Protein AF-0000000079812261 (afdb_homodimer)

Radius of gyration: 30.81 Å; Cα contacts (8 Å, |Δi|>4): 1533; chains: 2; bounding box: 101×101×116 Å

Structure (mmCIF, N/CA/C/O backbone):
data_AF-0000000079812261-model_v1
#
loop_
_entity.id
_entity.type
_entity.pdbx_description
1 polymer 'Pyrimidine-specific ribonucleoside hydrolase RihA'
#
loop_
_atom_site.group_PDB
_atom_site.id
_atom_site.type_symbol
_atom_site.label_atom_id
_atom_site.label_alt_id
_atom_site.label_comp_id
_atom_site.label_asym_id
_atom_site.label_entity_id
_atom_site.label_seq_id
_atom_site.pdbx_PDB_ins_code
_atom_site.Cartn_x
_atom_site.Cartn_y
_atom_site.Cartn_z
_atom_site.occupancy
_atom_site.B_iso_or_equiv
_atom_site.auth_seq_id
_atom_site.auth_comp_id
_atom_site.auth_asym_id
_atom_site.auth_atom_id
_atom_site.pdbx_PDB_model_num
ATOM 1 N N . MET A 1 1 ? -52.125 -56.969 46.25 1 26.28 1 MET A N 1
ATOM 2 C CA . MET A 1 1 ? -51.75 -57.625 45 1 26.28 1 MET A CA 1
ATOM 3 C C . MET A 1 1 ? -52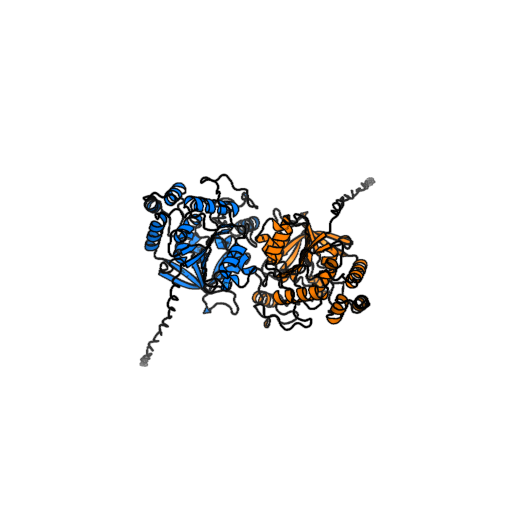.188 -56.812 43.812 1 26.28 1 MET A C 1
ATOM 5 O O . MET A 1 1 ? -53.281 -56.969 43.281 1 26.28 1 MET A O 1
ATOM 9 N N . LEU A 1 2 ? -51.938 -55.438 43.906 1 26.17 2 LEU A N 1
ATOM 10 C CA . LEU A 1 2 ? -52.281 -54.156 43.281 1 26.17 2 LEU A CA 1
ATOM 11 C C . LEU A 1 2 ? -51.781 -54.094 41.844 1 26.17 2 LEU A C 1
ATOM 13 O O . LEU A 1 2 ? -50.594 -54.219 41.594 1 26.17 2 LEU A O 1
ATOM 17 N N . SER A 1 3 ? -52.625 -54.625 40.938 1 26.55 3 SER A N 1
ATOM 18 C CA . SER A 1 3 ? -52.75 -54.812 39.5 1 26.55 3 SER A CA 1
ATOM 19 C C . SER A 1 3 ? -52.531 -53.5 38.75 1 26.55 3 SER A C 1
ATOM 21 O O . SER A 1 3 ? -53.375 -52.625 38.781 1 26.55 3 SER A O 1
ATOM 23 N N . SER A 1 4 ? -51.219 -52.938 38.75 1 27.5 4 SER A N 1
ATOM 24 C CA . SER A 1 4 ? -50.594 -51.688 38.312 1 27.5 4 SER A CA 1
ATOM 25 C C . SER A 1 4 ? -50.688 -51.531 36.812 1 27.5 4 SER A C 1
ATOM 27 O O . SER A 1 4 ? -49.906 -52.125 36.062 1 27.5 4 SER A O 1
ATOM 29 N N . ILE A 1 5 ? -51.938 -51.688 36.219 1 27.56 5 ILE A N 1
ATOM 30 C CA . ILE A 1 5 ? -52.188 -51.812 34.812 1 27.56 5 ILE A CA 1
ATOM 31 C C . ILE A 1 5 ? -51.781 -50.531 34.094 1 27.56 5 ILE A C 1
ATOM 33 O O . ILE A 1 5 ? -52.375 -49.469 34.312 1 27.56 5 ILE A O 1
ATOM 37 N N . LEU A 1 6 ? -50.406 -50.312 33.844 1 28.67 6 LEU A N 1
ATOM 38 C CA . LEU A 1 6 ? -49.656 -49.188 33.281 1 28.67 6 LEU A CA 1
ATOM 39 C C . LEU A 1 6 ? -50.094 -48.906 31.844 1 28.67 6 LEU A C 1
ATOM 41 O O . LEU A 1 6 ? -50 -49.812 30.984 1 28.67 6 LEU A O 1
ATOM 45 N N . SER A 1 7 ? -51.25 -48.156 31.609 1 25.31 7 SER A N 1
ATOM 46 C CA . SER A 1 7 ? -51.906 -47.812 30.375 1 25.31 7 SER A CA 1
ATOM 47 C C . SER A 1 7 ? -50.969 -47.031 29.438 1 25.31 7 SER A C 1
ATOM 49 O O . SER A 1 7 ? -50.406 -46.031 29.844 1 25.31 7 SER A O 1
ATOM 51 N N . LEU A 1 8 ? -50.25 -47.656 28.5 1 29.14 8 LEU A N 1
ATOM 52 C CA . LEU A 1 8 ? -49.25 -47.281 27.5 1 29.14 8 LEU A CA 1
ATOM 53 C C . LEU A 1 8 ? -49.875 -46.375 26.438 1 29.14 8 LEU A C 1
ATOM 55 O O . LEU A 1 8 ? -50.75 -46.781 25.688 1 29.14 8 LEU A O 1
ATOM 59 N N . PRO A 1 9 ? -50.219 -45.031 26.734 1 27.11 9 PRO A N 1
ATOM 60 C CA . PRO A 1 9 ? -50.875 -44.281 25.672 1 27.11 9 PRO A CA 1
ATOM 61 C C . PRO A 1 9 ? -50 -44.125 24.438 1 27.11 9 PRO A C 1
ATOM 63 O O . PRO A 1 9 ? -48.781 -44.125 24.531 1 27.11 9 PRO A O 1
ATOM 66 N N . ALA A 1 10 ? -50.406 -44.562 23.25 1 24.95 10 ALA A N 1
ATOM 67 C CA . ALA A 1 10 ? -49.938 -44.594 21.859 1 24.95 10 ALA A CA 1
ATOM 68 C C . ALA A 1 10 ? -49.75 -43.188 21.312 1 24.95 10 ALA A C 1
ATOM 70 O O . ALA A 1 10 ? -50.719 -42.469 21.062 1 24.95 10 ALA A O 1
ATOM 71 N N . ARG A 1 11 ? -48.844 -42.344 21.906 1 25.22 11 ARG A N 1
ATOM 72 C CA . ARG A 1 11 ? -48.625 -41.031 21.328 1 25.22 11 ARG A CA 1
ATOM 73 C C . ARG A 1 11 ? -48.219 -41.156 19.859 1 25.22 11 ARG A C 1
ATOM 75 O O . ARG A 1 11 ? -47.188 -41.719 19.547 1 25.22 11 ARG A O 1
ATOM 82 N N . LEU A 1 12 ? -49.125 -41.406 18.859 1 24 12 LEU A N 1
ATOM 83 C CA . LEU A 1 12 ? -48.875 -41.375 17.422 1 24 12 LEU A CA 1
ATOM 84 C C . LEU A 1 12 ? -48.344 -40.031 16.969 1 24 12 LEU A C 1
ATOM 86 O O . LEU A 1 12 ? -49.062 -39.031 17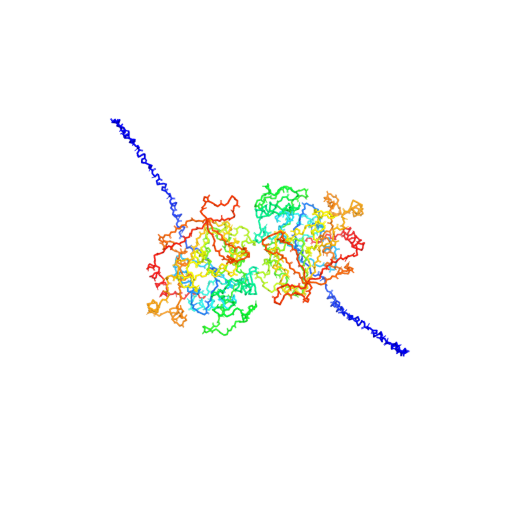.016 1 24 12 LEU A O 1
ATOM 90 N N . ALA A 1 13 ? -47.125 -39.656 17.359 1 26.95 13 ALA A N 1
ATOM 91 C CA . ALA A 1 13 ? -46.5 -38.406 16.891 1 26.95 13 ALA A CA 1
ATOM 92 C C . ALA A 1 13 ? -46.5 -38.344 15.359 1 26.95 13 ALA A C 1
ATOM 94 O O . ALA A 1 13 ? -46.062 -39.312 14.695 1 26.95 13 ALA A O 1
ATOM 95 N N . THR A 1 14 ? -47.469 -37.594 14.734 1 27.47 14 THR A N 1
ATOM 96 C CA . THR A 1 14 ? -47.562 -37.25 13.328 1 27.47 14 THR A CA 1
ATOM 97 C C . THR A 1 14 ? -46.25 -36.719 12.797 1 27.47 14 THR A C 1
ATOM 99 O O . THR A 1 14 ? -45.625 -35.844 13.398 1 27.47 14 THR A O 1
ATOM 102 N N . CYS A 1 15 ? -45.406 -37.531 12.156 1 27.73 15 CYS A N 1
ATOM 103 C CA . CYS A 1 15 ? -44.219 -37.219 11.398 1 27.73 15 CYS A CA 1
ATOM 104 C C . CYS A 1 15 ? -44.469 -36.156 10.344 1 27.73 15 CYS A C 1
ATOM 106 O O . CYS A 1 15 ? -45.156 -36.438 9.352 1 27.73 15 CYS A O 1
ATOM 108 N N . ALA A 1 16 ? -44.812 -34.875 10.75 1 28.56 16 ALA A N 1
ATOM 109 C CA . ALA A 1 16 ? -44.844 -33.844 9.727 1 28.56 16 ALA A CA 1
ATOM 110 C C . ALA A 1 16 ? -43.594 -33.875 8.852 1 28.56 16 ALA A C 1
ATOM 112 O O . ALA A 1 16 ? -42.469 -33.75 9.352 1 28.56 16 ALA A O 1
ATOM 113 N N . ALA A 1 17 ? -43.688 -34.531 7.727 1 29.12 17 ALA A N 1
ATOM 114 C CA . ALA A 1 17 ? -42.719 -34.469 6.633 1 29.12 17 ALA A CA 1
ATOM 115 C C . ALA A 1 17 ? -42.344 -33.031 6.293 1 29.12 17 ALA A C 1
ATOM 117 O O . ALA A 1 17 ? -43.188 -32.25 5.832 1 29.12 17 ALA A O 1
ATOM 118 N N . ALA A 1 18 ? -41.406 -32.438 7.105 1 31.62 18 ALA A N 1
ATOM 119 C CA . ALA A 1 18 ? -40.812 -31.188 6.66 1 31.62 18 ALA A CA 1
ATOM 120 C C . ALA A 1 18 ? -40.344 -31.281 5.211 1 31.62 18 ALA A C 1
ATOM 122 O O . ALA A 1 18 ? -39.438 -32.031 4.895 1 31.62 18 ALA A O 1
ATOM 123 N N . LEU A 1 19 ? -41.25 -31.016 4.246 1 29.41 19 LEU A N 1
ATOM 124 C CA . LEU A 1 19 ? -40.844 -30.75 2.869 1 29.41 19 LEU A CA 1
ATOM 125 C C . LEU A 1 19 ? -39.719 -29.75 2.82 1 29.41 19 LEU A C 1
ATOM 127 O O . LEU A 1 19 ? -39.906 -28.578 3.197 1 29.41 19 LEU A O 1
ATOM 131 N N . THR A 1 20 ? -38.531 -30.266 3.012 1 32.25 20 THR A N 1
ATOM 132 C CA . THR A 1 20 ? -37.344 -29.469 2.695 1 32.25 20 THR A CA 1
ATOM 133 C C . THR A 1 20 ? -37.469 -28.844 1.309 1 32.25 20 THR A C 1
ATOM 135 O O . THR A 1 20 ? -37.531 -29.562 0.305 1 32.25 20 THR A O 1
ATOM 138 N N . LEU A 1 21 ? -38.125 -27.688 1.283 1 33.91 21 LEU A N 1
ATOM 139 C CA . LEU A 1 21 ? -38 -26.844 0.1 1 33.91 21 LEU A CA 1
ATOM 140 C C . LEU A 1 21 ? -36.531 -26.75 -0.336 1 33.91 21 LEU A C 1
ATOM 142 O O . LEU A 1 21 ? -35.719 -26.219 0.396 1 33.91 21 LEU A O 1
ATOM 146 N N . MET A 1 22 ? -36.188 -27.656 -1.106 1 30 22 MET A N 1
ATOM 147 C CA . MET A 1 22 ? -34.969 -27.438 -1.861 1 30 22 MET A CA 1
ATOM 148 C C . MET A 1 22 ? -35 -26.078 -2.572 1 30 22 MET A C 1
ATOM 150 O O . MET A 1 22 ? -35.781 -25.875 -3.492 1 30 22 MET A O 1
ATOM 154 N N . ALA A 1 23 ? -34.688 -25.031 -1.754 1 34.72 23 ALA A N 1
ATOM 155 C CA . ALA A 1 23 ? -34.344 -23.828 -2.496 1 34.72 23 ALA A CA 1
ATOM 156 C C . ALA A 1 23 ? -33.406 -24.141 -3.643 1 34.72 23 ALA A C 1
ATOM 158 O O . ALA A 1 23 ? -32.25 -24.484 -3.412 1 34.72 23 ALA A O 1
ATOM 159 N N . SER A 1 24 ? -34.031 -24.5 -4.754 1 31.09 24 SER A N 1
ATOM 160 C CA . SER A 1 24 ? -33.219 -24.469 -5.961 1 31.09 24 SER A CA 1
ATOM 161 C C . SER A 1 24 ? -32.438 -23.156 -6.07 1 31.09 24 SER A C 1
ATOM 163 O O . SER A 1 24 ? -33.031 -22.094 -6.184 1 31.09 24 SER A O 1
ATOM 165 N N . THR A 1 25 ? -31.422 -23.125 -5.438 1 36.19 25 THR A N 1
ATOM 166 C CA . THR A 1 25 ? -30.516 -22.047 -5.789 1 36.19 25 THR A CA 1
ATOM 167 C C . THR A 1 25 ? -30.406 -21.906 -7.305 1 36.19 25 THR A C 1
ATOM 169 O O . THR A 1 25 ? -29.906 -22.812 -7.98 1 36.19 25 THR A O 1
ATOM 172 N N . ALA A 1 26 ? -31.359 -21.109 -7.781 1 37.12 26 ALA A N 1
ATOM 173 C CA . ALA A 1 26 ? -31.172 -20.688 -9.164 1 37.12 26 ALA A CA 1
ATOM 174 C C . ALA A 1 26 ? -29.719 -20.25 -9.406 1 37.12 26 ALA A C 1
ATOM 176 O O . ALA A 1 26 ? -29.281 -19.219 -8.914 1 37.12 26 ALA A O 1
ATOM 177 N N . PHE A 1 27 ? -28.953 -21.156 -9.672 1 31.83 27 PHE A N 1
ATOM 178 C CA . PHE A 1 27 ? -27.703 -20.734 -10.281 1 31.83 27 PHE A CA 1
ATOM 179 C C . PHE A 1 27 ? -27.953 -19.75 -11.422 1 31.83 27 PHE A C 1
ATOM 181 O O . PHE A 1 27 ? -28.672 -20.078 -12.375 1 31.83 27 PHE A O 1
ATOM 188 N N . ALA A 1 28 ? -28.031 -18.5 -11.125 1 36.69 28 ALA A N 1
ATOM 189 C CA . ALA A 1 28 ? -28.047 -17.578 -12.258 1 36.69 28 ALA A CA 1
ATOM 190 C C . ALA A 1 28 ? -27.188 -18.109 -13.398 1 36.69 28 ALA A C 1
ATOM 192 O O . ALA A 1 28 ? -26.047 -18.531 -13.18 1 36.69 28 ALA A O 1
ATOM 193 N N . ALA A 1 29 ? -27.859 -18.422 -14.492 1 35.75 29 ALA A N 1
ATOM 194 C CA . ALA A 1 29 ? -27.188 -18.781 -15.734 1 35.75 29 ALA A CA 1
ATOM 195 C C . ALA A 1 29 ? -25.938 -17.938 -15.953 1 35.75 29 ALA A C 1
ATOM 197 O O . ALA A 1 29 ? -25.938 -16.734 -15.68 1 35.75 29 ALA A O 1
ATOM 198 N N . PRO A 1 30 ? -24.75 -18.672 -16.125 1 39.09 30 PRO A N 1
ATOM 199 C CA . PRO A 1 30 ? -23.609 -17.828 -16.484 1 39.09 30 PRO A CA 1
ATOM 200 C C . PRO A 1 30 ? -23.969 -16.734 -17.484 1 39.09 30 PRO A C 1
ATOM 202 O O . PRO A 1 30 ? -24.859 -16.938 -18.312 1 39.09 30 PRO A O 1
ATOM 205 N N . ALA A 1 31 ? -23.891 -15.508 -17.094 1 39.78 31 ALA A N 1
ATOM 206 C CA . ALA A 1 31 ? -24.094 -14.422 -18.047 1 39.78 31 ALA A CA 1
ATOM 207 C C . ALA A 1 31 ? -23.594 -14.82 -19.438 1 39.78 31 ALA A C 1
ATOM 209 O O . ALA A 1 31 ? -22.625 -15.555 -19.578 1 39.78 31 ALA A O 1
ATOM 210 N N . PRO A 1 32 ? -24.406 -14.766 -20.422 1 34.84 32 PRO A N 1
ATOM 211 C CA . PRO A 1 32 ? -23.891 -15.062 -21.766 1 34.84 32 PRO A CA 1
ATOM 212 C C . PRO A 1 32 ? -22.453 -14.594 -21.969 1 34.84 32 PRO A C 1
ATOM 214 O O . PRO A 1 32 ? -22.047 -13.578 -21.391 1 34.84 32 PRO A O 1
ATOM 217 N N . ALA A 1 33 ? -21.578 -15.562 -22.25 1 42.94 33 ALA A N 1
ATOM 218 C CA . ALA A 1 33 ? -20.219 -15.281 -22.672 1 42.94 33 ALA A CA 1
ATOM 219 C C . ALA A 1 33 ? -20.172 -14.07 -23.594 1 42.94 33 ALA A C 1
ATOM 221 O O . ALA A 1 33 ? -20.844 -14.055 -24.641 1 42.94 33 ALA A O 1
ATOM 222 N N . SER A 1 34 ? -20 -12.938 -23.078 1 52.25 34 SER A N 1
ATOM 223 C CA . SER A 1 34 ? -19.688 -11.93 -24.078 1 52.25 34 SER A CA 1
ATOM 224 C C . SER A 1 34 ? -18.828 -12.516 -25.203 1 52.25 34 SER A C 1
ATOM 226 O O . SER A 1 34 ? -18 -13.398 -24.969 1 52.25 34 SER A O 1
ATOM 228 N N . ASP A 1 35 ? -19.219 -12.516 -26.391 1 63.62 35 ASP A N 1
ATOM 229 C CA . ASP A 1 35 ? -18.688 -13.055 -27.641 1 63.62 35 ASP A CA 1
ATOM 230 C C . ASP A 1 35 ? -17.188 -12.781 -27.766 1 63.62 35 ASP A C 1
ATOM 232 O O . ASP A 1 35 ? -16.5 -13.406 -28.578 1 63.62 35 ASP A O 1
ATOM 236 N N . GLY A 1 36 ? -16.531 -11.961 -26.922 1 78.44 36 GLY A N 1
ATOM 237 C CA . GLY A 1 36 ? -15.125 -11.68 -27.109 1 78.44 36 GLY A CA 1
ATOM 238 C C . GLY A 1 36 ? -14.234 -12.477 -26.172 1 78.44 36 GLY A C 1
ATOM 239 O O . GLY A 1 36 ? -14.727 -13.242 -25.344 1 78.44 36 GLY A O 1
ATOM 240 N N . PRO A 1 37 ? -12.969 -12.477 -26.422 1 90.81 37 PRO A N 1
ATOM 241 C CA . PRO A 1 37 ? -12.023 -13.219 -25.594 1 90.81 37 PRO A CA 1
ATOM 242 C C . PRO A 1 37 ? -12.102 -12.828 -24.109 1 90.81 37 PRO A C 1
ATOM 244 O O . PRO A 1 37 ? -12.492 -11.703 -23.781 1 90.81 37 PRO A O 1
ATOM 247 N N . GLU A 1 38 ? -11.875 -13.789 -23.266 1 95.75 38 GLU A N 1
ATOM 248 C CA . GLU A 1 38 ? -11.719 -13.516 -21.844 1 95.75 38 GLU A CA 1
ATOM 249 C C . GLU A 1 38 ? -10.453 -12.703 -21.578 1 95.75 38 GLU A C 1
ATOM 251 O O . GLU A 1 38 ? -9.359 -13.102 -21.984 1 95.75 38 GLU A O 1
ATOM 256 N N . LEU A 1 39 ? -10.602 -11.508 -20.969 1 98.62 39 LEU A N 1
ATOM 257 C CA . LEU A 1 39 ? -9.477 -10.648 -20.641 1 98.62 39 LEU A CA 1
ATOM 258 C C . LEU A 1 39 ? -8.914 -10.984 -19.266 1 98.62 39 LEU A C 1
ATOM 260 O O . LEU A 1 39 ? -9.656 -11 -18.281 1 98.62 39 LEU A O 1
ATOM 264 N N . VAL A 1 40 ? -7.574 -11.273 -19.234 1 98.88 40 VAL A N 1
ATOM 265 C CA . VAL A 1 40 ? -7.02 -11.688 -17.953 1 98.88 40 VAL A CA 1
ATOM 266 C C . VAL A 1 40 ? -5.719 -10.945 -17.688 1 98.88 40 VAL A C 1
ATOM 268 O O . VAL A 1 40 ? -5.023 -10.531 -18.609 1 98.88 40 VAL A O 1
ATOM 271 N N . ILE A 1 41 ? -5.441 -10.641 -16.422 1 98.94 41 ILE A N 1
ATOM 272 C CA . ILE A 1 41 ? -4.129 -10.297 -15.891 1 98.94 41 ILE A CA 1
ATOM 273 C C . ILE A 1 41 ? -3.711 -11.328 -14.844 1 98.94 41 ILE A C 1
ATOM 275 O O . ILE A 1 41 ? -4.504 -11.695 -13.977 1 98.94 41 ILE A O 1
ATOM 279 N N . GLU A 1 42 ? -2.555 -11.859 -14.961 1 98.94 42 GLU A N 1
ATOM 280 C CA . GLU A 1 42 ? -2.016 -12.703 -13.898 1 98.94 42 GLU A CA 1
ATOM 281 C C . GLU A 1 42 ? -0.977 -11.961 -13.07 1 98.94 42 GLU A C 1
ATOM 283 O O . GLU A 1 42 ? 0.002 -11.438 -13.609 1 98.94 42 GLU A O 1
ATOM 288 N N . ASP A 1 43 ? -1.221 -11.812 -11.844 1 98.94 43 ASP A N 1
ATOM 289 C CA . ASP A 1 43 ? -0.277 -11.344 -10.836 1 98.94 43 ASP A CA 1
ATOM 290 C C . ASP A 1 43 ? 0.364 -12.508 -10.086 1 98.94 43 ASP A C 1
ATOM 292 O O . ASP A 1 43 ? -0.334 -13.312 -9.469 1 98.94 43 ASP A O 1
ATOM 296 N N . ASN A 1 44 ? 1.727 -12.594 -10.141 1 98.81 44 ASN A N 1
ATOM 297 C CA . ASN A 1 44 ? 2.352 -13.797 -9.602 1 98.81 44 ASN A CA 1
A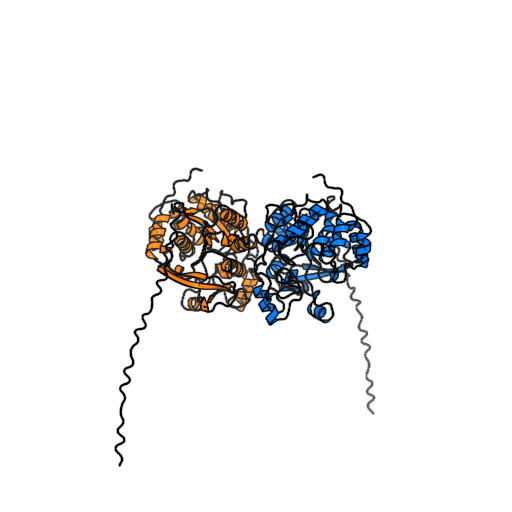TOM 298 C C . ASN A 1 44 ? 3.797 -13.547 -9.188 1 98.81 44 ASN A C 1
ATOM 300 O O . ASN A 1 44 ? 4.336 -12.461 -9.43 1 98.81 44 ASN A O 1
ATOM 304 N N . ASP A 1 45 ? 4.34 -14.422 -8.414 1 98.44 45 ASP A N 1
ATOM 305 C CA . ASP A 1 45 ? 5.762 -14.484 -8.086 1 98.44 45 ASP A CA 1
ATOM 306 C C . ASP A 1 45 ? 6.469 -15.555 -8.922 1 98.44 45 ASP A C 1
ATOM 308 O O . ASP A 1 45 ? 6.895 -16.578 -8.391 1 98.44 45 ASP A O 1
ATOM 312 N N . PHE A 1 46 ? 6.777 -15.414 -10.031 1 98.12 46 PHE A N 1
ATOM 313 C CA . PHE A 1 46 ? 7.234 -16.25 -11.141 1 98.12 46 PHE A CA 1
ATOM 314 C C . PHE A 1 46 ? 8.625 -16.797 -10.859 1 98.12 46 PHE A C 1
ATOM 316 O O . PHE A 1 46 ? 9.539 -16.641 -11.672 1 98.12 46 PHE A O 1
ATOM 323 N N . LEU A 1 47 ? 8.727 -17.562 -9.844 1 96.75 47 LEU A N 1
ATOM 324 C CA . LEU A 1 47 ? 9.992 -18.25 -9.586 1 96.75 47 LEU A CA 1
ATOM 325 C C . LEU A 1 47 ? 10.406 -19.078 -10.789 1 96.75 47 LEU A C 1
ATOM 327 O O . LEU A 1 47 ? 9.578 -19.766 -11.391 1 96.75 47 LEU A O 1
ATOM 331 N N . GLY A 1 48 ? 11.758 -19.062 -11.188 1 94.75 48 GLY A N 1
ATOM 332 C CA . GLY A 1 48 ? 12.234 -19.797 -12.344 1 94.75 48 GLY A CA 1
ATOM 333 C C . GLY A 1 48 ? 13.711 -20.141 -12.266 1 94.75 48 GLY A C 1
ATOM 334 O O . GLY A 1 48 ? 14.367 -19.844 -11.273 1 94.75 48 GLY A O 1
ATOM 335 N N . PRO A 1 49 ? 14.125 -20.75 -13.32 1 95.88 49 PRO A N 1
ATOM 336 C CA . PRO A 1 49 ? 13.344 -21.141 -14.492 1 95.88 49 PRO A CA 1
ATOM 337 C C . PRO A 1 49 ? 12.438 -22.344 -14.219 1 95.88 49 PRO A C 1
ATOM 339 O O . PRO A 1 49 ? 12.703 -23.125 -13.305 1 95.88 49 PRO A O 1
ATOM 342 N N . GLY A 1 50 ? 11.438 -22.5 -15.102 1 92.5 50 GLY A N 1
ATOM 343 C CA . GLY A 1 50 ? 10.516 -23.594 -14.938 1 92.5 50 GLY A CA 1
ATOM 344 C C . GLY A 1 50 ? 9.68 -23.5 -13.672 1 92.5 50 GLY A C 1
ATOM 345 O O . GLY A 1 50 ? 9.43 -22.406 -13.172 1 92.5 50 GLY A O 1
ATOM 346 N N . GLY A 1 51 ? 9.133 -24.516 -13.219 1 89.06 51 GLY A N 1
ATOM 347 C CA . GLY A 1 51 ? 8.375 -24.562 -11.977 1 89.06 51 GLY A CA 1
ATOM 348 C C . GLY A 1 51 ? 6.93 -24.125 -12.141 1 89.06 51 GLY A C 1
ATOM 349 O O . GLY A 1 51 ? 6.535 -23.672 -13.211 1 89.06 51 GLY A O 1
ATOM 350 N N . SER A 1 52 ? 6.211 -24.219 -11.055 1 84.06 52 SER A N 1
ATOM 351 C CA . SER A 1 52 ? 4.77 -23.984 -11.031 1 84.06 52 SER A CA 1
ATOM 352 C C . SER A 1 52 ? 4.434 -22.547 -11.391 1 84.06 52 SER A C 1
ATOM 354 O O . SER A 1 52 ? 3.455 -22.281 -12.094 1 84.06 52 SER A O 1
ATOM 356 N N . ASP A 1 53 ? 5.219 -21.609 -10.945 1 93.06 53 ASP A N 1
ATOM 357 C CA . ASP A 1 53 ? 4.93 -20.188 -11.164 1 93.06 53 ASP A CA 1
ATOM 358 C C . ASP A 1 53 ? 5 -19.844 -12.648 1 93.06 53 ASP A C 1
ATOM 360 O O . ASP A 1 53 ? 4.086 -19.203 -13.188 1 93.06 53 ASP A O 1
ATOM 364 N N . GLN A 1 54 ? 6.039 -20.344 -13.289 1 96.69 54 GLN A N 1
ATOM 365 C CA . GLN A 1 54 ? 6.219 -20.062 -14.711 1 96.69 54 GLN A CA 1
ATOM 366 C C . GLN A 1 54 ? 5.164 -20.781 -15.547 1 96.69 54 GLN A C 1
ATOM 368 O O . GLN A 1 54 ? 4.59 -20.188 -16.469 1 96.69 54 GLN A O 1
ATOM 373 N N . LEU A 1 55 ? 4.887 -22 -15.211 1 97.06 55 LEU A N 1
ATOM 374 C CA . LEU A 1 55 ? 4.023 -22.844 -16.031 1 97.06 55 LEU A CA 1
ATOM 375 C C . LEU A 1 55 ? 2.562 -22.438 -15.875 1 97.06 55 LEU A C 1
ATOM 377 O O . LEU A 1 55 ? 1.71 -22.859 -16.656 1 97.06 55 LEU A O 1
ATOM 381 N N . SER A 1 56 ? 2.289 -21.562 -14.906 1 97.94 56 SER A N 1
ATOM 382 C CA . SER A 1 56 ? 0.946 -21.016 -14.742 1 97.94 56 SER A CA 1
ATOM 383 C C . SER A 1 56 ? 0.528 -20.203 -15.961 1 97.94 56 SER A C 1
ATOM 385 O O . SER A 1 56 ? -0.659 -19.938 -16.156 1 97.94 56 SER A O 1
ATOM 387 N N . THR A 1 57 ? 1.443 -19.828 -16.812 1 98.25 57 THR A N 1
ATOM 388 C CA . THR A 1 57 ? 1.152 -19 -17.969 1 98.25 57 THR A CA 1
ATOM 389 C C . THR A 1 57 ? 0.521 -19.828 -19.078 1 98.25 57 THR A C 1
ATOM 391 O O . THR A 1 57 ? -0.087 -19.281 -20.016 1 98.25 57 THR A O 1
ATOM 394 N N . ILE A 1 58 ? 0.63 -21.141 -19.047 1 97.56 58 ILE A N 1
ATOM 395 C CA . ILE A 1 58 ? 0.28 -22.031 -20.156 1 97.56 58 ILE A CA 1
ATOM 396 C C . ILE A 1 58 ? -1.23 -22.016 -20.375 1 97.56 58 ILE A C 1
ATOM 398 O O . ILE A 1 58 ? -1.697 -21.75 -21.484 1 97.56 58 ILE A O 1
ATOM 402 N N . PRO A 1 59 ? -2.078 -22.172 -19.312 1 97.94 59 PRO A N 1
ATOM 403 C CA . PRO A 1 59 ? -3.521 -22.156 -19.562 1 97.94 59 PRO A CA 1
ATOM 404 C C . PRO A 1 59 ? -4.008 -20.812 -20.094 1 97.94 59 PRO A C 1
ATOM 406 O O . PRO A 1 59 ? -5.141 -20.703 -20.578 1 97.94 59 PRO A O 1
ATOM 409 N N . LEU A 1 60 ? -3.162 -19.781 -19.969 1 98.19 60 LEU A N 1
ATOM 410 C CA . LEU A 1 60 ? -3.539 -18.453 -20.406 1 98.19 60 LEU A CA 1
ATOM 411 C C . LEU A 1 60 ? -3.041 -18.188 -21.828 1 98.19 60 LEU A C 1
ATOM 413 O O . LEU A 1 60 ? -3.84 -17.953 -22.734 1 98.19 60 LEU A O 1
ATOM 417 N N . LEU A 1 61 ? -1.767 -18.312 -22.109 1 97.38 61 LEU A N 1
ATOM 418 C CA . LEU A 1 61 ? -1.126 -17.922 -23.359 1 97.38 61 LEU A CA 1
ATOM 419 C C . LEU A 1 61 ? -1.521 -18.875 -24.484 1 97.38 61 LEU A C 1
ATOM 421 O O . LEU A 1 61 ? -1.527 -18.484 -25.656 1 97.38 61 LEU A O 1
ATOM 425 N N . PHE A 1 62 ? -1.839 -20.094 -24.172 1 96.44 62 PHE A N 1
ATOM 426 C CA . PHE A 1 62 ? -2.082 -21.094 -25.203 1 96.44 62 PHE A CA 1
ATOM 427 C C . PHE A 1 62 ? -3.562 -21.453 -25.281 1 96.44 62 PHE A C 1
ATOM 429 O O . PHE A 1 62 ? -3.926 -22.531 -25.75 1 96.44 62 PHE A O 1
ATOM 436 N N . ASN A 1 63 ? -4.406 -20.641 -24.734 1 95.12 63 ASN A N 1
ATOM 437 C CA . ASN A 1 63 ? -5.855 -20.688 -24.875 1 95.12 63 ASN A CA 1
ATOM 438 C C . ASN A 1 63 ? -6.371 -19.641 -25.844 1 95.12 63 ASN A C 1
ATOM 440 O O . ASN A 1 63 ? -6.316 -18.438 -25.562 1 95.12 63 ASN A O 1
ATOM 444 N N . PRO A 1 64 ? -6.879 -20.047 -26.969 1 92.19 64 PRO A N 1
ATOM 445 C CA . PRO A 1 64 ? -7.285 -19.094 -28 1 92.19 64 PRO A CA 1
ATOM 446 C C . PRO A 1 64 ? -8.477 -18.234 -27.578 1 92.19 64 PRO A C 1
ATOM 448 O O . PRO A 1 64 ? -8.789 -17.234 -28.219 1 92.19 64 PRO A O 1
ATOM 451 N N . HIS A 1 65 ? -9.102 -18.547 -26.516 1 94.38 65 HIS A N 1
ATOM 452 C CA . HIS A 1 65 ? -10.266 -17.797 -26.062 1 94.38 65 HIS A CA 1
ATOM 453 C C . HIS A 1 65 ? -9.898 -16.797 -24.984 1 94.38 65 HIS A C 1
ATOM 455 O O . HIS A 1 65 ? -10.773 -16.141 -24.406 1 94.38 65 HIS A O 1
ATOM 461 N N . VAL A 1 66 ? -8.625 -16.703 -24.75 1 97.06 66 VAL A N 1
ATOM 462 C CA . VAL A 1 66 ? -8.141 -15.82 -23.688 1 97.06 66 VAL A CA 1
ATOM 463 C C . VAL A 1 66 ? -7.219 -14.758 -24.281 1 97.06 66 VAL A C 1
ATOM 465 O O . VAL A 1 66 ? -6.379 -15.062 -25.125 1 97.06 66 VAL A O 1
ATOM 468 N N . ARG A 1 67 ? -7.402 -13.539 -23.938 1 98 67 ARG A N 1
ATOM 469 C CA . ARG A 1 67 ? -6.449 -12.461 -24.188 1 98 67 ARG A CA 1
ATOM 470 C C . ARG A 1 67 ? -5.754 -12.039 -22.891 1 98 67 ARG A C 1
ATOM 472 O O . ARG A 1 67 ? -6.395 -11.492 -21.984 1 98 67 ARG A O 1
ATOM 479 N N . VAL A 1 68 ? -4.492 -12.305 -22.875 1 98.56 68 VAL A N 1
ATOM 480 C CA . VAL A 1 68 ? -3.693 -11.875 -21.719 1 98.56 68 VAL A CA 1
ATOM 481 C C . VAL A 1 68 ? -3.326 -10.398 -21.875 1 98.56 68 VAL A C 1
ATOM 483 O O . VAL A 1 68 ? -2.555 -10.039 -22.781 1 98.56 68 VAL A O 1
ATOM 486 N N . LEU A 1 69 ? -3.861 -9.578 -20.984 1 98.75 69 LEU A N 1
ATOM 487 C CA . LEU A 1 69 ? -3.564 -8.148 -21.031 1 98.75 69 LEU A CA 1
ATOM 488 C C . LEU A 1 69 ? -2.145 -7.871 -20.547 1 98.75 69 LEU A C 1
ATOM 490 O O . LEU A 1 69 ? -1.525 -6.887 -20.969 1 98.75 69 LEU A O 1
ATOM 494 N N . GLY A 1 70 ? -1.685 -8.719 -19.672 1 98.88 70 GLY A N 1
ATOM 495 C CA . GLY A 1 70 ? -0.326 -8.602 -19.156 1 98.88 70 GLY A CA 1
ATOM 496 C C . GLY A 1 70 ? -0.087 -9.422 -17.906 1 98.88 70 GLY A C 1
ATOM 497 O O . GLY A 1 70 ? -1 -10.086 -17.406 1 98.88 70 GLY A O 1
ATOM 498 N N . PHE A 1 71 ? 1.169 -9.43 -17.5 1 98.94 71 PHE A N 1
ATOM 499 C CA . PHE A 1 71 ? 1.61 -10.07 -16.266 1 98.94 71 PHE A CA 1
ATOM 500 C C . PHE A 1 71 ? 2.172 -9.031 -15.297 1 98.94 71 PHE A C 1
ATOM 502 O O . PHE A 1 71 ? 2.865 -8.102 -15.711 1 98.94 71 PHE A O 1
ATOM 509 N N . THR A 1 72 ? 1.82 -9.156 -14.055 1 98.94 72 THR A N 1
ATOM 510 C CA . THR A 1 72 ? 2.424 -8.359 -12.992 1 98.94 72 THR A CA 1
ATOM 511 C C . THR A 1 72 ? 3.219 -9.234 -12.031 1 98.94 72 THR A C 1
ATOM 513 O O . THR A 1 72 ? 2.799 -10.352 -11.719 1 98.94 72 THR A O 1
ATOM 516 N N . VAL A 1 73 ? 4.387 -8.727 -11.617 1 98.88 73 VAL A N 1
ATOM 517 C CA . VAL A 1 73 ? 5.332 -9.547 -10.867 1 98.88 73 VAL A CA 1
ATOM 518 C C . VAL A 1 73 ? 5.457 -9.031 -9.438 1 98.88 73 VAL A C 1
ATOM 520 O O . VAL A 1 73 ? 5.508 -7.816 -9.219 1 98.88 73 VAL A O 1
ATOM 523 N N . VAL A 1 74 ? 5.5 -9.859 -8.5 1 98.81 74 VAL A N 1
ATOM 524 C CA . VAL A 1 74 ? 5.656 -9.539 -7.086 1 98.81 74 VAL A CA 1
ATOM 525 C C . VAL A 1 74 ? 6.68 -10.477 -6.453 1 98.81 74 VAL A C 1
ATOM 527 O O . VAL A 1 74 ? 6.816 -11.633 -6.871 1 98.81 74 VAL A O 1
ATOM 530 N N . SER A 1 75 ? 7.406 -9.984 -5.414 1 98.62 75 SER A N 1
ATOM 531 C CA . SER A 1 75 ? 8.266 -10.883 -4.648 1 98.62 75 SER A CA 1
ATOM 532 C C . SER A 1 75 ? 7.445 -11.922 -3.891 1 98.62 75 SER A C 1
ATOM 534 O O . SER A 1 75 ? 6.336 -11.633 -3.438 1 98.62 75 SER A O 1
ATOM 536 N N . GLY A 1 76 ? 7.957 -13.047 -3.725 1 97.88 76 GLY A N 1
ATOM 537 C CA . GLY A 1 76 ? 7.398 -14.172 -2.986 1 97.88 76 GLY A CA 1
ATOM 538 C C . GLY A 1 76 ? 8.312 -15.383 -2.963 1 97.88 76 GLY A C 1
ATOM 539 O O . GLY A 1 76 ? 9.266 -15.43 -2.188 1 97.88 76 GLY A O 1
ATOM 540 N N . ASP A 1 77 ? 8.039 -16.312 -3.881 1 96.88 77 ASP A N 1
ATOM 541 C CA . ASP A 1 77 ? 8.875 -17.5 -3.979 1 96.88 77 ASP A CA 1
ATOM 542 C C . ASP A 1 77 ? 10.32 -17.141 -4.293 1 96.88 77 ASP A C 1
ATOM 544 O O . ASP A 1 77 ? 11.242 -17.891 -3.992 1 96.88 77 ASP A O 1
ATOM 548 N N . GLY A 1 78 ? 10.516 -16.062 -4.902 1 96.94 78 GLY A N 1
ATOM 549 C CA . GLY A 1 78 ? 11.789 -15.414 -5.168 1 96.94 78 GLY A CA 1
ATOM 550 C C . GLY A 1 78 ? 11.695 -13.906 -5.141 1 96.94 78 GLY A C 1
ATOM 551 O O . GLY A 1 78 ? 10.672 -13.344 -4.754 1 96.94 78 GLY A O 1
ATOM 552 N N . TRP A 1 79 ? 12.797 -13.258 -5.426 1 98 79 TRP A N 1
ATOM 553 C CA . TRP A 1 79 ? 12.812 -11.805 -5.48 1 98 79 TRP A CA 1
ATOM 554 C C . TRP A 1 79 ? 12.211 -11.297 -6.785 1 98 79 TRP A C 1
ATOM 556 O O . TRP A 1 79 ? 12.398 -11.914 -7.84 1 98 79 TRP A O 1
ATOM 566 N N . GLU A 1 80 ? 11.617 -10.133 -6.707 1 98.5 80 GLU A N 1
ATOM 567 C CA . GLU A 1 80 ? 10.82 -9.555 -7.785 1 98.5 80 GLU A CA 1
ATOM 568 C C . GLU A 1 80 ? 11.641 -9.422 -9.062 1 98.5 80 GLU A C 1
ATOM 570 O O . GLU A 1 80 ? 11.188 -9.805 -10.141 1 98.5 80 GLU A O 1
ATOM 575 N N . ASN A 1 81 ? 12.859 -8.875 -9.031 1 98.31 81 ASN A N 1
ATOM 576 C CA . ASN A 1 81 ? 13.664 -8.625 -10.219 1 98.31 81 ASN A CA 1
ATOM 577 C C . ASN A 1 81 ? 14.023 -9.922 -10.938 1 98.31 81 ASN A C 1
ATOM 579 O O . ASN A 1 81 ? 13.914 -10.016 -12.156 1 98.31 81 ASN A O 1
ATOM 583 N N . ALA A 1 82 ? 14.445 -10.93 -10.227 1 98.06 82 ALA A N 1
ATOM 584 C CA . ALA A 1 82 ? 14.781 -12.227 -10.82 1 98.06 82 ALA A CA 1
ATOM 585 C C . ALA A 1 82 ? 13.547 -12.891 -11.422 1 98.06 82 ALA A C 1
ATOM 587 O O . ALA A 1 82 ? 13.602 -13.453 -12.516 1 98.06 82 ALA A O 1
ATOM 588 N N . GLU A 1 83 ? 12.469 -12.852 -10.688 1 98.44 83 GLU A N 1
ATOM 589 C CA . GLU A 1 83 ? 11.219 -13.445 -11.156 1 98.44 83 GLU A CA 1
ATOM 590 C C . GLU A 1 83 ? 10.742 -12.781 -12.445 1 98.44 83 GLU A C 1
ATOM 592 O O . GLU A 1 83 ? 10.297 -13.469 -13.367 1 98.44 83 GLU A O 1
ATOM 597 N N . SER A 1 84 ? 10.812 -11.484 -12.477 1 98.69 84 SER A N 1
ATOM 598 C CA . SER A 1 84 ? 10.477 -10.75 -13.695 1 98.69 84 SER A CA 1
ATOM 599 C C . SER A 1 84 ? 11.359 -11.18 -14.859 1 98.69 84 SER A C 1
ATOM 601 O O . SER A 1 84 ? 10.867 -11.398 -15.969 1 98.69 84 SER A O 1
ATOM 603 N N . ALA A 1 85 ? 12.625 -11.297 -14.633 1 98.75 85 ALA A N 1
ATOM 604 C CA . ALA A 1 85 ? 13.57 -11.695 -15.672 1 98.75 85 ALA A CA 1
ATOM 605 C C . ALA A 1 85 ? 13.242 -13.086 -16.203 1 98.75 85 ALA A C 1
ATOM 607 O O . ALA A 1 85 ? 13.25 -13.312 -17.422 1 98.75 85 ALA A O 1
ATOM 608 N N . HIS A 1 86 ? 12.93 -14.008 -15.297 1 98.56 86 HIS A N 1
ATOM 609 C CA . HIS A 1 86 ? 12.578 -15.367 -15.711 1 98.56 86 HIS A CA 1
ATOM 610 C C . HIS A 1 86 ? 11.336 -15.367 -16.594 1 98.56 86 HIS A C 1
ATOM 612 O O . HIS A 1 86 ? 11.289 -16.062 -17.609 1 98.56 86 HIS A O 1
ATOM 618 N N . LEU A 1 87 ? 10.305 -14.625 -16.188 1 98.81 87 LEU A N 1
ATOM 619 C CA . LEU A 1 87 ? 9.062 -14.57 -16.953 1 98.81 87 LEU A CA 1
ATOM 620 C C . LEU A 1 87 ? 9.297 -13.969 -18.328 1 98.81 87 LEU A C 1
ATOM 622 O O . LEU A 1 87 ? 8.82 -14.5 -19.328 1 98.81 87 LEU A O 1
ATOM 626 N N . ARG A 1 88 ? 9.984 -12.844 -18.328 1 98.81 88 ARG A N 1
ATOM 627 C CA . ARG A 1 88 ? 10.258 -12.188 -19.594 1 98.81 88 ARG A CA 1
ATOM 628 C C . ARG A 1 88 ? 11.055 -13.102 -20.516 1 98.81 88 ARG A C 1
ATOM 630 O O . ARG A 1 88 ? 10.82 -13.125 -21.734 1 98.81 88 ARG A O 1
ATOM 637 N N . ARG A 1 89 ? 12.008 -13.859 -19.984 1 98.62 89 ARG A N 1
ATOM 638 C CA . ARG A 1 89 ? 12.773 -14.82 -20.781 1 98.62 89 ARG A CA 1
ATOM 639 C C . ARG A 1 89 ? 11.875 -15.922 -21.328 1 98.62 89 ARG A C 1
ATOM 641 O O . ARG A 1 89 ? 12 -16.312 -22.484 1 98.62 89 ARG A O 1
ATOM 648 N N . LEU A 1 90 ? 10.961 -16.438 -20.531 1 98.25 90 LEU A N 1
ATOM 649 C CA . LEU A 1 90 ? 10.023 -17.453 -21 1 98.25 90 LEU A CA 1
ATOM 650 C C . LEU A 1 90 ? 9.172 -16.922 -22.141 1 98.25 90 LEU A C 1
ATOM 652 O O . LEU A 1 90 ? 8.938 -17.609 -23.141 1 98.25 90 LEU A O 1
ATOM 656 N N . LEU A 1 91 ? 8.688 -15.688 -21.969 1 98.25 91 LEU A N 1
ATOM 657 C CA . LEU A 1 91 ? 7.867 -15.086 -23.016 1 98.25 91 LEU A CA 1
ATOM 658 C C . LEU A 1 91 ? 8.633 -15.016 -24.328 1 98.25 91 LEU A C 1
ATOM 660 O O . LEU A 1 91 ? 8.055 -15.211 -25.391 1 98.25 91 LEU A O 1
ATOM 664 N N . GLU A 1 92 ? 9.945 -14.719 -24.266 1 98 92 GLU A N 1
ATOM 665 C CA . GLU A 1 92 ? 10.781 -14.742 -25.469 1 98 92 GLU A CA 1
ATOM 666 C C . GLU A 1 92 ? 10.875 -16.141 -26.047 1 98 92 GLU A C 1
ATOM 668 O O . GLU A 1 92 ? 10.75 -16.328 -27.266 1 98 92 GLU A O 1
ATOM 673 N N . ILE A 1 93 ? 11.078 -17.078 -25.219 1 96.69 93 ILE A N 1
ATOM 674 C CA . ILE A 1 93 ? 11.273 -18.469 -25.625 1 96.69 93 ILE A CA 1
ATOM 675 C C . ILE A 1 93 ? 10.023 -18.969 -26.359 1 96.69 93 ILE A C 1
ATOM 677 O O . ILE A 1 93 ? 10.125 -19.688 -27.359 1 96.69 93 ILE A O 1
ATOM 681 N N . VAL A 1 94 ? 8.859 -18.562 -25.906 1 96.25 94 VAL A N 1
ATOM 682 C CA . VAL A 1 94 ? 7.633 -19.109 -26.469 1 96.25 94 VAL A CA 1
ATOM 683 C C . VAL A 1 94 ? 7.07 -18.156 -27.531 1 96.25 94 VAL A C 1
ATOM 685 O O . VAL A 1 94 ? 5.977 -18.391 -28.062 1 96.25 94 VAL A O 1
ATOM 688 N N . GLY A 1 95 ? 7.719 -17.047 -27.781 1 95.75 95 GLY A N 1
ATOM 689 C CA . GLY A 1 95 ? 7.363 -16.141 -28.859 1 95.75 95 GLY A CA 1
ATOM 690 C C . GLY A 1 95 ? 6.191 -15.242 -28.516 1 95.75 95 GLY A C 1
ATOM 691 O O . GLY A 1 95 ? 5.363 -14.938 -29.375 1 95.75 95 GLY A O 1
ATOM 692 N N . ARG A 1 96 ? 6.035 -14.875 -27.297 1 97.06 96 ARG A N 1
ATOM 693 C CA . ARG A 1 96 ? 4.941 -14.008 -26.875 1 97.06 96 ARG A CA 1
ATOM 694 C C . ARG A 1 96 ? 5.469 -12.727 -26.25 1 97.06 96 ARG A C 1
ATOM 696 O O . ARG A 1 96 ? 5.02 -12.328 -25.172 1 97.06 96 ARG A O 1
ATOM 703 N N . THR A 1 97 ? 6.387 -12.062 -26.906 1 97.31 97 THR A N 1
ATOM 704 C CA . THR A 1 97 ? 7 -10.82 -26.438 1 97.31 97 THR A CA 1
ATOM 705 C C . THR A 1 97 ? 6.008 -9.664 -26.531 1 97.31 97 THR A C 1
ATOM 707 O O . THR A 1 97 ? 6.297 -8.562 -26.062 1 97.31 97 THR A O 1
ATOM 710 N N . ASP A 1 98 ? 4.852 -9.945 -27.047 1 96.94 98 ASP A N 1
ATOM 711 C CA . ASP A 1 98 ? 3.799 -8.938 -27.188 1 96.94 98 ASP A CA 1
ATOM 712 C C . ASP A 1 98 ? 3.096 -8.695 -25.859 1 96.94 98 ASP A C 1
ATOM 714 O O . ASP A 1 98 ? 2.42 -7.684 -25.672 1 96.94 98 ASP A O 1
ATOM 718 N N . VAL A 1 99 ? 3.174 -9.586 -24.953 1 98.44 99 VAL A N 1
ATOM 719 C CA . VAL A 1 99 ? 2.447 -9.484 -23.688 1 98.44 99 VAL A CA 1
ATOM 720 C C . VAL A 1 99 ? 3.256 -8.656 -22.688 1 98.44 99 VAL A C 1
ATOM 722 O O . VAL A 1 99 ? 4.391 -9.008 -22.359 1 98.44 99 VAL A O 1
ATOM 725 N N . PRO A 1 100 ? 2.709 -7.566 -22.172 1 98.75 100 PRO A N 1
ATOM 726 C CA . PRO A 1 100 ? 3.447 -6.715 -21.234 1 98.75 100 PRO A CA 1
ATOM 727 C C . PRO A 1 100 ? 3.711 -7.402 -19.891 1 98.75 100 PRO A C 1
ATOM 729 O O . PRO A 1 100 ? 2.867 -8.156 -19.406 1 98.75 100 PRO A O 1
ATOM 732 N N . VAL A 1 101 ? 4.879 -7.156 -19.375 1 98.94 101 VAL A N 1
ATOM 733 C CA . VAL A 1 101 ? 5.25 -7.535 -18.016 1 98.94 101 VAL A CA 1
ATOM 734 C C . VAL A 1 101 ? 5.508 -6.281 -17.172 1 98.94 101 VAL A C 1
ATOM 736 O O . VAL A 1 101 ? 6.316 -5.43 -17.547 1 98.94 101 VAL A O 1
ATOM 739 N N . ALA A 1 102 ? 4.773 -6.109 -16.109 1 98.88 102 ALA A N 1
ATOM 740 C CA . ALA A 1 102 ? 4.969 -4.973 -15.219 1 98.88 102 ALA A CA 1
ATOM 741 C C . ALA A 1 102 ? 5.613 -5.418 -13.906 1 98.88 102 ALA A C 1
ATOM 743 O O . ALA A 1 102 ? 5.078 -6.277 -13.203 1 98.88 102 ALA A O 1
ATOM 744 N N . ASP A 1 103 ? 6.734 -4.793 -13.609 1 98.75 103 ASP A N 1
ATOM 745 C CA . ASP A 1 103 ? 7.41 -5.062 -12.344 1 98.75 103 ASP A CA 1
ATOM 746 C C . ASP A 1 103 ? 6.637 -4.469 -11.164 1 98.75 103 ASP A C 1
ATOM 748 O O . ASP A 1 103 ? 5.98 -3.432 -11.305 1 98.75 103 ASP A O 1
ATOM 752 N N . GLY A 1 104 ? 6.672 -5.188 -10.055 1 98.69 104 GLY A N 1
ATOM 753 C CA . GLY A 1 104 ? 5.82 -4.77 -8.953 1 98.69 104 GLY A CA 1
ATOM 754 C C . GLY A 1 104 ? 6.555 -4.711 -7.625 1 98.69 104 GLY A C 1
ATOM 755 O O . GLY A 1 104 ? 7.703 -4.273 -7.562 1 98.69 104 GLY A O 1
ATOM 756 N N . ALA A 1 105 ? 5.887 -5.012 -6.523 1 98.81 105 ALA A N 1
ATOM 757 C CA . ALA A 1 105 ? 6.355 -4.82 -5.152 1 98.81 105 ALA A CA 1
ATOM 758 C C . ALA A 1 105 ? 7.535 -5.742 -4.844 1 98.81 105 ALA A C 1
ATOM 760 O O . ALA A 1 105 ? 7.453 -6.953 -5.043 1 98.81 105 ALA A O 1
ATOM 761 N N . VAL A 1 106 ? 8.578 -5.176 -4.289 1 98.5 106 VAL A N 1
ATOM 762 C CA . VAL A 1 106 ? 9.797 -5.887 -3.904 1 98.5 106 VAL A CA 1
ATOM 763 C C . VAL A 1 106 ? 9.641 -6.441 -2.49 1 98.5 106 VAL A C 1
ATOM 765 O O . VAL A 1 106 ? 10.18 -7.504 -2.174 1 98.5 106 VAL A O 1
ATOM 768 N N . TYR A 1 107 ? 8.93 -5.746 -1.67 1 98.12 107 TYR A N 1
ATOM 769 C CA . TYR A 1 107 ? 8.773 -6.109 -0.267 1 98.12 107 TYR A CA 1
ATOM 770 C C . TYR A 1 107 ? 7.301 -6.219 0.11 1 98.12 107 TYR A C 1
ATOM 772 O O . TYR A 1 107 ? 6.449 -5.555 -0.485 1 98.12 107 TYR A O 1
ATOM 780 N N . PRO A 1 108 ? 6.992 -7.07 1.133 1 98.31 108 PRO A N 1
ATOM 781 C CA . PRO A 1 108 ? 5.645 -7.043 1.705 1 98.31 108 PRO A CA 1
ATOM 782 C C . PRO A 1 108 ? 5.301 -5.699 2.34 1 98.31 108 PRO A C 1
ATOM 784 O O . PRO A 1 108 ? 6.18 -4.848 2.504 1 98.31 108 PRO A O 1
ATOM 787 N N . LEU A 1 109 ? 4.023 -5.516 2.625 1 98.19 109 LEU A N 1
ATOM 788 C CA . LEU A 1 109 ? 3.607 -4.258 3.23 1 98.19 109 LEU A CA 1
ATOM 789 C C . LEU A 1 109 ? 4.234 -4.082 4.609 1 98.19 109 LEU A C 1
ATOM 791 O O . LEU A 1 109 ? 4.977 -3.125 4.844 1 98.19 109 LEU A O 1
ATOM 795 N N . VAL A 1 110 ? 4.035 -5.039 5.508 1 96.94 110 VAL A N 1
ATOM 796 C CA . VAL A 1 110 ? 4.469 -4.859 6.891 1 96.94 110 VAL A CA 1
ATOM 797 C C . VAL A 1 110 ? 5.512 -5.918 7.242 1 96.94 110 VAL A C 1
ATOM 799 O O . VAL A 1 110 ? 6.527 -5.609 7.871 1 96.94 110 VAL A O 1
ATOM 802 N N . ASN A 1 111 ? 5.324 -7.148 6.785 1 95.69 111 ASN A N 1
ATOM 803 C CA . ASN A 1 111 ? 6.207 -8.266 7.117 1 95.69 111 ASN A CA 1
ATOM 804 C C . ASN A 1 111 ? 7.621 -8.039 6.582 1 95.69 111 ASN A C 1
ATOM 806 O O . ASN A 1 111 ? 7.805 -7.359 5.57 1 95.69 111 ASN A O 1
ATOM 810 N N . THR A 1 112 ? 8.594 -8.555 7.328 1 94.62 112 THR A N 1
ATOM 811 C CA . THR A 1 112 ? 10 -8.492 6.953 1 94.62 112 THR A CA 1
ATOM 812 C C . THR A 1 112 ? 10.695 -9.82 7.238 1 94.62 112 THR A C 1
ATOM 814 O O . THR A 1 112 ? 10.172 -10.648 7.984 1 94.62 112 THR A O 1
ATOM 817 N N . ARG A 1 113 ? 11.836 -9.969 6.574 1 94.88 113 ARG A N 1
ATOM 818 C CA . ARG A 1 113 ? 12.633 -11.148 6.875 1 94.88 113 ARG A CA 1
ATOM 819 C C . ARG A 1 113 ? 12.898 -11.266 8.375 1 94.88 113 ARG A C 1
ATOM 821 O O . ARG A 1 113 ? 12.773 -12.344 8.953 1 94.88 113 ARG A O 1
ATOM 828 N N . ALA A 1 114 ? 13.266 -10.172 9 1 93.06 114 ALA A N 1
ATOM 829 C CA . ALA A 1 114 ? 13.578 -10.164 10.43 1 93.06 114 ALA A CA 1
ATOM 830 C C . ALA A 1 114 ? 12.359 -10.562 11.258 1 93.06 114 ALA A C 1
ATOM 832 O O . ALA A 1 114 ? 12.477 -11.344 12.203 1 93.06 114 ALA A O 1
ATOM 833 N N . ALA A 1 115 ? 11.242 -10.008 10.953 1 92.81 115 ALA A N 1
ATOM 834 C CA . ALA A 1 115 ? 10.016 -10.336 11.68 1 92.81 115 ALA A CA 1
ATOM 835 C C . ALA A 1 115 ? 9.656 -11.805 11.508 1 92.81 115 ALA A C 1
ATOM 837 O O . ALA A 1 115 ? 9.234 -12.461 12.461 1 92.81 115 ALA A O 1
ATOM 838 N N . MET A 1 116 ? 9.766 -12.312 10.32 1 94.25 116 MET A N 1
ATOM 839 C CA . MET A 1 116 ? 9.477 -13.719 10.062 1 94.25 116 MET A CA 1
ATOM 840 C C . MET A 1 116 ? 10.438 -14.625 10.828 1 94.25 116 MET A C 1
ATOM 842 O O . MET A 1 116 ? 10.047 -15.688 11.312 1 94.25 116 MET A O 1
ATOM 846 N N . ARG A 1 117 ? 11.688 -14.219 10.883 1 93.94 117 ARG A N 1
ATOM 847 C CA . ARG A 1 117 ? 12.664 -14.961 11.664 1 93.94 117 ARG A CA 1
ATOM 848 C C . ARG A 1 117 ? 12.219 -15.078 13.125 1 93.94 117 ARG A C 1
ATOM 850 O O . ARG A 1 117 ? 12.281 -16.156 13.711 1 93.94 117 ARG A O 1
ATOM 857 N N . VAL A 1 118 ? 11.789 -13.961 13.688 1 92.12 118 VAL A N 1
ATOM 858 C CA . VAL A 1 118 ? 11.312 -13.953 15.07 1 92.12 118 VAL A CA 1
ATOM 859 C C . VAL A 1 118 ? 10.086 -14.859 15.195 1 92.12 118 VAL A C 1
ATOM 861 O O . VAL A 1 118 ? 9.938 -15.586 16.188 1 92.12 118 VAL A O 1
ATOM 864 N N . HIS A 1 119 ? 9.266 -14.797 14.234 1 93.25 119 HIS A N 1
ATOM 865 C CA . HIS A 1 119 ? 8.086 -15.648 14.234 1 93.25 119 HIS A CA 1
ATOM 866 C C . HIS A 1 119 ? 8.469 -17.125 14.273 1 93.25 119 HIS A C 1
ATOM 868 O O . HIS A 1 119 ? 7.891 -17.906 15.039 1 93.25 119 HIS A O 1
ATOM 874 N N . GLU A 1 120 ? 9.43 -17.531 13.445 1 92.56 120 GLU A N 1
ATOM 875 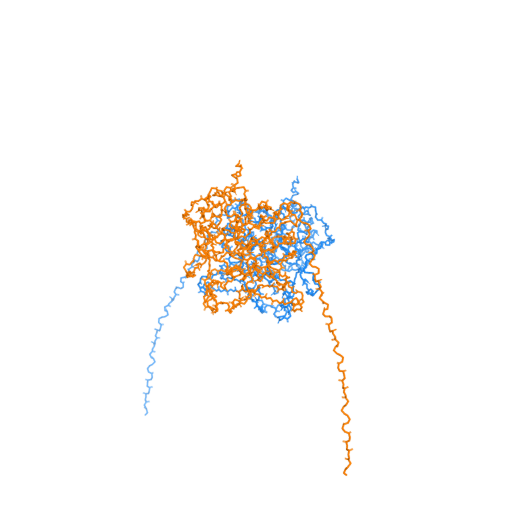C CA . GLU A 1 120 ? 9.898 -18.906 13.445 1 92.56 120 GLU A CA 1
ATOM 876 C C . GLU A 1 120 ? 10.414 -19.312 14.82 1 92.56 120 GLU A C 1
ATOM 878 O O . GLU A 1 120 ? 10.188 -20.438 15.273 1 92.56 120 GLU A O 1
ATOM 883 N N . GLN A 1 121 ? 11.109 -18.422 15.414 1 92.06 121 GLN A N 1
ATOM 884 C CA . GLN A 1 121 ? 11.672 -18.703 16.734 1 92.06 121 GLN A CA 1
ATOM 885 C C . GLN A 1 121 ? 10.57 -18.922 17.766 1 92.06 121 GLN A C 1
ATOM 887 O O . GLN A 1 121 ? 10.719 -19.75 18.672 1 92.06 121 GLN A O 1
ATOM 892 N N . GLN A 1 122 ? 9.539 -18.234 17.609 1 92.94 122 GLN A N 1
ATOM 893 C CA . GLN A 1 122 ? 8.484 -18.281 18.609 1 92.94 122 GLN A CA 1
ATOM 894 C C . GLN A 1 122 ? 7.508 -19.422 18.344 1 92.94 122 GLN A C 1
ATOM 896 O O . GLN A 1 122 ? 7.004 -20.047 19.281 1 92.94 122 GLN A O 1
ATOM 901 N N . PHE A 1 123 ? 7.246 -19.688 17.062 1 91.38 123 PHE A N 1
ATOM 902 C CA . PHE A 1 123 ? 6.098 -20.547 16.781 1 91.38 123 PHE A CA 1
ATOM 903 C C . PHE A 1 123 ? 6.504 -21.734 15.914 1 91.38 123 PHE A C 1
ATOM 905 O O . PHE A 1 123 ? 5.66 -22.547 15.531 1 91.38 123 PHE A O 1
ATOM 912 N N . GLY A 1 124 ? 7.676 -21.828 15.562 1 88.25 124 GLY A N 1
ATOM 913 C CA . GLY A 1 124 ? 8.156 -22.953 14.789 1 88.25 124 GLY A CA 1
ATOM 914 C C . GLY A 1 124 ? 8.562 -22.594 13.375 1 88.25 124 GLY A C 1
ATOM 915 O O . GLY A 1 124 ? 8.148 -21.547 12.852 1 88.25 124 GLY A O 1
ATOM 916 N N . ALA A 1 125 ? 9.234 -23.422 12.773 1 88.12 125 ALA A N 1
ATOM 917 C CA . ALA A 1 125 ? 9.828 -23.172 11.461 1 88.12 125 ALA A CA 1
ATOM 918 C C . ALA A 1 125 ? 8.758 -23.094 10.375 1 88.12 125 ALA A C 1
ATOM 920 O O . ALA A 1 125 ? 7.793 -23.859 10.391 1 88.12 125 ALA A O 1
ATOM 921 N N . ILE A 1 126 ? 8.922 -22.203 9.5 1 89.31 126 ILE A N 1
ATOM 922 C CA . ILE A 1 126 ? 8.164 -22.109 8.258 1 89.31 126 ILE A CA 1
ATOM 923 C C . ILE A 1 126 ? 8.891 -22.891 7.164 1 89.31 126 ILE A C 1
ATOM 925 O O . ILE A 1 126 ? 10.039 -22.594 6.832 1 89.31 126 ILE A O 1
ATOM 929 N N . PRO A 1 127 ? 8.25 -23.891 6.629 1 87.75 127 PRO A N 1
ATOM 930 C CA . PRO A 1 127 ? 8.961 -24.812 5.738 1 87.75 127 PRO A CA 1
ATOM 931 C C . PRO A 1 127 ? 9.484 -24.125 4.48 1 87.75 127 PRO A C 1
ATOM 933 O O . PRO A 1 127 ? 10.594 -24.422 4.027 1 87.75 127 PRO A O 1
ATOM 936 N N . TRP A 1 128 ? 8.727 -23.297 3.854 1 92.19 128 TRP A N 1
ATOM 937 C CA . TRP A 1 128 ? 9.094 -22.578 2.641 1 92.19 128 TRP A CA 1
ATOM 938 C C . TRP A 1 128 ? 9.055 -21.062 2.877 1 92.19 128 TRP A C 1
ATOM 940 O O . TRP A 1 128 ? 8.031 -20.516 3.285 1 92.19 128 TRP A O 1
ATOM 950 N N . LYS A 1 129 ? 10.211 -20.391 2.568 1 94.75 129 LYS A N 1
ATOM 951 C CA . LYS A 1 129 ? 10.312 -18.984 2.93 1 94.75 129 LYS A CA 1
ATOM 952 C C . LYS A 1 129 ? 10.562 -18.125 1.697 1 94.75 129 LYS A C 1
ATOM 954 O O . LYS A 1 129 ? 10.875 -16.938 1.818 1 94.75 129 LYS A O 1
ATOM 959 N N . GLY A 1 130 ? 10.609 -18.734 0.485 1 94.88 130 GLY A N 1
ATOM 960 C CA . GLY A 1 130 ? 10.75 -17.984 -0.76 1 94.88 130 GLY A CA 1
ATOM 961 C C . GLY A 1 130 ? 12.008 -17.141 -0.816 1 94.88 130 GLY A C 1
ATOM 962 O O . GLY A 1 130 ? 13.109 -17.641 -0.564 1 94.88 130 GLY A O 1
ATOM 963 N N . ALA A 1 131 ? 11.898 -15.891 -1.077 1 96.94 131 ALA A N 1
ATOM 964 C CA . ALA A 1 131 ? 12.992 -14.938 -1.226 1 96.94 131 ALA A CA 1
ATOM 965 C C . ALA A 1 131 ? 13.82 -14.852 0.052 1 96.94 131 ALA A C 1
ATOM 967 O O . ALA A 1 131 ? 14.961 -14.383 0.029 1 96.94 131 ALA A O 1
ATOM 968 N N . TRP A 1 132 ? 13.242 -15.273 1.149 1 96.62 132 TRP A N 1
ATOM 969 C CA . TRP A 1 132 ? 13.898 -15.102 2.443 1 96.62 132 TRP A CA 1
ATOM 970 C C . TRP A 1 132 ? 14.531 -16.406 2.914 1 96.62 132 TRP A C 1
ATOM 972 O O . TRP A 1 132 ? 14.68 -16.625 4.117 1 96.62 132 TRP A O 1
ATOM 982 N N . GLY A 1 133 ? 14.789 -17.344 1.976 1 93.69 133 GLY A N 1
ATOM 983 C CA . GLY A 1 133 ? 15.578 -18.484 2.393 1 93.69 133 GLY A CA 1
ATOM 984 C C . GLY A 1 133 ? 15.117 -19.797 1.762 1 93.69 133 GLY A C 1
ATOM 985 O O . GLY A 1 133 ? 15.727 -20.844 1.985 1 93.69 133 GLY A O 1
ATOM 986 N N . GLY A 1 134 ? 14.078 -19.734 0.909 1 92 134 GLY A N 1
ATOM 987 C CA . GLY A 1 134 ? 13.586 -20.984 0.333 1 92 134 GLY A CA 1
ATOM 988 C C . GLY A 1 134 ? 13.328 -22.062 1.368 1 92 134 GLY A C 1
ATOM 989 O O . GLY A 1 134 ? 12.648 -21.828 2.367 1 92 134 GLY A O 1
ATOM 990 N N . LEU A 1 135 ? 13.922 -23.234 1.137 1 88.94 135 LEU A N 1
ATOM 991 C CA . LEU A 1 135 ? 13.812 -24.344 2.074 1 88.94 135 LEU A CA 1
ATOM 992 C C . LEU A 1 135 ? 14.852 -24.234 3.182 1 88.94 135 LEU A C 1
ATOM 994 O O . LEU A 1 135 ? 14.805 -24.984 4.16 1 88.94 135 LEU A O 1
ATOM 998 N N . GLY A 1 136 ? 15.766 -23.25 3.023 1 90.12 136 GLY A N 1
ATOM 999 C CA . GLY A 1 136 ? 16.891 -23.125 3.934 1 90.12 136 GLY A CA 1
ATOM 1000 C C . GLY A 1 136 ? 16.641 -22.172 5.086 1 90.12 136 GLY A C 1
ATOM 1001 O O . GLY A 1 136 ? 15.484 -21.953 5.473 1 90.12 136 GLY A O 1
ATOM 1002 N N . SER A 1 137 ? 17.75 -21.719 5.633 1 92.5 137 SER A N 1
ATOM 1003 C CA . SER A 1 137 ? 17.688 -20.875 6.816 1 92.5 137 SER A CA 1
ATOM 1004 C C . SER A 1 137 ? 17.375 -19.422 6.449 1 92.5 137 SER A C 1
ATOM 1006 O O . SER A 1 137 ? 17.922 -18.891 5.484 1 92.5 137 SER A O 1
ATOM 1008 N N . ILE A 1 138 ? 16.516 -18.891 7.219 1 94 138 ILE A N 1
ATOM 1009 C CA . ILE A 1 138 ? 16.141 -17.484 7.066 1 94 138 ILE A CA 1
ATOM 1010 C C . ILE A 1 138 ? 17.297 -16.594 7.52 1 94 138 ILE A C 1
ATOM 1012 O O . ILE A 1 138 ? 17.391 -15.438 7.109 1 94 138 ILE A O 1
ATOM 1016 N N . ASP A 1 139 ? 18.25 -17.078 8.258 1 91.12 139 ASP A N 1
ATOM 1017 C CA . ASP A 1 139 ? 19.328 -16.297 8.883 1 91.12 139 ASP A CA 1
ATOM 1018 C C . ASP A 1 139 ? 20.297 -15.758 7.84 1 91.12 139 ASP A C 1
ATOM 1020 O O . ASP A 1 139 ? 20.875 -14.68 8.016 1 91.12 139 ASP A O 1
ATOM 1024 N N . LYS A 1 140 ? 20.438 -16.453 6.812 1 88.56 140 LYS A N 1
ATOM 1025 C CA . LYS A 1 140 ? 21.453 -16.094 5.828 1 88.56 140 LYS A CA 1
ATOM 1026 C C . LYS A 1 140 ? 20.828 -15.414 4.617 1 88.56 140 LYS A C 1
ATOM 1028 O O . LYS A 1 140 ? 21.547 -15 3.697 1 88.56 140 LYS A O 1
ATOM 1033 N N . ALA A 1 141 ? 19.594 -15.305 4.602 1 92.44 141 ALA A N 1
ATOM 1034 C CA . ALA A 1 141 ? 18.906 -14.688 3.467 1 92.44 141 ALA A CA 1
ATOM 1035 C C . ALA A 1 141 ? 19.094 -13.172 3.471 1 92.44 141 ALA A C 1
ATOM 1037 O O . ALA A 1 141 ? 19.219 -12.562 4.531 1 92.44 141 ALA A O 1
ATOM 1038 N N . PRO A 1 142 ? 19.188 -12.602 2.305 1 92 142 PRO A N 1
ATOM 1039 C CA . PRO A 1 142 ? 19.328 -11.148 2.252 1 92 142 PRO A CA 1
ATOM 1040 C C . PRO A 1 142 ? 18.062 -10.406 2.662 1 92 142 PRO A C 1
ATOM 1042 O O . PRO A 1 142 ? 16.953 -10.859 2.354 1 92 142 PRO A O 1
ATOM 1045 N N . ASP A 1 143 ? 18.266 -9.219 3.254 1 89 143 ASP A N 1
ATOM 1046 C CA . ASP A 1 143 ? 17.141 -8.359 3.643 1 89 143 ASP A CA 1
ATOM 1047 C C . ASP A 1 143 ? 16.672 -7.516 2.465 1 89 143 ASP A C 1
ATOM 1049 O O . ASP A 1 143 ? 15.523 -7.059 2.447 1 89 143 ASP A O 1
ATOM 1053 N N . VAL A 1 144 ? 17.609 -7.312 1.604 1 93.25 144 VAL A N 1
ATOM 1054 C CA . VAL A 1 144 ? 17.344 -6.457 0.453 1 93.25 144 VAL A CA 1
ATOM 1055 C C . VAL A 1 144 ? 17.484 -7.266 -0.835 1 93.25 144 VAL A C 1
ATOM 1057 O O . VAL A 1 144 ? 18.266 -8.211 -0.902 1 93.25 144 VAL A O 1
ATOM 1060 N N . GLN A 1 145 ? 16.656 -6.898 -1.822 1 97 145 GLN A N 1
ATOM 1061 C CA . GLN A 1 145 ? 16.703 -7.574 -3.115 1 97 145 GLN A CA 1
ATOM 1062 C C . GLN A 1 145 ? 18.109 -7.555 -3.703 1 97 145 GLN A C 1
ATOM 1064 O O . GLN A 1 145 ? 18.672 -6.484 -3.938 1 97 145 GLN A O 1
ATOM 1069 N N . PRO A 1 146 ? 18.656 -8.711 -3.982 1 96.56 146 PRO A N 1
ATOM 1070 C CA . PRO A 1 146 ? 19.984 -8.758 -4.574 1 96.56 146 PRO A CA 1
ATOM 1071 C C . PRO A 1 146 ? 19.969 -8.57 -6.09 1 96.56 146 PRO A C 1
ATOM 1073 O O . PRO A 1 146 ? 18.906 -8.609 -6.707 1 96.56 146 PRO A O 1
ATOM 1076 N N . ALA A 1 147 ? 21.141 -8.344 -6.629 1 96.19 147 ALA A N 1
ATOM 1077 C CA . ALA A 1 147 ? 21.281 -8.359 -8.086 1 96.19 147 ALA A CA 1
ATOM 1078 C C . ALA A 1 147 ? 20.938 -9.727 -8.664 1 96.19 147 ALA A C 1
ATOM 1080 O O . ALA A 1 147 ? 21.062 -10.742 -7.977 1 96.19 147 ALA A O 1
ATOM 1081 N N . ILE A 1 148 ? 20.516 -9.703 -9.875 1 96.75 148 ILE A N 1
ATOM 1082 C CA . ILE A 1 148 ? 20.141 -10.945 -10.539 1 96.75 148 ILE A CA 1
ATOM 1083 C C . ILE A 1 148 ? 21.391 -11.742 -10.883 1 96.75 148 ILE A C 1
ATOM 1085 O O . ILE A 1 148 ? 22.297 -11.234 -11.547 1 96.75 148 ILE A O 1
ATOM 1089 N N . PRO A 1 149 ? 21.484 -12.945 -10.477 1 91.88 149 PRO A N 1
ATOM 1090 C CA . PRO A 1 149 ? 22.609 -13.766 -10.914 1 91.88 149 PRO A CA 1
ATOM 1091 C C . PRO A 1 149 ? 22.484 -14.211 -12.367 1 91.88 149 PRO A C 1
ATOM 1093 O O . PRO A 1 149 ? 21.484 -13.906 -13.031 1 91.88 149 PRO A O 1
ATOM 1096 N N . ALA A 1 150 ? 23.562 -14.844 -12.805 1 95.44 150 ALA A N 1
ATOM 1097 C CA . ALA A 1 150 ? 23.469 -15.43 -14.141 1 95.44 150 ALA A CA 1
ATOM 1098 C C . ALA A 1 150 ? 22.328 -16.438 -14.219 1 95.44 150 ALA A C 1
ATOM 1100 O O . ALA A 1 150 ? 22.188 -17.297 -13.352 1 95.44 150 ALA A O 1
ATOM 1101 N N . MET A 1 151 ? 21.594 -16.312 -15.289 1 96.69 151 MET A N 1
ATOM 1102 C CA . MET A 1 151 ? 20.422 -17.156 -15.445 1 96.69 151 MET A CA 1
ATOM 1103 C C . MET A 1 151 ? 20.719 -18.359 -16.344 1 96.69 151 MET A C 1
ATOM 1105 O O . MET A 1 151 ? 21.312 -18.203 -17.422 1 96.69 151 MET A O 1
ATOM 1109 N N . LYS A 1 152 ? 20.234 -19.484 -15.953 1 95.75 152 LYS A N 1
ATOM 1110 C CA . LYS A 1 152 ? 20.484 -20.719 -16.703 1 95.75 152 LYS A CA 1
ATOM 1111 C C . LYS A 1 152 ? 19.875 -20.641 -18.094 1 95.75 152 LYS A C 1
ATOM 1113 O O . LYS A 1 152 ? 20.406 -21.219 -19.047 1 95.75 152 LYS A O 1
ATOM 1118 N N . GLU A 1 153 ? 18.766 -20.031 -18.203 1 96.94 153 GLU A N 1
ATOM 1119 C CA . GLU A 1 153 ? 18.047 -19.969 -19.469 1 96.94 153 GLU A CA 1
ATOM 1120 C C . GLU A 1 153 ? 18.422 -18.703 -20.25 1 96.94 153 GLU A C 1
ATOM 1122 O O . GLU A 1 153 ? 17.859 -18.438 -21.312 1 96.94 153 GLU A O 1
ATOM 1127 N N . GLY A 1 154 ? 19.375 -17.969 -19.75 1 97.12 154 GLY A N 1
ATOM 1128 C CA . GLY A 1 154 ? 19.797 -16.734 -20.391 1 97.12 154 GLY A CA 1
ATOM 1129 C C . GLY A 1 154 ? 19 -15.523 -19.938 1 97.12 154 GLY A C 1
ATOM 1130 O O . GLY A 1 154 ? 17.812 -15.641 -19.609 1 97.12 154 GLY A O 1
ATOM 1131 N N . ALA A 1 155 ? 19.547 -14.391 -20.031 1 97.31 155 ALA A N 1
ATOM 1132 C CA . ALA A 1 155 ? 18.891 -13.148 -19.656 1 97.31 155 ALA A CA 1
ATOM 1133 C C . ALA A 1 155 ? 17.891 -12.711 -20.719 1 97.31 155 ALA A C 1
ATOM 1135 O O . ALA A 1 155 ? 18.141 -12.859 -21.922 1 97.31 155 ALA A O 1
ATOM 1136 N N . PRO A 1 156 ? 16.797 -12.133 -20.25 1 98.31 156 PRO A N 1
ATOM 1137 C CA . PRO A 1 156 ? 15.828 -11.641 -21.234 1 98.31 156 PRO A CA 1
ATOM 1138 C C . PRO A 1 156 ? 16.281 -10.344 -21.906 1 98.31 156 PRO A C 1
ATOM 1140 O O . PRO A 1 156 ? 17 -9.539 -21.297 1 98.31 156 PRO A O 1
ATOM 1143 N N . HIS A 1 157 ? 15.82 -10.164 -23.172 1 98.06 157 HIS A N 1
ATOM 1144 C CA . HIS A 1 157 ? 15.953 -8.898 -23.875 1 98.06 157 HIS A CA 1
ATOM 1145 C C . HIS A 1 157 ? 14.695 -8.047 -23.719 1 98.06 157 HIS A C 1
ATOM 1147 O O . HIS A 1 157 ? 14.758 -6.816 -23.812 1 98.06 157 HIS A O 1
ATOM 1153 N N . LEU A 1 158 ? 13.633 -8.75 -23.5 1 98.19 158 LEU A N 1
ATOM 1154 C CA . LEU A 1 158 ? 12.344 -8.086 -23.312 1 98.19 158 LEU A CA 1
ATOM 1155 C C . LEU A 1 158 ? 12.359 -7.23 -22.047 1 98.19 158 LEU A C 1
ATOM 1157 O O . LEU A 1 158 ? 12.688 -7.723 -20.969 1 98.19 158 LEU A O 1
ATOM 1161 N N . ALA A 1 159 ? 12.047 -5.965 -22.156 1 98.31 159 ALA A N 1
ATOM 1162 C CA . ALA A 1 159 ? 11.984 -5.059 -21.016 1 98.31 159 ALA A CA 1
ATOM 1163 C C . ALA A 1 159 ? 10.594 -5.059 -20.391 1 98.31 159 ALA A C 1
ATOM 1165 O O . ALA A 1 159 ? 9.594 -5.207 -21.094 1 98.31 159 ALA A O 1
ATOM 1166 N N . PRO A 1 160 ? 10.562 -4.953 -19.094 1 98.62 160 PRO A N 1
ATOM 1167 C CA . PRO A 1 160 ? 9.25 -4.672 -18.516 1 98.62 160 PRO A CA 1
ATOM 1168 C C . PRO A 1 160 ? 8.68 -3.324 -18.969 1 98.62 160 PRO A C 1
ATOM 1170 O O . PRO A 1 160 ? 9.422 -2.473 -19.453 1 98.62 160 PRO A O 1
ATOM 1173 N N . VAL A 1 161 ? 7.402 -3.188 -18.859 1 98.44 161 VAL A N 1
ATOM 1174 C CA . VAL A 1 161 ? 6.797 -1.896 -19.172 1 98.44 161 VAL A CA 1
ATOM 1175 C C . VAL A 1 161 ? 7.152 -0.885 -18.078 1 98.44 161 VAL A C 1
ATOM 1177 O O . VAL A 1 161 ? 7.586 -1.264 -16.984 1 98.44 161 VAL A O 1
ATOM 1180 N N . ALA A 1 162 ? 6.93 0.365 -18.344 1 95.25 162 ALA A N 1
ATOM 1181 C CA . ALA A 1 162 ? 7.34 1.45 -17.469 1 95.25 162 ALA A CA 1
ATOM 1182 C C . ALA A 1 162 ? 6.418 1.55 -16.25 1 95.25 162 ALA A C 1
ATOM 1184 O O . ALA A 1 162 ? 6.852 1.946 -15.164 1 95.25 162 ALA A O 1
ATOM 1185 N N . GLN A 1 163 ? 5.219 1.168 -16.391 1 94.88 163 GLN A N 1
ATOM 1186 C CA . GLN A 1 163 ? 4.254 1.215 -15.305 1 94.88 163 GLN A CA 1
ATOM 1187 C C . GLN A 1 163 ? 4.625 0.228 -14.203 1 94.88 163 GLN A C 1
ATOM 1189 O O . GLN A 1 163 ? 5.066 -0.889 -14.484 1 94.88 163 GLN A O 1
ATOM 1194 N N . SER A 1 164 ? 4.422 0.661 -13.008 1 97.5 164 SER A N 1
ATOM 1195 C CA . SER A 1 164 ? 4.453 -0.326 -11.938 1 97.5 164 SER A CA 1
ATOM 1196 C C . SER A 1 164 ? 3.311 -1.329 -12.078 1 97.5 164 SER A C 1
ATOM 1198 O O . SER A 1 164 ? 2.312 -1.054 -12.742 1 97.5 164 SER A O 1
ATOM 1200 N N . ALA A 1 165 ? 3.469 -2.475 -11.438 1 98.81 165 ALA A N 1
ATOM 1201 C CA . ALA A 1 165 ? 2.41 -3.48 -11.43 1 98.81 165 ALA A CA 1
ATOM 1202 C C . ALA A 1 165 ? 1.091 -2.887 -10.945 1 98.81 165 ALA A C 1
ATOM 1204 O O . ALA A 1 165 ? 0.042 -3.104 -11.562 1 98.81 165 ALA A O 1
ATOM 1205 N N . ALA A 1 166 ? 1.123 -2.127 -9.844 1 98.75 166 ALA A N 1
ATOM 1206 C CA . ALA A 1 166 ? -0.096 -1.531 -9.297 1 98.75 166 ALA A CA 1
ATOM 1207 C C . ALA A 1 166 ? -0.745 -0.594 -10.312 1 98.75 166 ALA A C 1
ATOM 1209 O O . ALA A 1 166 ? -1.953 -0.665 -10.555 1 98.75 166 ALA A O 1
ATOM 1210 N N . GLN A 1 167 ? 0.055 0.249 -10.93 1 97.88 167 GLN A N 1
ATOM 1211 C CA . GLN A 1 167 ? -0.464 1.188 -11.922 1 97.88 167 GLN A CA 1
ATOM 1212 C C . GLN A 1 167 ? -1.004 0.457 -13.148 1 97.88 167 GLN A C 1
ATOM 1214 O O . GLN A 1 167 ? -2.051 0.826 -13.688 1 97.88 167 GLN A O 1
ATOM 1219 N N . PHE A 1 168 ? -0.269 -0.586 -13.57 1 98.75 168 PHE A N 1
ATOM 1220 C CA . PHE A 1 168 ? -0.69 -1.387 -14.711 1 98.75 168 PHE A CA 1
ATOM 1221 C C . PHE A 1 168 ? -2.051 -2.021 -14.461 1 98.75 168 PHE A C 1
ATOM 1223 O O . PHE A 1 168 ? -2.943 -1.952 -15.305 1 98.75 168 PHE A O 1
ATOM 1230 N N . LEU A 1 169 ? -2.213 -2.557 -13.305 1 98.88 169 LEU A N 1
ATOM 1231 C CA . LEU A 1 169 ? -3.469 -3.178 -12.898 1 98.88 169 LEU A CA 1
ATOM 1232 C C . LEU A 1 169 ? -4.613 -2.172 -12.945 1 98.88 169 LEU A C 1
ATOM 1234 O O . LEU A 1 169 ? -5.656 -2.439 -13.555 1 98.88 169 LEU A O 1
ATOM 1238 N N . ILE A 1 170 ? -4.398 -1.036 -12.352 1 98.75 170 ILE A N 1
ATOM 1239 C CA . ILE A 1 170 ? -5.422 0 -12.281 1 98.75 170 ILE A CA 1
ATOM 1240 C C . ILE A 1 170 ? -5.805 0.448 -13.688 1 98.75 170 ILE A C 1
ATOM 1242 O O . ILE A 1 170 ? -6.988 0.494 -14.031 1 98.75 170 ILE A O 1
ATOM 1246 N N . GLU A 1 171 ? -4.816 0.725 -14.508 1 98.62 171 GLU A N 1
ATOM 1247 C CA . GLU A 1 171 ? -5.062 1.226 -15.852 1 98.62 171 GLU A CA 1
ATOM 1248 C C . GLU A 1 171 ? -5.824 0.204 -16.688 1 98.62 171 GLU A C 1
ATOM 1250 O O . GLU A 1 171 ? -6.766 0.557 -17.406 1 98.62 171 GLU A O 1
ATOM 1255 N N . GLN A 1 172 ? -5.48 -1.049 -16.609 1 98.75 172 GLN A N 1
ATOM 1256 C CA . GLN A 1 172 ? -6.086 -2.076 -17.453 1 98.75 172 GLN A CA 1
ATOM 1257 C C . GLN A 1 172 ? -7.539 -2.32 -17.047 1 98.75 172 GLN A C 1
ATOM 1259 O O . GLN A 1 172 ? -8.406 -2.486 -17.922 1 98.75 172 GLN A O 1
ATOM 1264 N N . VAL A 1 173 ? -7.859 -2.33 -15.773 1 98.62 173 VAL A N 1
ATOM 1265 C CA . VAL A 1 173 ? -9.227 -2.592 -15.352 1 98.62 173 VAL A CA 1
ATOM 1266 C C . VAL A 1 173 ? -10.125 -1.416 -15.742 1 98.62 173 VAL A C 1
ATOM 1268 O O . VAL A 1 173 ? -11.289 -1.604 -16.094 1 98.62 173 VAL A O 1
ATOM 1271 N N . HIS A 1 174 ? -9.547 -0.215 -15.625 1 98.44 174 HIS A N 1
ATOM 1272 C CA . HIS A 1 174 ? -10.344 0.947 -16 1 98.44 174 HIS A CA 1
ATOM 1273 C C . HIS A 1 174 ? -10.508 1.031 -17.516 1 98.44 174 HIS A C 1
ATOM 1275 O O . HIS A 1 174 ? -11.523 1.53 -18 1 98.44 174 HIS A O 1
ATOM 1281 N N . ALA A 1 175 ? -9.562 0.574 -18.297 1 98.62 175 ALA A N 1
ATOM 1282 C CA . ALA A 1 175 ? -9.672 0.537 -19.75 1 98.62 175 ALA A CA 1
ATOM 1283 C C . ALA A 1 175 ? -10.68 -0.516 -20.203 1 98.62 175 ALA A C 1
ATOM 1285 O O . ALA A 1 175 ? -11.219 -0.437 -21.312 1 98.62 175 ALA A O 1
ATOM 1286 N N . HIS A 1 176 ? -10.961 -1.571 -19.375 1 98.44 176 HIS A N 1
ATOM 1287 C CA . HIS A 1 176 ? -11.875 -2.666 -19.656 1 98.44 176 HIS A CA 1
ATOM 1288 C C . HIS A 1 176 ? -12.82 -2.92 -18.484 1 98.44 176 HIS A C 1
ATOM 1290 O O . HIS A 1 176 ? -12.828 -4.016 -17.922 1 98.44 176 HIS A O 1
ATOM 1296 N N . PRO A 1 177 ? -13.664 -1.96 -18.188 1 98.31 177 PRO A N 1
ATOM 1297 C CA . PRO A 1 177 ? -14.461 -2.041 -16.969 1 98.31 177 PRO A CA 1
ATOM 1298 C C . PRO A 1 177 ? -15.336 -3.291 -16.922 1 98.31 177 PRO A C 1
ATOM 1300 O O . PRO A 1 177 ? -16.062 -3.58 -17.859 1 98.31 177 PRO A O 1
ATOM 1303 N N . HIS A 1 178 ? -15.172 -4.051 -15.867 1 98.19 178 HIS A N 1
ATOM 1304 C CA . HIS A 1 178 ? -15.977 -5.215 -15.492 1 98.19 178 HIS A CA 1
ATOM 1305 C C . HIS A 1 178 ? -15.695 -6.395 -16.406 1 98.19 178 HIS A C 1
ATOM 1307 O O . HIS A 1 178 ? -16.5 -7.332 -16.484 1 98.19 178 HIS A O 1
ATOM 1313 N N . GLU A 1 179 ? -14.547 -6.336 -17.078 1 98.31 179 GLU A N 1
ATOM 1314 C CA . GLU A 1 179 ? -14.258 -7.395 -18.031 1 98.31 179 GLU A CA 1
ATOM 1315 C C . GLU A 1 179 ? -12.992 -8.156 -17.656 1 98.31 179 GLU A C 1
ATOM 1317 O O . GLU A 1 179 ? -12.75 -9.258 -18.156 1 98.31 179 GLU A O 1
ATOM 1322 N N . VAL A 1 180 ? -12.18 -7.609 -16.828 1 98.81 180 VAL A N 1
ATOM 1323 C CA . VAL A 1 180 ? -10.852 -8.164 -16.578 1 98.81 180 VAL A CA 1
ATOM 1324 C C . VAL A 1 180 ? -10.906 -9.133 -15.398 1 98.81 180 VAL A C 1
ATOM 1326 O O . VAL A 1 180 ? -11.312 -8.758 -14.297 1 98.81 180 VAL A O 1
ATOM 1329 N N . THR A 1 181 ? -10.57 -10.391 -15.57 1 98.88 181 THR A N 1
ATOM 1330 C CA . THR A 1 181 ? -10.312 -11.336 -14.492 1 98.88 181 THR A CA 1
ATOM 1331 C C . THR A 1 181 ? -8.883 -11.188 -13.977 1 98.88 181 THR A C 1
ATOM 1333 O O . THR A 1 181 ? -7.922 -11.289 -14.742 1 98.88 181 THR A O 1
ATOM 1336 N N . ILE A 1 182 ? -8.797 -10.891 -12.711 1 98.94 182 ILE A N 1
ATOM 1337 C CA . ILE A 1 182 ? -7.496 -10.852 -12.055 1 98.94 182 ILE A CA 1
ATOM 1338 C C . ILE A 1 182 ? -7.184 -12.219 -11.445 1 98.94 182 ILE A C 1
ATOM 1340 O O . ILE A 1 182 ? -7.957 -12.742 -10.641 1 98.94 182 ILE A O 1
ATOM 1344 N N . ILE A 1 183 ? -6.09 -12.797 -11.867 1 98.88 183 ILE A N 1
ATOM 1345 C CA . ILE A 1 183 ? -5.598 -14.047 -11.305 1 98.88 183 ILE A CA 1
ATOM 1346 C C . ILE A 1 183 ? -4.363 -13.781 -10.445 1 98.88 183 ILE A C 1
ATOM 1348 O O . ILE A 1 183 ? -3.338 -13.32 -10.953 1 98.88 183 ILE A O 1
ATOM 1352 N N . ALA A 1 184 ? -4.488 -14.023 -9.172 1 98.75 184 ALA A N 1
ATOM 1353 C CA . ALA A 1 184 ? -3.371 -13.812 -8.258 1 98.75 184 ALA A CA 1
ATOM 1354 C C . ALA A 1 184 ? -2.824 -15.133 -7.738 1 98.75 184 ALA A C 1
ATOM 1356 O O . ALA A 1 184 ? -3.51 -15.852 -7.004 1 98.75 184 ALA A O 1
ATOM 1357 N N . ALA A 1 185 ? -1.561 -15.422 -8.094 1 97.88 185 ALA A N 1
ATOM 1358 C CA . ALA A 1 185 ? -0.997 -16.703 -7.703 1 97.88 185 ALA A CA 1
ATOM 1359 C C . ALA A 1 185 ? 0.273 -16.531 -6.879 1 97.88 185 ALA A C 1
ATOM 1361 O O . ALA A 1 185 ? 0.978 -17.5 -6.586 1 97.88 185 ALA A O 1
ATOM 1362 N N . GLY A 1 186 ? 0.687 -15.359 -6.547 1 98.19 186 GLY A N 1
ATOM 1363 C CA . GLY A 1 186 ? 1.696 -14.977 -5.574 1 98.19 186 GLY A CA 1
ATOM 1364 C C . GLY A 1 186 ? 1.136 -14.156 -4.426 1 98.19 186 GLY A C 1
ATOM 1365 O O . GLY A 1 186 ? -0.082 -14.078 -4.246 1 98.19 186 GLY A O 1
ATOM 1366 N N . PRO A 1 187 ? 2.109 -13.609 -3.562 1 98.69 187 PRO A N 1
ATOM 1367 C CA . PRO A 1 187 ? 1.635 -12.68 -2.531 1 98.69 187 PRO A CA 1
ATOM 1368 C C . PRO A 1 187 ? 0.799 -11.539 -3.102 1 98.69 187 PRO A C 1
ATOM 1370 O O . PRO A 1 187 ? 1.093 -11.039 -4.188 1 98.69 187 PRO A O 1
ATOM 1373 N N . LEU A 1 188 ? -0.158 -11.023 -2.406 1 98.88 188 LEU A N 1
ATOM 1374 C CA . LEU A 1 188 ? -1.183 -10.141 -2.953 1 98.88 188 LEU A CA 1
ATOM 1375 C C . LEU A 1 188 ? -0.786 -8.68 -2.785 1 98.88 188 LEU A C 1
ATOM 1377 O O . LEU A 1 188 ? -1.647 -7.793 -2.756 1 98.88 188 LEU A O 1
ATOM 1381 N N . THR A 1 189 ? 0.49 -8.414 -2.678 1 98.88 189 THR A N 1
ATOM 1382 C CA . THR A 1 189 ? 1.003 -7.082 -2.383 1 98.88 189 THR A CA 1
ATOM 1383 C C . THR A 1 189 ? 0.634 -6.102 -3.494 1 98.88 189 THR A C 1
ATOM 1385 O O . THR A 1 189 ? 0.17 -4.992 -3.223 1 98.88 189 THR A O 1
ATOM 1388 N N . ASN A 1 190 ? 0.839 -6.488 -4.801 1 98.94 190 ASN A N 1
ATOM 1389 C CA . ASN A 1 190 ? 0.489 -5.605 -5.906 1 98.94 190 ASN A CA 1
ATOM 1390 C C . ASN A 1 190 ? -0.993 -5.242 -5.887 1 98.94 190 ASN A C 1
ATOM 1392 O O . ASN A 1 190 ? -1.359 -4.098 -6.172 1 98.94 190 ASN A O 1
ATOM 1396 N N . LEU A 1 191 ? -1.813 -6.219 -5.602 1 98.94 191 LEU A N 1
ATOM 1397 C CA . LEU A 1 191 ? -3.252 -5.984 -5.57 1 98.94 191 LEU A CA 1
ATOM 1398 C C . LEU A 1 191 ? -3.621 -5.035 -4.434 1 98.94 191 LEU A C 1
ATOM 1400 O O . LEU A 1 191 ? -4.449 -4.141 -4.609 1 98.94 191 LEU A O 1
ATOM 1404 N N . ALA A 1 192 ? -2.998 -5.254 -3.268 1 98.94 192 ALA A N 1
ATOM 1405 C CA . ALA A 1 192 ? -3.246 -4.363 -2.137 1 98.94 192 ALA A CA 1
ATOM 1406 C C . ALA A 1 192 ? -2.848 -2.93 -2.471 1 98.94 192 ALA A C 1
ATOM 1408 O O . ALA A 1 192 ? -3.564 -1.984 -2.133 1 98.94 192 ALA A O 1
ATOM 1409 N N . LEU A 1 193 ? -1.722 -2.781 -3.084 1 98.88 193 LEU A N 1
ATOM 1410 C CA . LEU A 1 193 ? -1.258 -1.46 -3.494 1 98.88 193 LEU A CA 1
ATOM 1411 C C . LEU A 1 193 ? -2.227 -0.827 -4.488 1 98.88 193 LEU A C 1
ATOM 1413 O O . LEU A 1 193 ? -2.543 0.36 -4.383 1 98.88 193 LEU A O 1
ATOM 1417 N N . ALA A 1 194 ? -2.725 -1.594 -5.457 1 98.88 194 ALA A N 1
ATOM 1418 C CA . ALA A 1 194 ? -3.693 -1.091 -6.43 1 98.88 194 ALA A CA 1
ATOM 1419 C C . ALA A 1 194 ? -4.988 -0.66 -5.742 1 98.88 194 ALA A C 1
ATOM 1421 O O . ALA A 1 194 ? -5.523 0.411 -6.031 1 98.88 194 ALA A O 1
ATOM 1422 N N . ILE A 1 195 ? -5.438 -1.428 -4.812 1 98.81 195 ILE A N 1
ATOM 1423 C CA . ILE A 1 195 ? -6.703 -1.207 -4.121 1 98.81 195 ILE A CA 1
ATOM 1424 C C . ILE A 1 195 ? -6.621 0.074 -3.295 1 98.81 195 ILE A C 1
ATOM 1426 O O . ILE A 1 195 ? -7.578 0.854 -3.25 1 98.81 195 ILE A O 1
ATOM 1430 N N . ARG A 1 196 ? -5.496 0.296 -2.672 1 98.62 196 ARG A N 1
ATOM 1431 C CA . ARG A 1 196 ? -5.383 1.451 -1.787 1 98.62 196 ARG A CA 1
ATOM 1432 C C . ARG A 1 196 ? -5.047 2.713 -2.574 1 98.62 196 ARG A C 1
ATOM 1434 O O . ARG A 1 196 ? -5.293 3.826 -2.107 1 98.62 196 ARG A O 1
ATOM 1441 N N . GLN A 1 197 ? -4.527 2.547 -3.752 1 98 197 GLN A N 1
ATOM 1442 C CA . GLN A 1 197 ? -4.293 3.689 -4.629 1 98 197 GLN A CA 1
ATOM 1443 C C . GLN A 1 197 ? -5.57 4.098 -5.355 1 98 197 GLN A C 1
ATOM 1445 O O . GLN A 1 197 ? -5.789 5.281 -5.617 1 98 197 GLN A O 1
ATOM 1450 N N . ASP A 1 198 ? -6.379 3.141 -5.719 1 97.81 198 ASP A N 1
ATOM 1451 C CA . ASP A 1 198 ? -7.656 3.332 -6.398 1 97.81 198 ASP A CA 1
ATOM 1452 C C . ASP A 1 198 ? -8.758 2.502 -5.742 1 97.81 198 ASP A C 1
ATOM 1454 O O . ASP A 1 198 ? -8.914 1.318 -6.047 1 97.81 198 ASP A O 1
ATOM 1458 N N . PRO A 1 199 ? -9.578 3.129 -4.941 1 96.25 199 PRO A N 1
ATOM 1459 C CA . PRO A 1 199 ? -10.578 2.369 -4.195 1 96.25 199 PRO A CA 1
ATOM 1460 C C . PRO A 1 199 ? -11.633 1.731 -5.098 1 96.25 199 PRO A C 1
ATOM 1462 O O . PRO A 1 199 ? -12.422 0.897 -4.645 1 96.25 199 PRO A O 1
ATOM 1465 N N . THR A 1 200 ? -11.688 2.104 -6.355 1 97.75 200 THR A N 1
ATOM 1466 C CA . THR A 1 200 ? -12.68 1.534 -7.266 1 97.75 200 THR A CA 1
ATOM 1467 C C . THR A 1 200 ? -12.094 0.357 -8.039 1 97.75 200 THR A C 1
ATOM 1469 O O . THR A 1 200 ? -12.805 -0.328 -8.773 1 97.75 200 THR A O 1
ATOM 1472 N N . PHE A 1 201 ? -10.797 0.085 -7.875 1 98.62 201 PHE A N 1
ATOM 1473 C CA . PHE A 1 201 ? -10.07 -0.92 -8.641 1 98.62 201 PHE A CA 1
ATOM 1474 C C . PHE A 1 201 ? -10.781 -2.266 -8.578 1 98.62 201 PHE A C 1
ATOM 1476 O O . PHE A 1 201 ? -11.141 -2.83 -9.617 1 98.62 201 PHE A O 1
ATOM 1483 N N . ALA A 1 202 ? -11.047 -2.781 -7.391 1 98.75 202 ALA A N 1
ATOM 1484 C CA . ALA A 1 202 ? -11.602 -4.121 -7.211 1 98.75 202 ALA A CA 1
ATOM 1485 C C . ALA A 1 202 ? -12.992 -4.223 -7.82 1 98.75 202 ALA A C 1
ATOM 1487 O O . ALA A 1 202 ? -13.281 -5.16 -8.562 1 98.75 202 ALA A O 1
ATOM 1488 N N . ALA A 1 203 ? -13.781 -3.189 -7.578 1 98.44 203 ALA A N 1
ATOM 1489 C CA . ALA A 1 203 ? -15.164 -3.207 -8.047 1 98.44 203 ALA A CA 1
ATOM 1490 C C . ALA A 1 203 ? -15.227 -3.096 -9.57 1 98.44 203 ALA A C 1
ATOM 1492 O O . ALA A 1 203 ? -16.219 -3.486 -10.188 1 98.44 203 ALA A O 1
ATOM 1493 N N . THR A 1 204 ? -14.156 -2.496 -10.125 1 98.69 204 THR A N 1
ATOM 1494 C CA . THR A 1 204 ? -14.133 -2.275 -11.562 1 98.69 204 THR A CA 1
ATOM 1495 C C . THR A 1 204 ? -13.633 -3.521 -12.297 1 98.69 204 THR A C 1
ATOM 1497 O O . THR A 1 204 ? -13.82 -3.654 -13.508 1 98.69 204 THR A O 1
ATOM 1500 N N . ALA A 1 205 ? -13.047 -4.473 -11.641 1 98.81 205 ALA A N 1
ATOM 1501 C CA . ALA A 1 205 ? -12.641 -5.746 -12.227 1 98.81 205 ALA A CA 1
ATOM 1502 C C . ALA A 1 205 ? -13.828 -6.688 -12.383 1 98.81 205 ALA A C 1
ATOM 1504 O O . ALA A 1 205 ? -14.891 -6.457 -11.789 1 98.81 205 ALA A O 1
ATOM 1505 N N . LYS A 1 206 ? -13.688 -7.688 -13.211 1 98.56 206 LYS A N 1
ATOM 1506 C CA . LYS A 1 206 ? -14.719 -8.711 -13.352 1 98.56 206 LYS A CA 1
ATOM 1507 C C . LYS A 1 206 ? -14.758 -9.625 -12.133 1 98.56 206 LYS A C 1
ATOM 1509 O O . LYS A 1 206 ? -15.836 -9.922 -11.609 1 98.56 206 LYS A O 1
ATOM 1514 N N . GLN A 1 207 ? -13.586 -10.109 -11.719 1 98.75 207 GLN A N 1
ATOM 1515 C CA . GLN A 1 207 ? -13.477 -11.031 -10.594 1 98.75 207 GLN A CA 1
ATOM 1516 C C . GLN A 1 207 ? -12.023 -11.25 -10.195 1 98.75 207 GLN A C 1
ATOM 1518 O O . GLN A 1 207 ? -11.109 -10.875 -10.93 1 98.75 207 GLN A O 1
ATOM 1523 N N . LEU A 1 208 ? -11.891 -11.773 -8.969 1 98.88 208 LEU A N 1
ATOM 1524 C CA . LEU A 1 208 ? -10.602 -12.219 -8.453 1 98.88 208 LEU A CA 1
ATOM 1525 C C . LEU A 1 208 ? -10.578 -13.734 -8.289 1 98.88 208 LEU A C 1
ATOM 1527 O O . LEU A 1 208 ? -11.484 -14.312 -7.684 1 98.88 208 LEU A O 1
ATOM 1531 N N . ILE A 1 209 ? -9.633 -14.375 -8.836 1 98.69 209 ILE A N 1
ATOM 1532 C CA . ILE A 1 209 ? -9.297 -15.766 -8.578 1 98.69 209 ILE A CA 1
ATOM 1533 C C . ILE A 1 209 ? -7.887 -15.852 -7.992 1 98.69 209 ILE A C 1
ATOM 1535 O O . ILE A 1 209 ? -6.93 -15.359 -8.594 1 98.69 209 ILE A O 1
ATOM 1539 N N . PHE A 1 210 ? -7.766 -16.438 -6.828 1 98.06 210 PHE A N 1
ATOM 1540 C CA . PHE A 1 210 ? -6.441 -16.391 -6.219 1 98.06 210 PHE A CA 1
ATOM 1541 C C . PHE A 1 210 ? -6.031 -17.75 -5.688 1 98.06 210 PHE A C 1
ATOM 1543 O O . PHE A 1 210 ? -6.887 -18.562 -5.305 1 98.06 210 PHE A O 1
ATOM 1550 N N . MET A 1 211 ? -4.715 -17.984 -5.777 1 96.62 211 MET A N 1
ATOM 1551 C CA . MET A 1 211 ? -4.105 -19.156 -5.164 1 96.62 211 MET A CA 1
ATOM 1552 C C . MET A 1 211 ? -3.852 -18.938 -3.678 1 96.62 211 MET A C 1
ATOM 1554 O O . MET A 1 211 ? -2.934 -18.203 -3.309 1 96.62 211 MET A O 1
ATOM 1558 N N . GLY A 1 212 ? -4.598 -19.5 -2.873 1 93.12 212 GLY A N 1
ATOM 1559 C CA . GLY A 1 212 ? -4.469 -19.344 -1.435 1 93.12 212 GLY A CA 1
ATOM 1560 C C . GLY A 1 212 ? -5.762 -19.609 -0.687 1 93.12 212 GLY A C 1
ATOM 1561 O O . GLY A 1 212 ? -6.688 -20.203 -1.237 1 93.12 212 GLY A O 1
ATOM 1562 N N . GLY A 1 213 ? -5.664 -19.281 0.604 1 90.19 213 GLY A N 1
ATOM 1563 C CA . GLY A 1 213 ? -6.801 -19.547 1.473 1 90.19 213 GLY A CA 1
ATOM 1564 C C . GLY A 1 213 ? -6.852 -20.984 1.973 1 90.19 213 GLY A C 1
ATOM 1565 O O . GLY A 1 213 ? -7.926 -21.578 2.043 1 90.19 213 GLY A O 1
ATOM 1566 N N . MET A 1 214 ? -5.727 -21.469 2.158 1 85.12 214 MET A N 1
ATOM 1567 C CA . MET A 1 214 ? -5.668 -22.859 2.637 1 85.12 214 MET A CA 1
ATOM 1568 C C . MET A 1 214 ? -6.234 -22.969 4.051 1 85.12 214 MET A C 1
ATOM 1570 O O . MET A 1 214 ? -5.879 -22.172 4.926 1 85.12 214 MET A O 1
ATOM 1574 N N . LEU A 1 215 ? -7.125 -23.891 4.133 1 80.31 215 LEU A N 1
ATOM 1575 C CA . LEU A 1 215 ? -7.773 -24.109 5.422 1 80.31 215 LEU A CA 1
ATOM 1576 C C . LEU A 1 215 ? -7.297 -25.422 6.055 1 80.31 215 LEU A C 1
ATOM 1578 O O . LEU A 1 215 ? -6.906 -26.344 5.352 1 80.31 215 LEU A O 1
ATOM 1582 N N . ASP A 1 216 ? -7.375 -25.469 7.297 1 71 216 ASP A N 1
ATOM 1583 C CA . ASP A 1 216 ? -7.074 -26.656 8.102 1 71 216 ASP A CA 1
ATOM 1584 C C . ASP A 1 216 ? -5.656 -27.156 7.844 1 71 216 ASP A C 1
ATOM 1586 O O . ASP A 1 216 ? -5.426 -28.344 7.699 1 71 216 ASP A O 1
ATOM 1590 N N . THR A 1 217 ? -4.801 -26.203 7.77 1 71.44 217 THR A N 1
ATOM 1591 C CA . THR A 1 217 ? -3.418 -26.516 7.434 1 71.44 217 THR A CA 1
ATOM 1592 C C . THR A 1 217 ? -2.715 -27.188 8.609 1 71.44 217 THR A C 1
ATOM 1594 O O . THR A 1 217 ? -1.732 -27.906 8.43 1 71.44 217 THR A O 1
ATOM 1597 N N . SER A 1 218 ? -3.283 -26.938 9.742 1 65.5 218 SER A N 1
ATOM 1598 C CA . SER A 1 218 ? -2.639 -27.5 10.93 1 65.5 218 SER A CA 1
ATOM 1599 C C . SER A 1 218 ? -2.627 -29.031 10.883 1 65.5 218 SER A C 1
ATOM 1601 O O . SER A 1 218 ? -1.575 -29.641 11.039 1 65.5 218 SER A O 1
ATOM 1603 N N . MET A 1 219 ? -3.775 -29.547 10.656 1 62.41 219 MET A N 1
ATOM 1604 C CA . MET A 1 219 ? -3.863 -31 10.617 1 62.41 219 MET A CA 1
ATOM 1605 C C . MET A 1 219 ? -3.156 -31.562 9.391 1 62.41 219 MET A C 1
ATOM 1607 O O . MET A 1 219 ? -2.512 -32.625 9.453 1 62.41 219 MET A O 1
ATOM 1611 N N . MET A 1 220 ? -3.199 -30.797 8.344 1 69.31 220 MET A N 1
ATOM 1612 C CA . MET A 1 220 ? -2.545 -31.203 7.105 1 69.31 220 MET A CA 1
ATOM 1613 C C . MET A 1 220 ? -1.034 -31.297 7.289 1 69.31 220 MET A C 1
ATOM 1615 O O . MET A 1 220 ? -0.38 -32.156 6.707 1 69.31 220 MET A O 1
ATOM 1619 N N . SER A 1 221 ? -0.524 -30.422 8.109 1 67.69 221 SER A N 1
ATOM 1620 C CA . SER A 1 221 ? 0.918 -30.375 8.328 1 67.69 221 SER A CA 1
ATOM 1621 C C . SER A 1 221 ? 1.398 -31.594 9.109 1 67.69 221 SER A C 1
ATOM 1623 O O . SER A 1 221 ? 2.566 -31.984 9.008 1 67.69 221 SER A O 1
ATOM 1625 N N . ILE A 1 222 ? 0.521 -32.156 9.883 1 66.88 222 ILE A N 1
ATOM 1626 C CA . ILE A 1 222 ? 0.862 -33.312 10.719 1 66.88 222 ILE A CA 1
ATOM 1627 C C . ILE A 1 222 ? 0.588 -34.594 9.961 1 66.88 222 ILE A C 1
ATOM 1629 O O . ILE A 1 222 ? 1.365 -35.562 10.047 1 66.88 222 ILE A O 1
ATOM 1633 N N . THR A 1 223 ? -0.422 -34.594 9.156 1 65.94 223 THR A N 1
ATOM 1634 C CA . THR A 1 223 ? -0.871 -35.812 8.531 1 65.94 223 THR A CA 1
ATOM 1635 C C . THR A 1 223 ? -0.36 -35.938 7.102 1 65.94 223 THR A C 1
ATOM 1637 O O . THR A 1 223 ? -0.336 -37.031 6.523 1 65.94 223 THR A O 1
ATOM 1640 N N . GLY A 1 224 ? -0.015 -34.781 6.539 1 67.31 224 GLY A N 1
ATOM 1641 C CA . GLY A 1 224 ? 0.453 -34.75 5.16 1 67.31 224 GLY A CA 1
ATOM 1642 C C . GLY A 1 224 ? 1.862 -34.188 5.023 1 67.31 224 GLY A C 1
ATOM 1643 O O . GLY A 1 224 ? 2.723 -34.469 5.867 1 67.31 224 GLY A O 1
ATOM 1644 N N . ASN A 1 225 ? 2.078 -33.656 3.877 1 67.38 225 ASN A N 1
ATOM 1645 C CA . ASN A 1 225 ? 3.367 -33 3.627 1 67.38 225 ASN A CA 1
ATOM 1646 C C . ASN A 1 225 ? 3.414 -31.594 4.203 1 67.38 225 ASN A C 1
ATOM 1648 O O . ASN A 1 225 ? 2.77 -30.688 3.68 1 67.38 225 ASN A O 1
ATOM 1652 N N . ALA A 1 226 ? 4.121 -31.5 5.234 1 65.81 226 ALA A N 1
ATOM 1653 C CA . ALA A 1 226 ? 4.219 -30.234 5.961 1 65.81 226 ALA A CA 1
ATOM 1654 C C . ALA A 1 226 ? 4.719 -29.125 5.047 1 65.81 226 ALA A C 1
ATOM 1656 O O . ALA A 1 226 ? 4.336 -27.969 5.215 1 65.81 226 ALA A O 1
ATOM 1657 N N . ASP A 1 227 ? 5.473 -29.531 4.098 1 64.38 227 ASP A N 1
ATOM 1658 C CA . ASP A 1 227 ? 6.07 -28.531 3.215 1 64.38 227 ASP A CA 1
ATOM 1659 C C . ASP A 1 227 ? 5.016 -27.875 2.33 1 64.38 227 ASP A C 1
ATOM 1661 O O . ASP A 1 227 ? 5.191 -26.734 1.886 1 64.38 227 ASP A O 1
ATOM 1665 N N . PHE A 1 228 ? 3.977 -28.656 2.156 1 66.06 228 PHE A N 1
ATOM 1666 C CA . PHE A 1 228 ? 2.951 -28.172 1.24 1 66.06 228 PHE A CA 1
ATOM 1667 C C . PHE A 1 228 ? 1.736 -27.656 2.006 1 66.06 228 PHE A C 1
ATOM 1669 O O . PHE A 1 228 ? 0.764 -27.203 1.403 1 66.06 228 PHE A O 1
ATOM 1676 N N . ALA A 1 229 ? 1.88 -27.625 3.266 1 66.06 229 ALA A N 1
ATOM 1677 C CA . ALA A 1 229 ? 0.731 -27.266 4.094 1 66.06 229 ALA A CA 1
ATOM 1678 C C . ALA A 1 229 ? 0.81 -25.812 4.543 1 66.06 229 ALA A C 1
ATOM 1680 O O . ALA A 1 229 ? 0.171 -25.422 5.52 1 66.06 229 ALA A O 1
ATOM 1681 N N . SER A 1 230 ? 1.621 -25.062 3.861 1 78.81 230 SER A N 1
ATOM 1682 C CA . SER A 1 230 ? 1.74 -23.672 4.238 1 78.81 230 SER A CA 1
ATOM 1683 C C . SER A 1 230 ? 1.243 -22.75 3.123 1 78.81 230 SER A C 1
ATOM 1685 O O . SER A 1 230 ? 1.611 -22.922 1.959 1 78.81 230 SER A O 1
ATOM 1687 N N . ASP A 1 231 ? 0.393 -21.938 3.469 1 89.88 231 ASP A N 1
ATOM 1688 C CA . ASP A 1 231 ? -0.144 -20.938 2.549 1 89.88 231 ASP A CA 1
ATOM 1689 C C . ASP A 1 231 ? 0.809 -19.75 2.408 1 89.88 231 ASP A C 1
ATOM 1691 O O . ASP A 1 231 ? 0.519 -18.656 2.887 1 89.88 231 ASP A O 1
ATOM 1695 N N . PHE A 1 232 ? 1.84 -20.031 1.7 1 92.81 232 PHE A N 1
ATOM 1696 C CA . PHE A 1 232 ? 2.98 -19.125 1.633 1 92.81 232 PHE A CA 1
ATOM 1697 C C . PHE A 1 232 ? 2.547 -17.734 1.156 1 92.81 232 PHE A C 1
ATOM 1699 O O . PHE A 1 232 ? 2.99 -16.719 1.695 1 92.81 232 PHE A O 1
ATOM 1706 N N . ASN A 1 233 ? 1.695 -17.641 0.115 1 95.5 233 ASN A N 1
ATOM 1707 C CA . ASN A 1 233 ? 1.267 -16.359 -0.448 1 95.5 233 ASN A CA 1
ATOM 1708 C C . ASN A 1 233 ? 0.624 -15.477 0.611 1 95.5 233 ASN A C 1
ATOM 1710 O O . ASN A 1 233 ? 0.772 -14.25 0.573 1 95.5 233 ASN A O 1
ATOM 1714 N N . MET A 1 234 ? -0.059 -16.125 1.55 1 96.44 234 MET A N 1
ATOM 1715 C CA . MET A 1 234 ? -0.735 -15.383 2.611 1 96.44 234 MET A CA 1
ATOM 1716 C C . MET A 1 234 ? 0.23 -15.055 3.746 1 96.44 234 MET A C 1
ATOM 1718 O O . MET A 1 234 ? 0.187 -13.953 4.309 1 96.44 234 MET A O 1
ATOM 1722 N N . ILE A 1 235 ? 1.109 -15.992 4.055 1 95.69 235 ILE A N 1
ATOM 1723 C CA . ILE A 1 235 ? 2.053 -15.844 5.16 1 95.69 235 ILE A CA 1
ATOM 1724 C C . ILE A 1 235 ? 3.086 -14.773 4.82 1 95.69 235 ILE A C 1
ATOM 1726 O O . ILE A 1 235 ? 3.516 -14.023 5.699 1 95.69 235 ILE A O 1
ATOM 1730 N N . PHE A 1 236 ? 3.461 -14.664 3.586 1 97.56 236 PHE A N 1
ATOM 1731 C CA . PHE A 1 236 ? 4.512 -13.75 3.156 1 97.56 236 PHE A CA 1
ATOM 1732 C C . PHE A 1 236 ? 4.059 -12.297 3.295 1 97.56 236 PHE A C 1
ATOM 1734 O O . PHE A 1 236 ? 4.848 -11.43 3.674 1 97.56 236 PHE A O 1
ATOM 1741 N N . ASP A 1 237 ? 2.832 -12.016 3.041 1 98.44 237 ASP A N 1
ATOM 1742 C CA . ASP A 1 237 ? 2.285 -10.672 3.199 1 98.44 237 ASP A CA 1
ATOM 1743 C C . ASP A 1 237 ? 0.836 -10.727 3.678 1 98.44 237 ASP A C 1
ATOM 1745 O O . ASP A 1 237 ? -0.088 -10.461 2.904 1 98.44 237 ASP A O 1
ATOM 1749 N N . PRO A 1 238 ? 0.608 -10.906 4.965 1 98.19 238 PRO A N 1
ATOM 1750 C CA . PRO A 1 238 ? -0.742 -11.07 5.508 1 98.19 238 PRO A CA 1
ATOM 1751 C C . PRO A 1 238 ? -1.598 -9.812 5.348 1 98.19 238 PRO A C 1
ATOM 1753 O O . PRO A 1 238 ? -2.795 -9.906 5.066 1 98.19 238 PRO A O 1
ATOM 1756 N N . GLU A 1 239 ? -1.019 -8.633 5.566 1 98.44 239 GLU A N 1
ATOM 1757 C CA . GLU A 1 239 ? -1.766 -7.387 5.453 1 98.44 239 GLU A CA 1
ATOM 1758 C C . GLU A 1 239 ? -2.289 -7.18 4.035 1 98.44 239 GLU A C 1
ATOM 1760 O O . GLU A 1 239 ? -3.43 -6.75 3.848 1 98.44 239 GLU A O 1
ATOM 1765 N N . ALA A 1 240 ? -1.427 -7.477 3.045 1 98.81 240 ALA A N 1
ATOM 1766 C CA . ALA A 1 240 ? -1.865 -7.367 1.657 1 98.81 240 ALA A CA 1
ATOM 1767 C C . ALA A 1 240 ? -3.01 -8.336 1.364 1 98.81 240 ALA A C 1
ATOM 1769 O O . ALA A 1 240 ? -3.963 -7.984 0.664 1 98.81 240 ALA A O 1
ATOM 1770 N N . ALA A 1 241 ? -2.912 -9.555 1.879 1 98.69 241 ALA A N 1
ATOM 1771 C CA . ALA A 1 241 ? -3.971 -10.547 1.691 1 98.69 241 ALA A CA 1
ATOM 1772 C C . ALA A 1 241 ? -5.285 -10.062 2.299 1 98.69 241 ALA A C 1
ATOM 1774 O O . ALA A 1 241 ? -6.34 -10.164 1.667 1 98.69 241 ALA A O 1
ATOM 1775 N N . HIS A 1 242 ? -5.215 -9.539 3.502 1 98.31 242 HIS A N 1
ATOM 1776 C CA . HIS A 1 242 ? -6.387 -8.984 4.172 1 98.31 242 HIS A CA 1
ATOM 1777 C C . HIS A 1 242 ? -7.02 -7.867 3.346 1 98.31 242 HIS A C 1
ATOM 1779 O O . HIS A 1 242 ? -8.227 -7.883 3.096 1 98.31 242 HIS A O 1
ATOM 1785 N N . ILE A 1 243 ? -6.199 -6.879 2.938 1 98.62 243 ILE A N 1
ATOM 1786 C CA . ILE A 1 243 ? -6.68 -5.75 2.15 1 98.62 243 ILE A CA 1
ATOM 1787 C C . ILE A 1 243 ? -7.359 -6.258 0.88 1 98.62 243 ILE A C 1
ATOM 1789 O O . ILE A 1 243 ? -8.445 -5.797 0.526 1 98.62 243 ILE A O 1
ATOM 1793 N N . THR A 1 244 ? -6.754 -7.207 0.187 1 98.88 244 THR A N 1
ATOM 1794 C CA . THR A 1 244 ? -7.238 -7.703 -1.097 1 98.88 244 THR A CA 1
ATOM 1795 C C . THR A 1 244 ? -8.547 -8.461 -0.924 1 98.88 244 THR A C 1
ATOM 1797 O O . THR A 1 244 ? -9.516 -8.219 -1.654 1 98.88 244 THR A O 1
ATOM 1800 N N . LEU A 1 245 ? -8.648 -9.312 0.079 1 98.31 245 LEU A N 1
ATOM 1801 C CA . LEU A 1 245 ? -9.789 -10.211 0.209 1 98.31 245 LEU A CA 1
ATOM 1802 C C . LEU A 1 245 ? -11 -9.477 0.778 1 98.31 245 LEU A C 1
ATOM 1804 O O . LEU A 1 245 ? -12.125 -9.969 0.696 1 98.31 245 LEU A O 1
ATOM 1808 N N . THR A 1 246 ? -10.75 -8.305 1.339 1 97.5 246 THR A N 1
ATOM 1809 C CA . THR A 1 246 ? -11.867 -7.559 1.908 1 97.5 246 THR A CA 1
ATOM 1810 C C . THR A 1 246 ? -12.305 -6.441 0.965 1 97.5 246 THR A C 1
ATOM 1812 O O . THR A 1 246 ? -13.242 -5.703 1.267 1 97.5 246 THR A O 1
ATOM 1815 N N . ALA A 1 247 ? -11.648 -6.262 -0.146 1 98 247 ALA A N 1
ATOM 1816 C CA . ALA A 1 247 ? -12.031 -5.262 -1.138 1 98 247 ALA A CA 1
ATOM 1817 C C . ALA A 1 247 ? -13.344 -5.645 -1.823 1 98 247 ALA A C 1
ATOM 1819 O O . ALA A 1 247 ? -13.758 -6.805 -1.783 1 98 247 ALA A O 1
ATOM 1820 N N . PRO A 1 248 ? -14.008 -4.707 -2.475 1 97.12 248 PRO A N 1
ATOM 1821 C CA . PRO A 1 248 ? -15.352 -4.949 -3.01 1 97.12 248 PRO A CA 1
ATOM 1822 C C . PRO A 1 248 ? -15.328 -5.586 -4.398 1 97.12 248 PRO A C 1
ATOM 1824 O O . PRO A 1 248 ? -15.922 -5.055 -5.336 1 97.12 248 PRO A O 1
ATOM 1827 N N . TRP A 1 249 ? -14.781 -6.789 -4.504 1 98.5 249 TRP A N 1
ATOM 1828 C CA . TRP A 1 249 ? -14.844 -7.574 -5.73 1 98.5 249 TRP A CA 1
ATOM 1829 C C . TRP A 1 249 ? -16.281 -8.031 -6.008 1 98.5 249 TRP A C 1
ATOM 1831 O O . TRP A 1 249 ? -17.031 -8.305 -5.078 1 98.5 249 TRP A O 1
ATOM 1841 N N . LYS A 1 250 ? -16.594 -8.164 -7.285 1 97.81 250 LYS A N 1
ATOM 1842 C CA . LYS A 1 250 ? -17.875 -8.766 -7.633 1 97.81 250 LYS A CA 1
ATOM 1843 C C . LYS A 1 250 ? -17.922 -10.242 -7.25 1 97.81 250 LYS A C 1
ATOM 1845 O O . LYS A 1 250 ? -18.969 -10.758 -6.848 1 97.81 250 LYS A O 1
ATOM 1850 N N . ALA A 1 251 ? -16.781 -10.859 -7.426 1 98.31 251 ALA A N 1
ATOM 1851 C CA . ALA A 1 251 ? -16.656 -12.273 -7.098 1 98.31 251 ALA A CA 1
ATOM 1852 C C . ALA A 1 251 ? -15.211 -12.625 -6.754 1 98.31 251 ALA A C 1
ATOM 1854 O O . ALA A 1 251 ? -14.273 -12.133 -7.391 1 98.31 251 ALA A O 1
ATOM 1855 N N . ILE A 1 252 ? -15.109 -13.5 -5.762 1 98.44 252 ILE A N 1
ATOM 1856 C CA . ILE A 1 252 ? -13.805 -14.023 -5.371 1 98.44 252 ILE A CA 1
ATOM 1857 C C . ILE A 1 252 ? -13.836 -15.547 -5.375 1 98.44 252 ILE A C 1
ATOM 1859 O O . ILE A 1 252 ? -14.727 -16.156 -4.785 1 98.44 252 ILE A O 1
ATOM 1863 N N . THR A 1 253 ? -12.859 -16.156 -6.047 1 98.06 253 THR A N 1
ATOM 1864 C CA . THR A 1 253 ? -12.672 -17.594 -6.004 1 98.06 253 THR A CA 1
ATOM 1865 C C . THR A 1 253 ? -11.312 -17.938 -5.395 1 98.06 253 THR A C 1
ATOM 1867 O O . THR A 1 253 ? -10.289 -17.391 -5.801 1 98.06 253 THR A O 1
ATOM 1870 N N . GLY A 1 254 ? -11.359 -18.766 -4.395 1 96.19 254 GLY A N 1
ATOM 1871 C CA . GLY A 1 254 ? -10.133 -19.219 -3.764 1 96.19 254 GLY A CA 1
ATOM 1872 C C . GLY A 1 254 ? -9.758 -20.641 -4.16 1 96.19 254 GLY A C 1
ATOM 1873 O O . GLY A 1 254 ? -10.578 -21.562 -4.051 1 96.19 254 GLY A O 1
ATOM 1874 N N . VAL A 1 255 ? -8.469 -20.75 -4.641 1 92.81 255 VAL A N 1
ATOM 1875 C CA . VAL A 1 255 ? -7.922 -22.031 -5.047 1 92.81 255 VAL A CA 1
ATOM 1876 C C . VAL A 1 255 ? -6.766 -22.422 -4.125 1 92.81 255 VAL A C 1
ATOM 1878 O O . VAL A 1 255 ? -5.691 -21.828 -4.184 1 92.81 255 VAL A O 1
ATOM 1881 N N . GLY A 1 256 ? -6.902 -23.109 -3.066 1 82.12 256 GLY A N 1
ATOM 1882 C CA . GLY A 1 256 ? -5.84 -23.359 -2.107 1 82.12 256 GLY A CA 1
ATOM 1883 C C . GLY A 1 256 ? -5.543 -24.828 -1.911 1 82.12 256 GLY A C 1
ATOM 1884 O O . GLY A 1 256 ? -4.516 -25.328 -2.373 1 82.12 256 GLY A O 1
ATOM 1885 N N . SER A 1 257 ? -6.402 -25.656 -1.464 1 74.94 257 SER A N 1
ATOM 1886 C CA . SER A 1 257 ? -6.125 -26.984 -0.922 1 74.94 257 SER A CA 1
ATOM 1887 C C . SER A 1 257 ? -6.23 -28.047 -2.002 1 74.94 257 SER A C 1
ATOM 1889 O O . SER A 1 257 ? -5.641 -29.125 -1.879 1 74.94 257 SER A O 1
ATOM 1891 N N . VAL A 1 258 ? -6.723 -27.766 -3.096 1 79.06 258 VAL A N 1
ATOM 1892 C CA . VAL A 1 258 ? -7.086 -28.781 -4.082 1 79.06 258 VAL A CA 1
ATOM 1893 C C . VAL A 1 258 ? -5.879 -29.094 -4.957 1 79.06 258 VAL A C 1
ATOM 1895 O O . VAL A 1 258 ? -5.828 -30.156 -5.594 1 79.06 258 VAL A O 1
ATOM 1898 N N . SER A 1 259 ? -4.91 -28.297 -4.934 1 73 259 SER A N 1
ATOM 1899 C CA . SER A 1 259 ? -3.805 -28.406 -5.879 1 73 259 SER A CA 1
ATOM 1900 C C . SER A 1 259 ? -2.727 -29.359 -5.355 1 73 259 SER A C 1
ATOM 1902 O O . SER A 1 259 ? -1.913 -29.859 -6.129 1 73 259 SER A O 1
ATOM 1904 N N . ASN A 1 260 ? -2.729 -29.672 -4.156 1 73.12 260 ASN A N 1
ATOM 1905 C CA . ASN A 1 260 ? -1.627 -30.391 -3.529 1 73.12 260 ASN A CA 1
ATOM 1906 C C . ASN A 1 260 ? -1.495 -31.812 -4.078 1 73.12 260 ASN A C 1
ATOM 1908 O O . ASN A 1 260 ? -0.407 -32.406 -4.062 1 73.12 260 ASN A O 1
ATOM 1912 N N . ASP A 1 261 ? -2.516 -32.281 -4.672 1 75.12 261 ASP A N 1
ATOM 1913 C CA . ASP A 1 261 ? -2.5 -33.656 -5.113 1 75.12 261 ASP A CA 1
ATOM 1914 C C . ASP A 1 261 ? -2.225 -33.781 -6.609 1 75.12 261 ASP A C 1
ATOM 1916 O O . ASP A 1 261 ? -2.102 -34.875 -7.152 1 75.12 261 ASP A O 1
ATOM 1920 N N . LEU A 1 262 ? -2.111 -32.688 -7.242 1 85.69 262 LEU A N 1
ATOM 1921 C CA . LEU A 1 262 ? -1.876 -32.656 -8.68 1 85.69 262 LEU A CA 1
ATOM 1922 C C . LEU A 1 262 ? -0.414 -32.344 -8.992 1 85.69 262 LEU A C 1
ATOM 1924 O O . LEU A 1 262 ? -0.07 -31.219 -9.336 1 85.69 262 LEU A O 1
ATOM 1928 N N . MET A 1 263 ? 0.362 -33.375 -9.047 1 87.44 263 MET A N 1
ATOM 1929 C CA . MET A 1 263 ? 1.811 -33.281 -9.18 1 87.44 263 MET A CA 1
ATOM 1930 C C . MET A 1 263 ? 2.223 -33.281 -10.648 1 87.44 263 MET A C 1
ATOM 1932 O O . MET A 1 263 ? 1.63 -34.031 -11.453 1 87.44 263 MET A O 1
ATOM 1936 N N . LEU A 1 264 ? 3.238 -32.531 -10.961 1 92 264 LEU A N 1
ATOM 1937 C CA . LEU A 1 264 ? 3.951 -32.781 -12.219 1 92 264 LEU A CA 1
ATOM 1938 C C . LEU A 1 264 ? 4.898 -33.969 -12.094 1 92 264 LEU A C 1
ATOM 1940 O O . LEU A 1 264 ? 6.105 -33.781 -11.898 1 92 264 LEU A O 1
ATOM 1944 N N . SER A 1 265 ? 4.363 -35.125 -12.281 1 92.25 265 SER A N 1
ATOM 1945 C CA . SER A 1 265 ? 5.152 -36.344 -12.164 1 92.25 265 SER A CA 1
ATOM 1946 C C . SER A 1 265 ? 6.055 -36.562 -13.375 1 92.25 265 SER A C 1
ATOM 1948 O O . SER A 1 265 ? 5.859 -35.938 -14.414 1 92.25 265 SER A O 1
ATOM 1950 N N . ARG A 1 266 ? 7 -37.406 -13.18 1 94.75 266 ARG A N 1
ATOM 1951 C CA . ARG A 1 266 ? 7.891 -37.75 -14.281 1 94.75 266 ARG A CA 1
ATOM 1952 C C . ARG A 1 266 ? 7.121 -38.344 -15.445 1 94.75 266 ARG A C 1
ATOM 1954 O O . ARG A 1 266 ? 7.398 -38.062 -16.609 1 94.75 266 ARG A O 1
ATOM 1961 N N . ALA A 1 267 ? 6.195 -39.156 -15.07 1 95.31 267 ALA A N 1
ATOM 1962 C CA . ALA A 1 267 ? 5.367 -39.781 -16.094 1 95.31 267 ALA A CA 1
ATOM 1963 C C . ALA A 1 267 ? 4.582 -38.719 -16.875 1 95.31 267 ALA A C 1
ATOM 1965 O O . ALA A 1 267 ? 4.461 -38.812 -18.094 1 95.31 267 ALA A O 1
ATOM 1966 N N . TYR A 1 268 ? 4.012 -37.844 -16.172 1 95.06 268 TYR A N 1
ATOM 1967 C CA . TYR A 1 268 ? 3.252 -36.781 -16.828 1 95.06 268 TYR A CA 1
ATOM 1968 C C . TYR A 1 268 ? 4.168 -35.875 -17.641 1 95.06 268 TYR A C 1
ATOM 1970 O O . TYR A 1 268 ? 3.809 -35.438 -18.75 1 95.06 268 TYR A O 1
ATOM 1978 N N . LEU A 1 269 ? 5.375 -35.594 -17.141 1 95.94 269 LEU A N 1
ATOM 1979 C CA . LEU A 1 269 ? 6.379 -34.844 -17.875 1 95.94 269 LEU A CA 1
ATOM 1980 C C . LEU A 1 269 ? 6.703 -35.531 -19.203 1 95.94 269 LEU A C 1
ATOM 1982 O O . LEU A 1 269 ? 6.828 -34.844 -20.234 1 95.94 269 LEU A O 1
ATOM 1986 N N . ASP A 1 270 ? 6.848 -36.812 -19.156 1 97.12 270 ASP A N 1
ATOM 1987 C CA . ASP A 1 270 ? 7.156 -37.562 -20.375 1 97.12 270 ASP A CA 1
ATOM 1988 C C . ASP A 1 270 ? 6.07 -37.375 -21.422 1 97.12 270 ASP A C 1
ATOM 1990 O O . ASP A 1 270 ? 6.371 -37.281 -22.625 1 97.12 270 ASP A O 1
ATOM 1994 N N . ARG A 1 271 ? 4.887 -37.375 -20.969 1 97.06 271 ARG A N 1
ATOM 1995 C CA . ARG A 1 271 ? 3.785 -37.125 -21.906 1 97.06 271 ARG A CA 1
ATOM 1996 C C . ARG A 1 271 ? 3.873 -35.719 -22.484 1 97.06 271 ARG A C 1
ATOM 1998 O O . ARG A 1 271 ? 3.713 -35.531 -23.703 1 97.06 271 ARG A O 1
ATOM 2005 N N . ILE A 1 272 ? 4.176 -34.781 -21.688 1 96.5 272 ILE A N 1
ATOM 2006 C CA . ILE A 1 272 ? 4.234 -33.375 -22.125 1 96.5 272 ILE A CA 1
ATOM 2007 C C . ILE A 1 272 ? 5.363 -33.219 -23.125 1 96.5 272 ILE A C 1
ATOM 2009 O O . ILE A 1 272 ? 5.18 -32.562 -24.172 1 96.5 272 ILE A O 1
ATOM 2013 N N . THR A 1 273 ? 6.5 -33.781 -22.875 1 96.88 273 THR A N 1
ATOM 2014 C CA . THR A 1 273 ? 7.699 -33.531 -23.656 1 96.88 273 THR A CA 1
ATOM 2015 C C . THR A 1 273 ? 7.754 -34.438 -24.875 1 96.88 273 THR A C 1
ATOM 2017 O O . THR A 1 273 ? 8.719 -34.406 -25.641 1 96.88 273 THR A O 1
ATOM 2020 N N . SER A 1 274 ? 6.789 -35.281 -25.047 1 96.88 274 SER A N 1
ATOM 2021 C CA . SER A 1 274 ? 6.758 -36.156 -26.203 1 96.88 274 SER A CA 1
ATOM 2022 C C . SER A 1 274 ? 6.652 -35.375 -27.5 1 96.88 274 SER A C 1
ATOM 2024 O O . SER A 1 274 ? 7.039 -35.875 -28.562 1 96.88 274 SER A O 1
ATOM 2026 N N . LYS A 1 275 ? 6.039 -34.25 -27.438 1 95.81 275 LYS A N 1
ATOM 2027 C CA . LYS A 1 275 ? 6.078 -33.312 -28.547 1 95.81 275 LYS A CA 1
ATOM 2028 C C . LYS A 1 275 ? 7.121 -32.219 -28.297 1 95.81 275 LYS A C 1
ATOM 2030 O O . LYS A 1 275 ? 7.156 -31.625 -27.219 1 95.81 275 LYS A O 1
ATOM 2035 N N . LYS A 1 276 ? 7.875 -32 -29.312 1 93.94 276 LYS A N 1
ATOM 2036 C CA . LYS A 1 276 ? 8.969 -31.062 -29.125 1 93.94 276 LYS A CA 1
ATOM 2037 C C . LYS A 1 276 ? 8.57 -29.672 -29.609 1 93.94 276 LYS A C 1
ATOM 2039 O O . LYS A 1 276 ? 8.211 -29.484 -30.781 1 93.94 276 LYS A O 1
ATOM 2044 N N . THR A 1 277 ? 8.5 -28.781 -28.797 1 93.81 277 THR A N 1
ATOM 2045 C CA . THR A 1 277 ? 8.328 -27.344 -29 1 93.81 277 THR A CA 1
ATOM 2046 C C . THR A 1 277 ? 9.266 -26.562 -28.094 1 93.81 277 THR A C 1
ATOM 2048 O O . THR A 1 277 ? 9.867 -27.125 -27.172 1 93.81 277 THR A O 1
ATOM 2051 N N . PRO A 1 278 ? 9.484 -25.297 -28.391 1 94.75 278 PRO A N 1
ATOM 2052 C CA . PRO A 1 278 ? 10.312 -24.516 -27.453 1 94.75 278 PRO A CA 1
ATOM 2053 C C . PRO A 1 278 ? 9.82 -24.609 -26.016 1 94.75 278 PRO A C 1
ATOM 2055 O O . PRO A 1 278 ? 10.633 -24.703 -25.094 1 94.75 278 PRO A O 1
ATOM 2058 N N . LEU A 1 279 ? 8.523 -24.594 -25.859 1 96.44 279 LEU A N 1
ATOM 2059 C CA . LEU A 1 279 ? 7.973 -24.656 -24.5 1 96.44 279 LEU A CA 1
ATOM 2060 C C . LEU A 1 279 ? 8.227 -26.016 -23.875 1 96.44 279 LEU A C 1
ATOM 2062 O O . LEU A 1 279 ? 8.672 -26.094 -22.719 1 96.44 279 LEU A O 1
ATOM 2066 N N . THR A 1 280 ? 7.914 -27.109 -24.578 1 96.69 280 THR A N 1
ATOM 2067 C CA . THR A 1 280 ? 8.102 -28.438 -24 1 96.69 280 THR A CA 1
ATOM 2068 C C . THR A 1 280 ? 9.578 -28.703 -23.719 1 96.69 280 THR A C 1
ATOM 2070 O O . THR A 1 280 ? 9.922 -29.391 -22.766 1 96.69 280 THR A O 1
ATOM 2073 N N . ALA A 1 281 ? 10.453 -28.188 -24.562 1 96.31 281 ALA A N 1
ATOM 2074 C CA . ALA A 1 281 ? 11.883 -28.281 -24.297 1 96.31 281 ALA A CA 1
ATOM 2075 C C . ALA A 1 281 ? 12.25 -27.547 -23.016 1 96.31 281 ALA A C 1
ATOM 2077 O O . ALA A 1 281 ? 13.039 -28.047 -22.203 1 96.31 281 ALA A O 1
ATOM 2078 N N . TYR A 1 282 ? 11.68 -26.359 -22.906 1 96.69 282 TYR A N 1
ATOM 2079 C CA . TYR A 1 282 ? 11.883 -25.562 -21.703 1 96.69 282 TYR A CA 1
ATOM 2080 C C . TYR A 1 282 ? 11.422 -26.312 -20.469 1 96.69 282 TYR A C 1
ATOM 2082 O O . TYR A 1 282 ? 12.141 -26.375 -19.469 1 96.69 282 TYR A O 1
ATOM 2090 N N . ILE A 1 283 ? 10.234 -26.938 -20.516 1 96.75 283 ILE A N 1
ATOM 2091 C CA . ILE A 1 283 ? 9.664 -27.656 -19.391 1 96.75 283 ILE A CA 1
ATOM 2092 C C . ILE A 1 283 ? 10.555 -28.844 -19.031 1 96.75 283 ILE A C 1
ATOM 2094 O O . ILE A 1 283 ? 10.805 -29.109 -17.859 1 96.75 283 ILE A O 1
ATOM 2098 N N . GLY A 1 284 ? 11 -29.562 -20.031 1 96.69 284 GLY A N 1
ATOM 2099 C CA . GLY A 1 284 ? 11.875 -30.703 -19.812 1 96.69 284 GLY A CA 1
ATOM 2100 C C . GLY A 1 284 ? 13.203 -30.328 -19.172 1 96.69 284 GLY A C 1
ATOM 2101 O O . GLY A 1 284 ? 13.664 -31.016 -18.266 1 96.69 284 GLY A O 1
ATOM 2102 N N . ARG A 1 285 ? 13.789 -29.297 -19.641 1 96.56 285 ARG A N 1
ATOM 2103 C CA . ARG A 1 285 ? 15.109 -28.875 -19.203 1 96.56 285 ARG A CA 1
ATOM 2104 C C . ARG A 1 285 ? 15.078 -28.375 -17.766 1 96.56 285 ARG A C 1
ATOM 2106 O O . ARG A 1 285 ? 16.016 -28.609 -17 1 96.56 285 ARG A O 1
ATOM 2113 N N . TYR A 1 286 ? 14.023 -27.688 -17.453 1 96.62 286 TYR A N 1
ATOM 2114 C CA . TYR A 1 286 ? 13.961 -27.047 -16.141 1 96.62 286 TYR A CA 1
ATOM 2115 C C . TYR A 1 286 ? 12.883 -27.688 -15.273 1 96.62 286 TYR A C 1
ATOM 2117 O O . TYR A 1 286 ? 12.195 -27 -14.516 1 96.62 286 TYR A O 1
ATOM 2125 N N . TYR A 1 287 ? 12.703 -28.906 -15.391 1 92.88 287 TYR A N 1
ATOM 2126 C CA . TYR A 1 287 ? 11.703 -29.703 -14.688 1 92.88 287 TYR A CA 1
ATOM 2127 C C . TYR A 1 287 ? 11.906 -29.641 -13.18 1 92.88 287 TYR A C 1
ATOM 2129 O O . TYR A 1 287 ? 13.039 -29.766 -12.688 1 92.88 287 TYR A O 1
ATOM 2137 N N . ASP A 1 288 ? 10.844 -29.312 -12.492 1 88.06 288 ASP A N 1
ATOM 2138 C CA . ASP A 1 288 ? 10.75 -29.359 -11.039 1 88.06 288 ASP A CA 1
ATOM 2139 C C . ASP A 1 288 ? 9.508 -30.141 -10.602 1 88.06 288 ASP A C 1
ATOM 2141 O O . ASP A 1 288 ? 8.383 -29.766 -10.945 1 88.06 288 ASP A O 1
ATOM 2145 N N . PRO A 1 289 ? 9.68 -31.266 -9.867 1 88 289 PRO A N 1
ATOM 2146 C CA . PRO A 1 289 ? 8.539 -32.094 -9.461 1 88 289 PRO A CA 1
ATOM 2147 C C . PRO A 1 289 ? 7.707 -31.469 -8.352 1 88 289 PRO A C 1
ATOM 2149 O O . PRO A 1 289 ? 7.781 -31.891 -7.199 1 88 289 PRO A O 1
ATOM 2152 N N . LEU A 1 290 ? 6.926 -30.547 -8.633 1 87.06 290 LEU A N 1
ATOM 2153 C CA . LEU A 1 290 ? 6.062 -29.812 -7.715 1 87.06 290 LEU A CA 1
ATOM 2154 C C . LEU A 1 290 ? 4.594 -29.984 -8.094 1 87.06 290 LEU A C 1
ATOM 2156 O O . LEU A 1 290 ? 4.281 -30.328 -9.234 1 87.06 290 LEU A O 1
ATOM 2160 N N . PRO A 1 291 ? 3.748 -29.781 -7.051 1 88.06 291 PRO A N 1
ATOM 2161 C CA . PRO A 1 291 ? 2.33 -29.703 -7.41 1 88.06 291 PRO A CA 1
ATOM 2162 C C . PRO A 1 291 ? 2.037 -28.562 -8.391 1 88.06 291 PRO A C 1
ATOM 2164 O O . PRO A 1 291 ? 2.723 -27.547 -8.375 1 88.06 291 PRO A O 1
ATOM 2167 N N . LEU A 1 292 ? 1.032 -28.781 -9.219 1 92.75 292 LEU A N 1
ATOM 2168 C CA . LEU A 1 292 ? 0.603 -27.781 -10.195 1 92.75 292 LEU A CA 1
ATOM 2169 C C . LEU A 1 292 ? -0.33 -26.766 -9.555 1 92.75 292 LEU A C 1
ATOM 2171 O O . LEU A 1 292 ? -1.495 -26.656 -9.938 1 92.75 292 LEU A O 1
ATOM 2175 N N . TRP A 1 293 ? 0.168 -25.922 -8.617 1 92.19 293 TRP A N 1
ATOM 2176 C CA . TRP A 1 293 ? -0.612 -24.953 -7.84 1 92.19 293 TRP A CA 1
ATOM 2177 C C . TRP A 1 293 ? -1.159 -23.844 -8.727 1 92.19 293 TRP A C 1
ATOM 2179 O O . TRP A 1 293 ? -2.371 -23.75 -8.938 1 92.19 293 TRP A O 1
ATOM 2189 N N . ASP A 1 294 ? -0.219 -23.156 -9.211 1 95.94 294 ASP A N 1
ATOM 2190 C CA . ASP A 1 294 ? -0.587 -21.938 -9.938 1 95.94 294 ASP A CA 1
ATOM 2191 C C . ASP A 1 294 ? -1.195 -22.281 -11.297 1 95.94 294 ASP A C 1
ATOM 2193 O O . ASP A 1 294 ? -2.062 -21.547 -11.789 1 95.94 294 ASP A O 1
ATOM 2197 N N . GLU A 1 295 ? -0.792 -23.406 -11.906 1 96.31 295 GLU A N 1
ATOM 2198 C CA . GLU A 1 295 ? -1.352 -23.891 -13.172 1 96.31 295 GLU A CA 1
ATOM 2199 C C . GLU A 1 295 ? -2.844 -24.172 -13.039 1 96.31 295 GLU A C 1
ATOM 2201 O O . GLU A 1 295 ? -3.635 -23.797 -13.906 1 96.31 295 GLU A O 1
ATOM 2206 N N . LEU A 1 296 ? -3.152 -24.797 -11.953 1 96.12 296 LEU A N 1
ATOM 2207 C CA . LEU A 1 296 ? -4.559 -25.109 -11.719 1 96.12 296 LEU A CA 1
ATOM 2208 C C . LEU A 1 296 ? -5.371 -23.844 -11.508 1 96.12 296 LEU A C 1
ATOM 2210 O O . LEU A 1 296 ? -6.5 -23.734 -11.992 1 96.12 296 LEU A O 1
ATOM 2214 N N . THR A 1 297 ? -4.816 -22.906 -10.781 1 97 297 THR A N 1
ATOM 2215 C CA . THR A 1 297 ? -5.492 -21.641 -10.523 1 97 297 THR A CA 1
ATOM 2216 C C . THR A 1 297 ? -5.805 -20.922 -11.828 1 97 297 THR A C 1
ATOM 2218 O O . THR A 1 297 ? -6.926 -20.453 -12.031 1 97 297 THR A O 1
ATOM 2221 N N . THR A 1 298 ? -4.852 -20.844 -12.75 1 98.25 298 THR A N 1
ATOM 2222 C CA . THR A 1 298 ? -5.074 -20.172 -14.023 1 98.25 298 THR A CA 1
ATOM 2223 C C . THR A 1 298 ? -6.012 -21 -14.906 1 98.25 298 THR A C 1
ATOM 2225 O O . THR A 1 298 ? -6.805 -20.438 -15.664 1 98.25 298 THR A O 1
ATOM 2228 N N . ALA A 1 299 ? -5.945 -22.328 -14.828 1 97.75 299 ALA A N 1
ATOM 2229 C CA . ALA A 1 299 ? -6.859 -23.188 -15.586 1 97.75 299 ALA A CA 1
ATOM 2230 C C . ALA A 1 299 ? -8.305 -22.953 -15.148 1 97.75 299 ALA A C 1
ATOM 2232 O O . ALA A 1 299 ? -9.203 -22.844 -15.992 1 97.75 299 ALA A O 1
ATOM 2233 N N . ILE A 1 300 ? -8.508 -22.844 -13.844 1 97.25 300 ILE A N 1
ATOM 2234 C CA . ILE A 1 300 ? -9.844 -22.609 -13.297 1 97.25 300 ILE A CA 1
ATOM 2235 C C . ILE A 1 300 ? -10.359 -21.25 -13.758 1 97.25 300 ILE A C 1
ATOM 2237 O O . ILE A 1 300 ? -11.547 -21.094 -14.062 1 97.25 300 ILE A O 1
ATOM 2241 N N . ALA A 1 301 ? -9.484 -20.297 -13.812 1 97.44 301 ALA A N 1
ATOM 2242 C CA . ALA A 1 301 ? -9.875 -18.953 -14.25 1 97.44 301 ALA A CA 1
ATOM 2243 C C . ALA A 1 301 ? -10.398 -18.969 -15.68 1 97.44 301 ALA A C 1
ATOM 2245 O O . ALA A 1 301 ? -11.312 -18.219 -16.031 1 97.44 301 ALA A O 1
ATOM 2246 N N . THR A 1 302 ? -9.867 -19.828 -16.516 1 96.56 302 THR A N 1
ATOM 2247 C CA . THR A 1 302 ? -10.234 -19.844 -17.938 1 96.56 302 THR A CA 1
ATOM 2248 C C . THR A 1 302 ? -11.352 -20.844 -18.188 1 96.56 302 THR A C 1
ATOM 2250 O O . THR A 1 302 ? -12.094 -20.719 -19.156 1 96.56 302 THR A O 1
ATOM 2253 N N . ASP A 1 303 ? -11.469 -21.844 -17.344 1 96.88 303 ASP A N 1
ATOM 2254 C CA . ASP A 1 303 ? -12.523 -22.844 -17.453 1 96.88 303 ASP A CA 1
ATOM 2255 C C . ASP A 1 303 ? -13.047 -23.25 -16.078 1 96.88 303 ASP A C 1
ATOM 2257 O O . ASP A 1 303 ? -12.688 -24.312 -15.555 1 96.88 303 ASP A O 1
ATOM 2261 N N . PRO A 1 304 ? -13.945 -22.5 -15.555 1 97 304 PRO A N 1
ATOM 2262 C CA . PRO A 1 304 ? -14.461 -22.766 -14.203 1 97 304 PRO A CA 1
ATOM 2263 C C . PRO A 1 304 ? -15.188 -24.094 -14.094 1 97 304 PRO A C 1
ATOM 2265 O O . PRO A 1 304 ? -15.445 -24.578 -12.984 1 97 304 PRO A O 1
ATOM 2268 N N . THR A 1 305 ? -15.5 -24.734 -15.195 1 97.5 305 THR A N 1
ATOM 2269 C CA . THR A 1 305 ? -16.219 -26 -15.164 1 97.5 305 THR A CA 1
ATOM 2270 C C . THR A 1 305 ? -15.297 -27.125 -14.672 1 97.5 305 THR A C 1
ATOM 2272 O O . THR A 1 305 ? -15.766 -28.219 -14.359 1 97.5 305 THR A O 1
ATOM 2275 N N . LEU A 1 306 ? -14.031 -26.812 -14.531 1 97.56 306 LEU A N 1
ATOM 2276 C CA . LEU A 1 306 ? -13.102 -27.75 -13.922 1 97.56 306 LEU A CA 1
ATOM 2277 C C . LEU A 1 306 ? -13.469 -28.016 -12.469 1 97.56 306 LEU A C 1
ATOM 2279 O O . LEU A 1 306 ? -13.07 -29.031 -11.891 1 97.56 306 LEU A O 1
ATOM 2283 N N . ILE A 1 307 ? -14.172 -27.031 -11.852 1 97.19 307 ILE A N 1
ATOM 2284 C CA . ILE A 1 307 ? -14.562 -27.156 -10.453 1 97.19 307 ILE A CA 1
ATOM 2285 C C . ILE A 1 307 ? -15.68 -28.188 -10.32 1 97.19 307 ILE A C 1
ATOM 2287 O O . ILE A 1 307 ? -16.734 -28.047 -10.945 1 97.19 307 ILE A O 1
ATOM 2291 N N . THR A 1 308 ? -15.445 -29.234 -9.523 1 97.19 308 THR A N 1
ATOM 2292 C CA . THR A 1 308 ? -16.469 -30.266 -9.336 1 97.19 308 THR A CA 1
ATOM 2293 C C . THR A 1 308 ? -17.188 -30.078 -8 1 97.19 308 THR A C 1
ATOM 2295 O O . THR A 1 308 ? -18.281 -30.609 -7.809 1 97.19 308 THR A O 1
ATOM 2298 N N . SER A 1 309 ? -16.547 -29.438 -7.062 1 95.31 309 SER A N 1
ATOM 2299 C CA . SER A 1 309 ? -17.188 -29.078 -5.801 1 95.31 309 SER A CA 1
ATOM 2300 C C . SER A 1 309 ? -16.609 -27.781 -5.234 1 95.31 309 SER A C 1
ATOM 2302 O O . SER A 1 309 ? -15.406 -27.516 -5.379 1 95.31 309 SER A O 1
ATOM 2304 N N . ALA A 1 310 ? -17.438 -26.984 -4.629 1 95.31 310 ALA A N 1
ATOM 2305 C CA . ALA A 1 310 ? -17.031 -25.719 -3.988 1 95.31 310 ALA A CA 1
ATOM 2306 C C . ALA A 1 310 ? -18 -25.359 -2.859 1 95.31 310 ALA A C 1
ATOM 2308 O O . ALA A 1 310 ? -19.094 -25.922 -2.764 1 95.31 310 ALA A O 1
ATOM 2309 N N . VAL A 1 311 ? -17.516 -24.516 -1.986 1 93.38 311 VAL A N 1
ATOM 2310 C CA . VAL A 1 311 ? -18.359 -23.984 -0.918 1 93.38 311 VAL A CA 1
ATOM 2311 C C . VAL A 1 311 ? -18.141 -22.469 -0.794 1 93.38 311 VAL A C 1
ATOM 2313 O O . VAL A 1 311 ? -17.047 -21.969 -1.063 1 93.38 311 VAL A O 1
ATOM 2316 N N . ASP A 1 312 ? -19.219 -21.828 -0.45 1 94.75 312 ASP A N 1
ATOM 2317 C CA . ASP A 1 312 ? -19.125 -20.391 -0.205 1 94.75 312 ASP A CA 1
ATOM 2318 C C . ASP A 1 312 ? -19 -20.094 1.288 1 94.75 312 ASP A C 1
ATOM 2320 O O . ASP A 1 312 ? -19.703 -20.703 2.104 1 94.75 312 ASP A O 1
ATOM 2324 N N . ALA A 1 313 ? -18.078 -19.25 1.628 1 93.94 313 ALA A N 1
ATOM 2325 C CA . ALA A 1 313 ? -17.891 -18.812 3.01 1 93.94 313 ALA A CA 1
ATOM 2326 C C . ALA A 1 313 ? -17.281 -17.406 3.064 1 93.94 313 ALA A C 1
ATOM 2328 O O . ALA A 1 313 ? -16.672 -16.953 2.096 1 93.94 313 ALA A O 1
ATOM 2329 N N . ARG A 1 314 ? -17.547 -16.766 4.199 1 94.5 314 ARG A N 1
ATOM 2330 C CA . ARG A 1 314 ? -16.797 -15.539 4.461 1 94.5 314 ARG A CA 1
ATOM 2331 C C . ARG A 1 314 ? -15.367 -15.844 4.871 1 94.5 314 ARG A C 1
ATOM 2333 O O . ARG A 1 314 ? -15.125 -16.703 5.727 1 94.5 314 ARG A O 1
ATOM 2340 N N . MET A 1 315 ? -14.469 -15.219 4.234 1 94.31 315 MET A N 1
ATOM 2341 C CA . MET A 1 315 ? -13.062 -15.547 4.477 1 94.31 315 MET A CA 1
ATOM 2342 C C . MET A 1 315 ? -12.242 -14.273 4.703 1 94.31 315 MET A C 1
ATOM 2344 O O . MET A 1 315 ? -12.508 -13.242 4.078 1 94.31 315 MET A O 1
ATOM 2348 N N . ASP A 1 316 ? -11.305 -14.344 5.605 1 95.44 316 ASP A N 1
ATOM 2349 C CA . ASP A 1 316 ? -10.289 -13.312 5.766 1 95.44 316 ASP A CA 1
ATOM 2350 C C . ASP A 1 316 ? -8.977 -13.906 6.262 1 95.44 316 ASP A C 1
ATOM 2352 O O . ASP A 1 316 ? -8.859 -15.125 6.426 1 95.44 316 ASP A O 1
ATOM 2356 N N . ILE A 1 317 ? -7.961 -13.094 6.285 1 96.69 317 ILE A N 1
ATOM 2357 C CA . ILE A 1 317 ? -6.633 -13.484 6.738 1 96.69 317 ILE A CA 1
ATOM 2358 C C . ILE A 1 317 ? -6.348 -12.867 8.109 1 96.69 317 ILE A C 1
ATOM 2360 O O . ILE A 1 317 ? -6.633 -11.695 8.336 1 96.69 317 ILE A O 1
ATOM 2364 N N . ASP A 1 318 ? -5.816 -13.625 9.008 1 95.25 318 ASP A N 1
ATOM 2365 C CA . ASP A 1 318 ? -5.434 -13.141 10.328 1 95.25 318 ASP A CA 1
ATOM 2366 C C . ASP A 1 318 ? -4.18 -12.266 10.25 1 95.25 318 ASP A C 1
ATOM 2368 O O . ASP A 1 318 ? -3.115 -12.742 9.852 1 95.25 318 ASP A O 1
ATOM 2372 N N . THR A 1 319 ? -4.289 -11.008 10.664 1 95 319 THR A N 1
ATOM 2373 C CA . THR A 1 319 ? -3.15 -10.094 10.648 1 95 319 THR A CA 1
ATOM 2374 C C . THR A 1 319 ? -2.668 -9.812 12.07 1 95 319 THR A C 1
ATOM 2376 O O . THR A 1 319 ? -1.832 -8.93 12.281 1 95 319 THR A O 1
ATOM 2379 N N . SER A 1 320 ? -3.236 -10.453 13.031 1 90.12 320 SER A N 1
ATOM 2380 C CA . SER A 1 320 ? -2.783 -10.297 14.406 1 90.12 320 SER A CA 1
ATOM 2381 C C . SER A 1 320 ? -1.454 -11.016 14.633 1 90.12 320 SER A C 1
ATOM 2383 O O . SER A 1 320 ? -1.227 -12.102 14.102 1 90.12 320 SER A O 1
ATOM 2385 N N . ARG A 1 321 ? -0.713 -10.305 15.445 1 87.56 321 ARG A N 1
ATOM 2386 C CA . ARG A 1 321 ? 0.548 -10.961 15.773 1 87.56 321 ARG A CA 1
ATOM 2387 C C . ARG A 1 321 ? 0.314 -12.195 16.641 1 87.56 321 ARG A C 1
ATOM 2389 O O . ARG A 1 321 ? -0.416 -12.125 17.641 1 87.56 321 ARG A O 1
ATOM 2396 N N . GLY A 1 322 ? 0.745 -13.422 16.172 1 89.06 322 GLY A N 1
ATOM 2397 C CA . GLY A 1 322 ? 0.548 -14.711 16.812 1 89.06 322 GLY A CA 1
ATOM 2398 C C . GLY A 1 322 ? 0.771 -15.891 15.891 1 89.06 322 GLY A C 1
ATOM 2399 O O . GLY A 1 322 ? 1.234 -15.719 14.766 1 89.06 322 GLY A O 1
ATOM 2400 N N . PRO A 1 323 ? 0.444 -17.078 16.406 1 88.31 323 PRO A N 1
ATOM 2401 C CA . PRO A 1 323 ? 0.765 -18.281 15.641 1 88.31 323 PRO A CA 1
ATOM 2402 C C . PRO A 1 323 ? -0.013 -18.375 14.328 1 88.31 323 PRO A C 1
ATOM 2404 O O . PRO A 1 323 ? 0.406 -19.078 13.406 1 88.31 323 PRO A O 1
ATOM 2407 N N . HIS A 1 324 ? -1.123 -17.641 14.242 1 90.94 324 HIS A N 1
ATOM 2408 C CA . HIS A 1 324 ? -1.964 -17.766 13.055 1 90.94 324 HIS A CA 1
ATOM 2409 C C . HIS A 1 324 ? -1.781 -16.578 12.117 1 90.94 324 HIS A C 1
ATOM 2411 O O . HIS A 1 324 ? -2.553 -16.406 11.172 1 90.94 324 HIS A O 1
ATOM 2417 N N . TYR A 1 325 ? -0.77 -15.734 12.461 1 94.12 325 TYR A N 1
ATOM 2418 C CA . TYR A 1 325 ? -0.442 -14.633 11.57 1 94.12 325 TYR A CA 1
ATOM 2419 C C . TYR A 1 325 ? -0.265 -15.117 10.141 1 94.12 325 TYR A C 1
ATOM 2421 O O . TYR A 1 325 ? 0.571 -15.984 9.875 1 94.12 325 TYR A O 1
ATOM 2429 N N . GLY A 1 326 ? -1.146 -14.68 9.203 1 95.06 326 GLY A N 1
ATOM 2430 C CA . GLY A 1 326 ? -1.046 -15.023 7.793 1 95.06 326 GLY A CA 1
ATOM 2431 C C . GLY A 1 326 ? -1.895 -16.219 7.41 1 95.06 326 GLY A C 1
ATOM 2432 O O . GLY A 1 326 ? -1.864 -16.672 6.262 1 95.06 326 GLY A O 1
ATOM 2433 N N . HIS A 1 327 ? -2.678 -16.734 8.352 1 93.75 327 HIS A N 1
ATOM 2434 C CA . HIS A 1 327 ? -3.521 -17.891 8.055 1 93.75 327 HIS A CA 1
ATOM 2435 C C . HIS A 1 327 ? -4.957 -17.453 7.773 1 93.75 327 HIS A C 1
ATOM 2437 O O . HIS A 1 327 ? -5.473 -16.531 8.414 1 93.75 327 HIS A O 1
ATOM 2443 N N . ALA A 1 328 ? -5.523 -18.156 6.855 1 94.06 328 ALA A N 1
ATOM 2444 C CA . ALA A 1 328 ? -6.922 -17.891 6.523 1 94.06 328 ALA A CA 1
ATOM 2445 C C . ALA A 1 328 ? -7.852 -18.438 7.609 1 94.06 328 ALA A C 1
ATOM 2447 O O . ALA A 1 328 ? -7.543 -19.438 8.258 1 94.06 328 ALA A O 1
ATOM 2448 N N . PHE A 1 329 ? -8.922 -17.75 7.816 1 91.31 329 PHE A N 1
ATOM 2449 C CA . PHE A 1 329 ? -10.047 -18.234 8.609 1 91.31 329 PHE A CA 1
ATOM 2450 C C . PHE A 1 329 ? -11.367 -17.969 7.902 1 91.31 329 PHE A C 1
ATOM 2452 O O . PHE A 1 329 ? -11.469 -17.031 7.113 1 91.31 329 PHE A O 1
ATOM 2459 N N . VAL A 1 330 ? -12.312 -18.844 8.102 1 91.81 330 VAL A N 1
ATOM 2460 C CA . VAL A 1 330 ? -13.602 -18.734 7.422 1 91.81 330 VAL A CA 1
ATOM 2461 C C . VAL A 1 330 ? -14.734 -18.844 8.445 1 91.81 330 VAL A C 1
ATOM 2463 O O . VAL A 1 330 ? -14.562 -19.453 9.5 1 91.81 330 VAL A O 1
ATOM 2466 N N . VAL A 1 331 ? -15.828 -18.188 8.086 1 91 331 VAL A N 1
ATOM 2467 C CA . VAL A 1 331 ? -17.062 -18.328 8.844 1 91 331 VAL A CA 1
ATOM 2468 C C . VAL A 1 331 ? -18.25 -18.438 7.883 1 91 331 VAL A C 1
ATOM 2470 O O . VAL A 1 331 ? -18.234 -17.859 6.797 1 91 331 VAL A O 1
ATOM 2473 N N . PRO A 1 332 ? -19.234 -19.25 8.266 1 90.5 332 PRO A N 1
ATOM 2474 C CA . PRO A 1 332 ? -20.453 -19.203 7.453 1 90.5 332 PRO A CA 1
ATOM 2475 C C . PRO A 1 332 ? -21.094 -17.828 7.414 1 90.5 332 PRO A C 1
ATOM 2477 O O . PRO A 1 332 ? -20.984 -17.062 8.375 1 90.5 332 PRO A O 1
ATOM 2480 N N . ASP A 1 333 ? -21.719 -17.609 6.375 1 86.75 333 ASP A N 1
ATOM 2481 C CA . ASP A 1 333 ? -22.312 -16.297 6.184 1 86.75 333 ASP A CA 1
ATOM 2482 C C . ASP A 1 333 ? -23.203 -15.922 7.375 1 86.75 333 ASP A C 1
ATOM 2484 O O . ASP A 1 333 ? -23.172 -14.781 7.836 1 86.75 333 ASP A O 1
ATOM 2488 N N . ALA A 1 334 ? -23.891 -16.844 7.895 1 85.62 334 ALA A N 1
ATOM 2489 C CA . ALA A 1 334 ? -24.859 -16.625 8.969 1 85.62 334 ALA A CA 1
ATOM 2490 C C . ALA A 1 334 ? -24.156 -16.219 10.258 1 85.62 334 ALA A C 1
ATOM 2492 O O . ALA A 1 334 ? -24.766 -15.617 11.148 1 85.62 334 ALA A O 1
ATOM 2493 N N . LEU A 1 335 ? -22.891 -16.516 10.383 1 87.31 335 LEU A N 1
ATOM 2494 C CA . LEU A 1 335 ? -22.172 -16.266 11.617 1 87.31 335 LEU A CA 1
ATOM 2495 C C . LEU A 1 335 ? -21.188 -15.094 11.453 1 87.31 335 LEU A C 1
ATOM 2497 O O . LEU A 1 335 ? -20.484 -14.734 12.398 1 87.31 335 LEU A O 1
ATOM 2501 N N . ALA A 1 336 ? -21.109 -14.555 10.297 1 85.44 336 ALA A N 1
ATOM 2502 C CA . ALA A 1 336 ? -20.234 -13.414 10.109 1 85.44 336 ALA A CA 1
ATOM 2503 C C . ALA A 1 336 ? -20.703 -12.211 10.922 1 85.44 336 ALA A C 1
ATOM 2505 O O . ALA A 1 336 ? -21.906 -11.914 10.953 1 85.44 336 ALA A O 1
ATOM 2506 N N . PRO A 1 337 ? -19.688 -11.586 11.734 1 80.94 337 PRO A N 1
ATOM 2507 C CA . PRO A 1 337 ? -20.109 -10.398 12.492 1 80.94 337 PRO A CA 1
ATOM 2508 C C . PRO A 1 337 ? -20.766 -9.344 11.609 1 80.94 337 PRO A C 1
ATOM 2510 O O . PRO A 1 337 ? -20.438 -9.227 10.43 1 80.94 337 PRO A O 1
ATOM 2513 N N . HIS A 1 338 ? -21.625 -8.586 12.367 1 78.25 338 HIS A N 1
ATOM 2514 C CA . HIS A 1 338 ? -22.25 -7.465 11.68 1 78.25 338 HIS A CA 1
ATOM 2515 C C . HIS A 1 338 ? -21.203 -6.434 11.25 1 78.25 338 HIS A C 1
ATOM 2517 O O . HIS A 1 338 ? -20.266 -6.148 11.992 1 78.25 338 HIS A O 1
ATOM 2523 N N . ASP A 1 339 ? -21.141 -5.977 10.062 1 77.19 339 ASP A N 1
ATOM 2524 C CA . ASP A 1 339 ? -20.281 -4.922 9.539 1 77.19 339 ASP A CA 1
ATOM 2525 C C . ASP A 1 339 ? -18.875 -5.449 9.258 1 77.19 339 ASP A C 1
ATOM 2527 O O . ASP A 1 339 ? -17.922 -4.672 9.164 1 77.19 339 ASP A O 1
ATOM 2531 N N . SER A 1 340 ? -18.812 -6.793 9.367 1 82 340 SER A N 1
ATOM 2532 C CA . SER A 1 340 ? -17.531 -7.383 9.039 1 82 340 SER A CA 1
ATOM 2533 C C . SER A 1 340 ? -17.109 -7.051 7.605 1 82 340 SER A C 1
ATOM 2535 O O . SER A 1 340 ? -17.953 -7.066 6.695 1 82 340 SER A O 1
ATOM 2537 N N . PRO A 1 341 ? -15.836 -6.809 7.531 1 87.06 341 PRO A N 1
ATOM 2538 C CA . PRO A 1 341 ? -15.367 -6.543 6.172 1 87.06 341 PRO A CA 1
ATOM 2539 C C . PRO A 1 341 ? -15.188 -7.816 5.348 1 87.06 341 PRO A C 1
ATOM 2541 O O . PRO A 1 341 ? -14.867 -7.746 4.156 1 87.06 341 PRO A O 1
ATOM 2544 N N . MET A 1 342 ? -15.453 -8.93 5.922 1 92.62 342 MET A N 1
ATOM 2545 C CA . MET A 1 342 ? -15.227 -10.195 5.227 1 92.62 342 MET A CA 1
ATOM 2546 C C . MET A 1 342 ? -16.172 -10.344 4.043 1 92.62 342 MET A C 1
ATOM 2548 O O . MET A 1 342 ? -17.359 -10.039 4.152 1 92.62 342 MET A O 1
ATOM 2552 N N . ARG A 1 343 ? -15.625 -10.812 2.949 1 94.38 343 ARG A N 1
ATOM 2553 C CA . ARG A 1 343 ? -16.391 -11.039 1.73 1 94.38 343 ARG A CA 1
ATOM 2554 C C . ARG A 1 343 ? -16.656 -12.523 1.508 1 94.38 343 ARG A C 1
ATOM 2556 O O . ARG A 1 343 ? -15.891 -13.367 1.996 1 94.38 343 ARG A O 1
ATOM 2563 N N . PRO A 1 344 ? -17.734 -12.805 0.794 1 94.88 344 PRO A N 1
ATOM 2564 C CA . PRO A 1 344 ? -17.891 -14.203 0.377 1 94.88 344 PRO A CA 1
ATOM 2565 C C . PRO A 1 344 ? -16.812 -14.648 -0.6 1 94.88 344 PRO A C 1
ATOM 2567 O O . PRO A 1 344 ? -16.469 -13.914 -1.528 1 94.88 344 PRO A O 1
ATOM 2570 N N . VAL A 1 345 ? -16.266 -15.781 -0.34 1 96.5 345 VAL A N 1
ATOM 2571 C CA . VAL A 1 345 ? -15.281 -16.422 -1.217 1 96.5 345 VAL A CA 1
ATOM 2572 C C . VAL A 1 345 ? -15.789 -17.781 -1.657 1 96.5 345 VAL A C 1
ATOM 2574 O O . VAL A 1 345 ? -16.281 -18.562 -0.836 1 96.5 345 VAL A O 1
ATOM 2577 N N . HIS A 1 346 ? -15.805 -17.938 -2.965 1 96.94 346 HIS A N 1
ATOM 2578 C CA . HIS A 1 346 ? -16.078 -19.25 -3.545 1 96.94 346 HIS A CA 1
ATOM 2579 C C . HIS A 1 346 ? -14.859 -20.156 -3.428 1 96.94 346 HIS A C 1
ATOM 2581 O O . HIS A 1 346 ? -13.93 -20.062 -4.23 1 96.94 346 HIS A O 1
ATOM 2587 N N . ILE A 1 347 ? -14.883 -21.078 -2.434 1 95.25 347 ILE A N 1
ATOM 2588 C CA . ILE A 1 347 ? -13.727 -21.906 -2.098 1 95.25 347 ILE A CA 1
ATOM 2589 C C . ILE A 1 347 ? -13.797 -23.234 -2.854 1 95.25 347 ILE A C 1
ATOM 2591 O O . ILE A 1 347 ? -14.703 -24.031 -2.631 1 95.25 347 ILE A O 1
ATOM 2595 N N . VAL A 1 348 ? -12.859 -23.5 -3.688 1 95.31 348 VAL A N 1
ATOM 2596 C CA . VAL A 1 348 ? -12.812 -24.734 -4.48 1 95.31 348 VAL A CA 1
ATOM 2597 C C . VAL A 1 348 ? -12.383 -25.906 -3.598 1 95.31 348 VAL A C 1
ATOM 2599 O O . VAL A 1 348 ? -11.359 -25.828 -2.906 1 95.31 348 VAL A O 1
ATOM 2602 N N . ARG A 1 349 ? -13.094 -26.984 -3.676 1 92 349 ARG A N 1
ATOM 2603 C CA . ARG A 1 349 ? -12.789 -28.141 -2.846 1 92 349 ARG A CA 1
ATOM 2604 C C . ARG A 1 349 ? -12.227 -29.281 -3.686 1 92 349 ARG A C 1
ATOM 2606 O O . ARG A 1 349 ? -11.297 -29.984 -3.256 1 92 349 ARG A O 1
ATOM 2613 N N . THR A 1 350 ? -12.906 -29.547 -4.84 1 93.5 350 THR A N 1
ATOM 2614 C CA . THR A 1 350 ? -12.414 -30.578 -5.746 1 93.5 350 THR A CA 1
ATOM 2615 C C . THR A 1 350 ? -12.508 -30.109 -7.199 1 93.5 350 THR A C 1
ATOM 2617 O O . THR A 1 350 ? -13.25 -29.172 -7.504 1 93.5 350 THR A O 1
ATOM 2620 N N . VAL A 1 351 ? -11.719 -30.734 -8.031 1 96 351 VAL A N 1
ATOM 2621 C CA . VAL A 1 351 ? -11.688 -30.406 -9.453 1 96 351 VAL A CA 1
ATOM 2622 C C . VAL A 1 351 ? -11.633 -31.688 -10.289 1 96 351 VAL A C 1
ATOM 2624 O O . VAL A 1 351 ? -11.328 -32.75 -9.766 1 96 351 VAL A O 1
ATOM 2627 N N . ASP A 1 352 ? -11.977 -31.578 -11.516 1 96.69 352 ASP A N 1
ATOM 2628 C CA . ASP A 1 352 ? -11.758 -32.656 -12.492 1 96.69 352 ASP A CA 1
ATOM 2629 C C . ASP A 1 352 ? -10.289 -32.719 -12.898 1 96.69 352 ASP A C 1
ATOM 2631 O O . ASP A 1 352 ? -9.898 -32.156 -13.93 1 96.69 352 ASP A O 1
ATOM 2635 N N . SER A 1 353 ? -9.547 -33.5 -12.133 1 95.25 353 SER A N 1
ATOM 2636 C CA . SER A 1 353 ? -8.094 -33.531 -12.273 1 95.25 353 SER A CA 1
ATOM 2637 C C . SER A 1 353 ? -7.691 -34.125 -13.617 1 95.25 353 SER A C 1
ATOM 2639 O O . SER A 1 353 ? -6.711 -33.688 -14.227 1 95.25 353 SER A O 1
ATOM 2641 N N . ASP A 1 354 ? -8.406 -35.125 -14.055 1 95.44 354 ASP A N 1
ATOM 2642 C CA . ASP A 1 354 ? -8.086 -35.75 -15.336 1 95.44 354 ASP A CA 1
ATOM 2643 C C . ASP A 1 354 ? -8.281 -34.781 -16.484 1 95.44 354 ASP A C 1
ATOM 2645 O O . ASP A 1 354 ? -7.418 -34.656 -17.359 1 95.44 354 ASP A O 1
ATOM 2649 N N . ARG A 1 355 ? -9.383 -34.125 -16.453 1 97.06 355 ARG A N 1
ATOM 2650 C CA . ARG A 1 355 ? -9.656 -33.156 -17.5 1 97.06 355 ARG A CA 1
ATOM 2651 C C . ARG A 1 355 ? -8.617 -32.031 -17.484 1 97.06 355 ARG A C 1
ATOM 2653 O O . ARG A 1 355 ? -8.188 -31.562 -18.547 1 97.06 355 ARG A O 1
ATOM 2660 N N . PHE A 1 356 ? -8.312 -31.609 -16.328 1 96.88 356 PHE A N 1
ATOM 2661 C CA . PHE A 1 356 ? -7.281 -30.594 -16.203 1 96.88 356 PHE A CA 1
ATOM 2662 C C . PHE A 1 356 ? -5.977 -31.047 -16.828 1 96.88 356 PHE A C 1
ATOM 2664 O O . PHE A 1 356 ? -5.379 -30.328 -17.625 1 96.88 356 PHE A O 1
ATOM 2671 N N . ARG A 1 357 ? -5.492 -32.219 -16.516 1 96.19 357 ARG A N 1
ATOM 2672 C CA . ARG A 1 357 ? -4.223 -32.75 -17.016 1 96.19 357 ARG A CA 1
ATOM 2673 C C . ARG A 1 357 ? -4.234 -32.844 -18.547 1 96.19 357 ARG A C 1
ATOM 2675 O O . ARG A 1 357 ? -3.236 -32.531 -19.203 1 96.19 357 ARG A O 1
ATOM 2682 N N . GLU A 1 358 ? -5.344 -33.25 -19.031 1 96.88 358 GLU A N 1
ATOM 2683 C CA . GLU A 1 358 ? -5.449 -33.375 -20.469 1 96.88 358 GLU A CA 1
ATOM 2684 C C . GLU A 1 358 ? -5.426 -32 -21.141 1 96.88 358 GLU A C 1
ATOM 2686 O O . GLU A 1 358 ? -4.77 -31.828 -22.172 1 96.88 358 GLU A O 1
ATOM 2691 N N . MET A 1 359 ? -6.152 -31.125 -20.609 1 96.38 359 MET A N 1
ATOM 2692 C CA . MET A 1 359 ? -6.184 -29.766 -21.141 1 96.38 359 MET A CA 1
ATOM 2693 C C . MET A 1 359 ? -4.797 -29.125 -21.094 1 96.38 359 MET A C 1
ATOM 2695 O O . MET A 1 359 ? -4.348 -28.547 -22.078 1 96.38 359 MET A O 1
ATOM 2699 N N . PHE A 1 360 ? -4.164 -29.25 -19.953 1 96.5 360 PHE A N 1
ATOM 2700 C CA . PHE A 1 360 ? -2.838 -28.688 -19.75 1 96.5 360 PHE A CA 1
ATOM 2701 C C . PHE A 1 360 ? -1.832 -29.297 -20.719 1 96.5 360 PHE A C 1
ATOM 2703 O O . PHE A 1 360 ? -1.01 -28.594 -21.297 1 96.5 360 PHE A O 1
ATOM 2710 N N . LEU A 1 361 ? -1.916 -30.609 -20.922 1 96.69 361 LEU A N 1
ATOM 2711 C CA . LEU A 1 361 ? -1.052 -31.312 -21.859 1 96.69 361 LEU A CA 1
ATOM 2712 C C . LEU A 1 361 ? -1.218 -30.781 -23.281 1 96.69 361 LEU A C 1
ATOM 2714 O O . LEU A 1 361 ? -0.23 -30.484 -23.953 1 96.69 361 LEU A O 1
ATOM 2718 N N . ARG A 1 362 ? -2.412 -30.656 -23.703 1 96.38 362 ARG A N 1
ATOM 2719 C CA . ARG A 1 362 ? -2.695 -30.156 -25.062 1 96.38 362 ARG A CA 1
ATOM 2720 C C . ARG A 1 362 ? -2.176 -28.734 -25.25 1 96.38 362 ARG A C 1
ATOM 2722 O O . ARG A 1 362 ? -1.581 -28.422 -26.281 1 96.38 362 ARG A O 1
ATOM 2729 N N . GLN A 1 363 ? -2.385 -27.969 -24.281 1 96.44 363 GLN A N 1
ATOM 2730 C CA . GLN A 1 363 ? -1.947 -26.578 -24.344 1 96.44 363 GLN A CA 1
ATOM 2731 C C . GLN A 1 363 ? -0.425 -26.484 -24.359 1 96.44 363 GLN A C 1
ATOM 2733 O O . GLN A 1 363 ? 0.15 -25.719 -25.141 1 96.44 363 GLN A O 1
ATOM 2738 N N . ALA A 1 364 ? 0.238 -27.234 -23.562 1 95.62 364 ALA A N 1
ATOM 2739 C CA . ALA A 1 364 ? 1.696 -27.234 -23.484 1 95.62 364 ALA A CA 1
ATOM 2740 C C . ALA A 1 364 ? 2.32 -27.672 -24.812 1 95.62 364 ALA A C 1
ATOM 2742 O O . ALA A 1 364 ? 3.408 -27.203 -25.172 1 95.62 364 ALA A O 1
ATOM 2743 N N . GLN A 1 365 ? 1.614 -28.516 -25.516 1 95.81 365 GLN A N 1
ATOM 2744 C CA . GLN A 1 365 ? 2.168 -29.078 -26.734 1 95.81 365 GLN A CA 1
ATOM 2745 C C . GLN A 1 365 ? 1.789 -28.234 -27.953 1 95.81 365 GLN A C 1
ATOM 2747 O O . GLN A 1 365 ? 2.24 -28.5 -29.062 1 95.81 365 GLN A O 1
ATOM 2752 N N . THR A 1 366 ? 0.947 -27.25 -27.703 1 90.81 366 THR A N 1
ATOM 2753 C CA . THR A 1 366 ? 0.54 -26.375 -28.797 1 90.81 366 THR A CA 1
ATOM 2754 C C . THR A 1 366 ? 1.69 -25.469 -29.203 1 90.81 366 THR A C 1
ATOM 2756 O O . THR A 1 366 ? 2.393 -24.906 -28.359 1 90.81 366 THR A O 1
ATOM 2759 N N . ASP A 1 367 ? 1.949 -25.422 -30.5 1 80.69 367 ASP A N 1
ATOM 2760 C CA . ASP A 1 367 ? 2.969 -24.5 -31.016 1 80.69 367 ASP A CA 1
ATOM 2761 C C . ASP A 1 367 ? 2.365 -23.156 -31.375 1 80.69 367 ASP A C 1
ATOM 2763 O O . ASP A 1 367 ? 1.475 -23.062 -32.219 1 80.69 367 ASP A O 1
ATOM 2767 N N . LEU A 1 368 ? 2.674 -22.172 -30.578 1 72.75 368 LEU A N 1
ATOM 2768 C CA . LEU A 1 368 ? 2.15 -20.844 -30.891 1 72.75 368 LEU A CA 1
ATOM 2769 C C . LEU A 1 368 ? 2.797 -20.281 -32.156 1 72.75 368 LEU A C 1
ATOM 2771 O O . LEU A 1 368 ? 3.992 -20.484 -32.375 1 72.75 368 LEU A O 1
ATOM 2775 N N . PRO A 1 369 ? 1.861 -19.922 -33.125 1 63.81 369 PRO A N 1
ATOM 2776 C CA . PRO A 1 369 ? 2.5 -19.25 -34.25 1 63.81 369 PRO A CA 1
ATOM 2777 C C . PRO A 1 369 ? 3.324 -18.047 -33.844 1 63.81 369 PRO A C 1
ATOM 2779 O O . PRO A 1 369 ? 3.008 -17.391 -32.844 1 63.81 369 PRO A O 1
ATOM 2782 N N . ALA A 1 370 ? 4.609 -18.062 -34.312 1 52.03 370 ALA A N 1
ATOM 2783 C CA . ALA A 1 370 ? 5.445 -16.891 -34 1 52.03 370 ALA A CA 1
ATOM 2784 C C . ALA A 1 370 ? 4.656 -15.602 -34.156 1 52.03 370 ALA A C 1
ATOM 2786 O O . ALA A 1 370 ? 3.963 -15.391 -35.156 1 52.03 370 ALA A O 1
ATOM 2787 N N . HIS A 1 371 ? 4.07 -14.977 -33.188 1 51.81 371 HIS A N 1
ATOM 2788 C CA . HIS A 1 371 ? 3.461 -13.664 -33.344 1 51.81 371 HIS A CA 1
ATOM 2789 C C . HIS A 1 371 ? 4.402 -12.688 -34.031 1 51.81 371 HIS A C 1
ATOM 2791 O O . HIS A 1 371 ? 5.609 -12.703 -33.781 1 51.81 371 HIS A O 1
ATOM 2797 N N . ALA A 1 372 ? 4 -12.219 -35.312 1 40.91 372 ALA A N 1
ATOM 2798 C CA . ALA A 1 372 ? 4.766 -11.234 -36.062 1 40.91 372 ALA A CA 1
ATOM 2799 C C . ALA A 1 372 ? 5.332 -10.156 -35.156 1 40.91 372 ALA A C 1
ATOM 2801 O O . ALA A 1 372 ? 4.598 -9.555 -34.375 1 40.91 372 ALA A O 1
ATOM 2802 N N . GLN A 1 373 ? 6.734 -10.242 -34.812 1 32.66 373 GLN A N 1
ATOM 2803 C CA . GLN A 1 373 ? 7.383 -9.047 -34.281 1 32.66 373 GLN A CA 1
ATOM 2804 C C . GLN A 1 373 ? 6.934 -7.801 -35.031 1 32.66 373 GLN A C 1
ATOM 2806 O O . GLN A 1 373 ? 6.773 -7.828 -36.25 1 32.66 373 GLN A O 1
ATOM 2811 N N . MET B 1 1 ? 47 -3.881 79.625 1 27.44 1 MET B N 1
ATOM 2812 C CA . MET B 1 1 ? 46.406 -2.559 79.5 1 27.44 1 MET B CA 1
ATOM 2813 C C . MET B 1 1 ? 46.969 -1.806 78.312 1 27.44 1 MET B C 1
ATOM 2815 O O . MET B 1 1 ? 47.719 -0.847 78.5 1 27.44 1 MET B O 1
ATOM 2819 N N . LEU B 1 2 ? 47.406 -2.631 77.188 1 28.48 2 LEU B N 1
ATOM 2820 C CA . LEU B 1 2 ? 48.125 -2.502 75.938 1 28.48 2 LEU B CA 1
ATOM 2821 C C . LEU B 1 2 ? 47.406 -1.515 75 1 28.48 2 LEU B C 1
ATOM 2823 O O . LEU B 1 2 ? 46.219 -1.644 74.75 1 28.48 2 LEU B O 1
ATOM 2827 N N . SER B 1 3 ? 47.906 -0.264 74.938 1 27.44 3 SER B N 1
ATOM 2828 C CA . SER B 1 3 ? 47.812 1.037 74.25 1 27.44 3 SER B CA 1
ATOM 2829 C C . SER B 1 3 ? 47.75 0.893 72.75 1 27.44 3 SER B C 1
ATOM 2831 O O . SER B 1 3 ? 48.781 0.701 72.062 1 27.44 3 SER B O 1
ATOM 2833 N N . SER B 1 4 ? 46.719 0.119 72.188 1 28.86 4 SER B N 1
ATOM 2834 C CA . SER B 1 4 ? 46.5 -0.249 70.75 1 28.86 4 SER B CA 1
ATOM 2835 C C . SER B 1 4 ? 46.344 0.987 69.875 1 28.86 4 SER B C 1
ATOM 2837 O O . SER B 1 4 ? 45.375 1.752 70.062 1 28.86 4 SER B O 1
ATOM 2839 N N . ILE B 1 5 ? 47.469 1.678 69.562 1 27.14 5 ILE B N 1
ATOM 2840 C CA . ILE B 1 5 ? 47.781 2.896 68.812 1 27.14 5 ILE B CA 1
ATOM 2841 C C . ILE B 1 5 ? 47.125 2.824 67.438 1 27.14 5 ILE B C 1
ATOM 2843 O O . ILE B 1 5 ? 47.469 1.937 66.625 1 27.14 5 ILE B O 1
ATOM 2847 N N . LEU B 1 6 ? 45.844 3.283 67.188 1 28.45 6 LEU B N 1
ATOM 2848 C CA . LEU B 1 6 ? 44.844 3.369 66.188 1 28.45 6 LEU B CA 1
ATOM 2849 C C . LEU B 1 6 ? 45.312 4.254 65 1 28.45 6 LEU B C 1
ATOM 2851 O O . LEU B 1 6 ? 45.469 5.469 65.188 1 28.45 6 LEU B O 1
ATOM 2855 N N . SER B 1 7 ? 46.5 3.861 64.25 1 25.77 7 SER B N 1
ATOM 2856 C CA . SER B 1 7 ? 47.125 4.656 63.219 1 25.77 7 SER B CA 1
ATOM 2857 C C . SER B 1 7 ? 46.188 4.938 62.062 1 25.77 7 SER B C 1
ATOM 2859 O O . SER B 1 7 ? 45.625 4.016 61.469 1 25.77 7 SER B O 1
ATOM 2861 N N . LEU B 1 8 ? 45.406 6.07 62 1 28.45 8 LEU B N 1
ATOM 2862 C CA . LEU B 1 8 ? 44.406 6.656 61.125 1 28.45 8 LEU B CA 1
ATOM 2863 C C . LEU B 1 8 ? 45 6.984 59.781 1 28.45 8 LEU B C 1
ATOM 2865 O O . LEU B 1 8 ? 45.875 7.84 59.656 1 28.45 8 LEU B O 1
ATOM 2869 N N . PRO B 1 9 ? 45.344 5.98 58.812 1 27.53 9 PRO B N 1
ATOM 2870 C CA . PRO B 1 9 ? 46 6.402 57.594 1 27.53 9 PRO B CA 1
ATOM 2871 C C . PRO B 1 9 ? 45.094 7.297 56.719 1 27.53 9 PRO B C 1
ATOM 2873 O O . PRO B 1 9 ? 43.875 7.113 56.688 1 27.53 9 PRO B O 1
ATOM 2876 N N . ALA B 1 10 ? 45.438 8.625 56.562 1 27.02 10 ALA B N 1
ATOM 2877 C CA . ALA B 1 10 ? 44.875 9.727 55.781 1 27.02 10 ALA B CA 1
ATOM 2878 C C . ALA B 1 10 ? 44.812 9.375 54.312 1 27.02 10 ALA B C 1
ATOM 2880 O O . ALA B 1 10 ? 45.875 9.258 53.656 1 27.02 10 ALA B O 1
ATOM 2881 N N . ARG B 1 11 ? 43.938 8.398 53.844 1 24.95 11 ARG B N 1
ATOM 2882 C CA . ARG B 1 11 ? 43.812 8.055 52.406 1 24.95 11 ARG B CA 1
ATOM 2883 C C . ARG B 1 11 ? 43.469 9.281 51.594 1 24.95 11 ARG B C 1
ATOM 2885 O O . ARG B 1 11 ? 42.438 9.938 51.812 1 24.95 11 ARG B O 1
ATOM 2892 N N . LEU B 1 12 ? 44.438 10.141 51.094 1 23.84 12 LEU B N 1
ATOM 2893 C CA . LEU B 1 12 ? 44.281 11.25 50.156 1 23.84 12 LEU B CA 1
ATOM 2894 C C . LEU B 1 12 ? 43.656 10.789 48.844 1 23.84 12 LEU B C 1
ATOM 2896 O O . LEU B 1 12 ? 44.25 9.961 48.125 1 23.84 12 LEU B O 1
ATOM 2900 N N . ALA B 1 13 ? 42.375 10.609 48.781 1 28.25 13 ALA B N 1
ATOM 2901 C CA . ALA B 1 13 ? 41.594 10.297 47.562 1 28.25 13 ALA B CA 1
ATOM 2902 C C . ALA B 1 13 ? 41.844 11.344 46.469 1 28.25 13 ALA B C 1
ATOM 2904 O O . ALA B 1 13 ? 41.594 12.531 46.688 1 28.25 13 ALA B O 1
ATOM 2905 N N . THR B 1 14 ? 42.844 11.117 45.594 1 27.55 14 THR B N 1
ATOM 2906 C CA . THR B 1 14 ? 43.094 11.93 44.375 1 27.55 14 THR B CA 1
ATOM 2907 C C . THR B 1 14 ? 41.812 12.102 43.562 1 27.55 14 THR B C 1
ATOM 2909 O O . THR B 1 14 ? 41.156 11.125 43.25 1 27.55 14 THR B O 1
ATOM 2912 N N . CYS B 1 15 ? 41.094 13.188 43.688 1 27.28 15 CYS B N 1
ATOM 2913 C CA . CYS B 1 15 ? 39.969 13.656 42.875 1 27.28 15 CYS B CA 1
ATOM 2914 C C . CYS B 1 15 ? 40.375 13.688 41.406 1 27.28 15 CYS B C 1
ATOM 2916 O O . CYS B 1 15 ? 41.156 14.516 40.969 1 27.28 15 CYS B O 1
ATOM 2918 N N . ALA B 1 16 ? 40.594 12.477 40.75 1 29.88 16 ALA B N 1
ATOM 2919 C CA . ALA B 1 16 ? 40.75 12.516 39.312 1 29.88 16 ALA B CA 1
ATOM 2920 C C . ALA B 1 16 ? 39.625 13.344 38.656 1 29.88 16 ALA B C 1
ATOM 2922 O O . ALA B 1 16 ? 38.438 13.047 38.812 1 29.88 16 ALA B O 1
ATOM 2923 N N . ALA B 1 17 ? 39.906 14.602 38.375 1 31.05 17 ALA B N 1
ATOM 2924 C CA . ALA B 1 17 ? 39.125 15.5 37.531 1 31.05 17 ALA B CA 1
ATOM 2925 C C . ALA B 1 17 ? 38.719 14.812 36.25 1 31.05 17 ALA B C 1
ATOM 2927 O O . ALA B 1 17 ? 39.594 14.391 35.469 1 31.05 17 ALA B O 1
ATOM 2928 N N . ALA B 1 18 ? 37.625 14.047 36.281 1 33.75 18 ALA B N 1
ATOM 2929 C CA . ALA B 1 18 ? 37 13.555 35.062 1 33.75 18 ALA B CA 1
ATOM 2930 C C . ALA B 1 18 ? 36.844 14.672 34.031 1 33.75 18 ALA B C 1
ATOM 2932 O O . ALA B 1 18 ? 36.062 15.602 34.219 1 33.75 18 ALA B O 1
ATOM 2933 N N . LEU B 1 19 ? 37.906 15 33.312 1 31.98 19 LEU B N 1
ATOM 2934 C CA . LEU B 1 19 ? 37.719 15.812 32.094 1 31.98 19 LEU B CA 1
ATOM 2935 C C . LEU B 1 19 ? 36.688 15.203 31.188 1 31.98 19 LEU B C 1
ATOM 2937 O O . LEU B 1 19 ? 36.875 14.117 30.641 1 31.98 19 LEU B O 1
ATOM 2941 N N . THR B 1 20 ? 35.438 15.531 31.516 1 33 20 THR B N 1
ATOM 2942 C CA . THR B 1 20 ? 34.375 15.273 30.562 1 33 20 THR B CA 1
ATOM 2943 C C . THR B 1 20 ? 34.719 15.844 29.188 1 33 20 THR B C 1
ATOM 2945 O O . THR B 1 20 ? 34.875 17.062 29.031 1 33 20 THR B O 1
ATOM 2948 N N . LEU B 1 21 ? 35.469 15.047 28.438 1 33.66 21 LEU B N 1
ATOM 2949 C CA . LEU B 1 21 ? 35.531 15.359 27.016 1 33.66 21 LEU B CA 1
ATOM 2950 C C . LEU B 1 21 ? 34.156 15.625 26.438 1 33.66 21 LEU B C 1
ATOM 2952 O O . LEU B 1 21 ? 33.312 14.727 26.391 1 33.66 21 LEU B O 1
ATOM 2956 N N . MET B 1 22 ? 33.812 16.828 26.5 1 30.95 22 MET B N 1
ATOM 2957 C CA . MET B 1 22 ? 32.688 17.25 25.656 1 30.95 22 MET B CA 1
ATOM 2958 C C . MET B 1 22 ? 32.969 16.891 24.188 1 30.95 22 MET B C 1
ATOM 2960 O O . MET B 1 22 ? 33.875 17.438 23.578 1 30.95 22 MET B O 1
ATOM 2964 N N . ALA B 1 23 ? 32.688 15.594 23.875 1 34.66 23 ALA B N 1
ATOM 2965 C CA . ALA B 1 23 ? 32.594 15.344 22.453 1 34.66 23 ALA B CA 1
ATOM 2966 C C . ALA B 1 23 ? 31.75 16.406 21.766 1 34.66 23 ALA B C 1
ATOM 2968 O O . ALA B 1 23 ? 30.531 16.469 21.953 1 34.66 23 ALA B O 1
ATOM 2969 N N . SER B 1 24 ? 32.438 17.5 21.453 1 31.84 24 SER B N 1
ATOM 2970 C CA . SER B 1 24 ? 31.766 18.391 20.5 1 31.84 24 SER B CA 1
ATOM 2971 C C . SER B 1 24 ? 31.25 17.609 19.297 1 31.84 24 SER B C 1
ATOM 2973 O O . SER B 1 24 ? 32.031 17.062 18.516 1 31.84 24 SER B O 1
ATOM 2975 N N . THR B 1 25 ? 30.203 17.031 19.453 1 36.75 25 THR B N 1
ATOM 2976 C CA . THR B 1 25 ? 29.547 16.594 18.219 1 36.75 25 THR B CA 1
ATOM 2977 C C . THR B 1 25 ? 29.609 17.703 17.172 1 36.75 25 THR B C 1
ATOM 2979 O O . THR B 1 25 ? 29.047 18.781 17.359 1 36.75 25 THR B O 1
ATOM 2982 N N . ALA B 1 26 ? 30.719 17.531 16.422 1 35.81 26 ALA B N 1
ATOM 2983 C CA . ALA B 1 26 ? 30.75 18.328 15.195 1 35.81 26 ALA B CA 1
ATOM 2984 C C . ALA B 1 26 ? 29.422 18.234 14.445 1 35.81 26 ALA B C 1
ATOM 2986 O O . ALA B 1 26 ? 29.094 17.172 13.891 1 35.81 26 ALA B O 1
ATOM 2987 N N . PHE B 1 27 ? 28.562 19.031 14.828 1 33.47 27 PHE B N 1
ATOM 2988 C CA . PHE B 1 27 ? 27.469 19.25 13.891 1 33.47 27 PHE B CA 1
ATOM 2989 C C . PHE B 1 27 ? 28 19.5 12.484 1 33.47 27 PHE B C 1
ATOM 2991 O O . PHE B 1 27 ? 28.797 20.422 12.273 1 33.47 27 PHE B O 1
ATOM 2998 N N . ALA B 1 28 ? 28.203 18.422 11.719 1 34.38 28 ALA B N 1
ATOM 2999 C CA . ALA B 1 28 ? 28.5 18.719 10.32 1 34.38 28 ALA B CA 1
ATOM 3000 C C . ALA B 1 28 ? 27.734 19.953 9.852 1 34.38 28 ALA B C 1
ATOM 3002 O O . ALA B 1 28 ? 26.531 20.078 10.094 1 34.38 28 ALA B O 1
ATOM 3003 N N . ALA B 1 29 ? 28.547 20.984 9.523 1 33.09 29 ALA B N 1
ATOM 3004 C CA . ALA B 1 29 ? 27.984 22.188 8.914 1 33.09 29 ALA B CA 1
ATOM 3005 C C . ALA B 1 29 ? 26.922 21.828 7.879 1 33.09 29 ALA B C 1
ATOM 3007 O O . ALA B 1 29 ? 27.047 20.828 7.176 1 33.09 29 ALA B O 1
ATOM 3008 N N . PRO B 1 30 ? 25.75 22.359 8.102 1 38.41 30 PRO B N 1
ATOM 3009 C CA . PRO B 1 30 ? 24.812 22.094 7.012 1 38.41 30 PRO B CA 1
ATOM 3010 C C . PRO B 1 30 ? 25.453 22.188 5.633 1 38.41 30 PRO B C 1
ATOM 3012 O O . PRO B 1 30 ? 26.391 22.969 5.441 1 38.41 30 PRO B O 1
ATOM 3015 N N . ALA B 1 31 ? 25.5 21.125 4.914 1 39.75 31 ALA B N 1
ATOM 3016 C CA . ALA B 1 31 ? 25.969 21.156 3.531 1 39.75 31 ALA B CA 1
ATOM 3017 C C . ALA B 1 31 ? 25.625 22.5 2.877 1 39.75 31 ALA B C 1
ATOM 3019 O O . ALA B 1 31 ? 24.562 23.062 3.111 1 39.75 31 ALA B O 1
ATOM 3020 N N . PRO B 1 32 ? 26.609 23.141 2.406 1 34.75 32 PRO B N 1
ATOM 3021 C CA . PRO B 1 32 ? 26.266 24.391 1.723 1 34.75 32 PRO B CA 1
ATOM 3022 C C . PRO B 1 32 ? 24.938 24.312 0.988 1 34.75 32 PRO B C 1
ATOM 3024 O O . PRO B 1 32 ? 24.547 23.25 0.501 1 34.75 32 PRO B O 1
ATOM 3027 N N . ALA B 1 33 ? 24.047 25.219 1.386 1 42.81 33 ALA B N 1
ATOM 3028 C CA . ALA B 1 33 ? 22.797 25.453 0.655 1 42.81 33 ALA B CA 1
ATOM 3029 C C . ALA B 1 33 ? 23.031 25.406 -0.853 1 42.81 33 ALA B C 1
ATOM 3031 O O . ALA B 1 33 ? 23.891 26.109 -1.383 1 42.81 33 ALA B O 1
ATOM 3032 N N . SER B 1 34 ? 22.859 24.266 -1.386 1 52.47 34 SER B N 1
ATOM 3033 C CA . SER B 1 34 ? 22.812 24.391 -2.838 1 52.47 34 SER B CA 1
ATOM 3034 C C . SER B 1 34 ? 22.125 25.672 -3.256 1 52.47 34 SER B C 1
ATOM 3036 O O . SER B 1 34 ? 21.188 26.141 -2.584 1 52.47 34 SER B O 1
ATOM 3038 N N . ASP B 1 35 ? 22.703 26.547 -3.92 1 63.19 35 ASP B N 1
ATOM 3039 C CA . ASP B 1 35 ? 22.359 27.875 -4.395 1 63.19 35 ASP B CA 1
ATOM 3040 C C . ASP B 1 35 ? 20.938 27.922 -4.938 1 63.19 35 ASP B C 1
ATOM 3042 O O . ASP B 1 35 ? 20.359 28.984 -5.098 1 63.19 35 ASP B O 1
ATOM 3046 N N . GLY B 1 36 ? 20.188 26.797 -5.121 1 78.38 36 GLY B N 1
ATOM 3047 C CA . GLY B 1 36 ? 18.844 26.859 -5.684 1 78.38 36 GLY B CA 1
ATOM 3048 C C . GLY B 1 36 ? 17.75 26.734 -4.637 1 78.38 36 GLY B C 1
ATOM 3049 O O . GLY B 1 36 ? 18.047 26.562 -3.449 1 78.38 36 GLY B O 1
ATOM 3050 N N . PRO B 1 37 ? 16.547 27.047 -4.996 1 90.81 37 PRO B N 1
ATOM 3051 C CA . PRO B 1 37 ? 15.422 26.969 -4.066 1 90.81 37 PRO B CA 1
ATOM 3052 C C . PRO B 1 37 ? 15.281 25.594 -3.422 1 90.81 37 PRO B C 1
ATOM 3054 O O . PRO B 1 37 ? 15.688 24.594 -4.012 1 90.81 37 PRO B O 1
ATOM 3057 N N . GLU B 1 38 ? 14.852 25.594 -2.205 1 95.69 38 GLU B N 1
ATOM 3058 C CA . GLU B 1 38 ? 14.484 24.344 -1.547 1 95.69 38 GLU B CA 1
ATOM 3059 C C . GLU B 1 38 ? 13.258 23.703 -2.205 1 95.69 38 GLU B C 1
ATOM 3061 O O . GLU B 1 38 ? 12.219 24.359 -2.34 1 95.69 38 GLU B O 1
ATOM 3066 N N . LEU B 1 39 ? 13.391 22.453 -2.693 1 98.62 39 LEU B N 1
ATOM 3067 C CA . LEU B 1 39 ? 12.289 21.734 -3.326 1 98.62 39 LEU B CA 1
ATOM 3068 C C . LEU B 1 39 ? 11.492 20.953 -2.293 1 98.62 39 LEU B C 1
ATOM 3070 O O . LEU B 1 39 ? 12.055 20.156 -1.538 1 98.62 39 LEU B O 1
ATOM 3074 N N . VAL B 1 40 ? 10.148 21.219 -2.283 1 98.88 40 VAL B N 1
ATOM 3075 C CA . VAL B 1 40 ? 9.359 20.547 -1.248 1 98.88 40 VAL B CA 1
ATOM 3076 C C . VAL B 1 40 ? 8.094 19.969 -1.86 1 98.88 40 VAL B C 1
ATOM 3078 O O . VAL B 1 40 ? 7.594 20.469 -2.869 1 98.88 40 VAL B O 1
ATOM 3081 N N . ILE B 1 41 ? 7.637 18.828 -1.35 1 98.94 41 ILE B N 1
ATOM 3082 C CA . ILE B 1 41 ? 6.285 18.312 -1.493 1 98.94 41 ILE B CA 1
ATOM 3083 C C . ILE B 1 41 ? 5.621 18.203 -0.121 1 98.94 41 ILE B C 1
ATOM 3085 O O . ILE B 1 41 ? 6.23 17.719 0.835 1 98.94 41 ILE B O 1
ATOM 3089 N N . GLU B 1 42 ? 4.465 18.734 0.021 1 98.94 42 GLU B N 1
ATOM 3090 C CA . GLU B 1 42 ? 3.695 18.516 1.242 1 98.94 42 GLU B CA 1
ATOM 3091 C C . GLU B 1 42 ? 2.594 17.484 1.026 1 98.94 42 GLU B C 1
ATOM 3093 O O . GLU B 1 42 ? 1.759 17.641 0.132 1 98.94 42 GLU B O 1
ATOM 3098 N N . ASP B 1 43 ? 2.641 16.438 1.733 1 98.94 43 ASP B N 1
ATOM 3099 C CA . ASP B 1 43 ? 1.584 15.438 1.852 1 98.94 43 ASP B CA 1
ATOM 3100 C C . ASP B 1 43 ? 0.741 15.672 3.102 1 98.94 43 ASP B C 1
ATOM 3102 O O . ASP B 1 43 ? 1.262 15.664 4.219 1 98.94 43 ASP B O 1
ATOM 3106 N N . ASN B 1 44 ? -0.592 15.875 2.912 1 98.81 44 ASN B N 1
ATOM 3107 C CA . ASN B 1 44 ? -1.388 16.297 4.062 1 98.81 44 ASN B CA 1
ATOM 3108 C C . ASN B 1 44 ? -2.857 15.922 3.891 1 98.81 44 ASN B C 1
ATOM 3110 O O . ASN B 1 44 ? -3.264 15.453 2.826 1 98.81 44 ASN B O 1
ATOM 3114 N N . ASP B 1 45 ? -3.594 15.945 4.945 1 98.44 45 ASP B N 1
ATOM 3115 C CA . ASP B 1 45 ? -5.051 15.844 4.973 1 98.44 45 ASP B CA 1
ATOM 3116 C C . ASP B 1 45 ? -5.691 17.219 5.137 1 98.44 45 ASP B C 1
ATOM 3118 O O . ASP B 1 45 ? -6.277 17.516 6.18 1 98.44 45 ASP B O 1
ATOM 3122 N N . PHE B 1 46 ? -5.797 18 4.285 1 98.12 46 PHE B N 1
ATOM 3123 C CA . PHE B 1 46 ? -6.133 19.406 4.145 1 98.12 46 PHE B CA 1
ATOM 3124 C C . PHE B 1 46 ? -7.586 19.656 4.516 1 98.12 46 PHE B C 1
ATOM 3126 O O . PHE B 1 46 ? -8.344 20.25 3.736 1 98.12 46 PHE B O 1
ATOM 3133 N N . LEU B 1 47 ? -7.91 19.375 5.719 1 96.81 47 LEU B N 1
ATOM 3134 C CA . LEU B 1 47 ? -9.25 19.719 6.191 1 96.81 47 LEU B CA 1
ATOM 3135 C C . LEU B 1 47 ? -9.523 21.219 6.008 1 96.81 47 LEU B C 1
ATOM 3137 O O . LEU B 1 47 ? -8.664 22.047 6.289 1 96.81 47 LEU B O 1
ATOM 3141 N N . GLY B 1 48 ? -10.781 21.609 5.527 1 94.75 48 GLY B N 1
ATOM 3142 C CA . GLY B 1 48 ? -11.117 23 5.293 1 94.75 48 GLY B CA 1
ATOM 3143 C C . GLY B 1 48 ? -12.609 23.281 5.352 1 94.75 48 GLY B C 1
ATOM 3144 O O . GLY B 1 48 ? -13.398 22.375 5.641 1 94.75 48 GLY B O 1
ATOM 3145 N N . PRO B 1 49 ? -12.891 24.5 5.086 1 95.88 49 PRO B N 1
ATOM 3146 C CA . PRO B 1 49 ? -11.961 25.594 4.777 1 95.88 49 PRO B CA 1
ATOM 3147 C C . PRO B 1 49 ? -11.203 26.078 6.012 1 95.88 49 PRO B C 1
ATOM 3149 O O . PRO B 1 49 ? -11.68 25.906 7.137 1 95.88 49 PRO B O 1
ATOM 3152 N N . GLY B 1 50 ? -10.094 26.766 5.734 1 92.44 50 GLY B N 1
ATOM 3153 C CA . GLY B 1 50 ? -9.289 27.297 6.832 1 92.44 50 GLY B CA 1
ATOM 3154 C C . GLY B 1 50 ? -8.68 26.203 7.691 1 92.44 50 GLY B C 1
ATOM 3155 O O . GLY B 1 50 ? -8.422 25.094 7.211 1 92.44 50 GLY B O 1
ATOM 3156 N N . GLY B 1 51 ? -8.297 26.469 8.828 1 89.12 51 GLY B N 1
ATOM 3157 C CA . GLY B 1 51 ? -7.758 25.484 9.766 1 89.12 51 GLY B CA 1
ATOM 3158 C C . GLY B 1 51 ? -6.281 25.219 9.562 1 89.12 51 GLY B C 1
ATOM 3159 O O . GLY B 1 51 ? -5.68 25.703 8.602 1 89.12 51 GLY B O 1
ATOM 3160 N N . SER B 1 52 ? -5.754 24.391 10.43 1 84.12 52 SER B N 1
ATOM 3161 C CA . SER B 1 52 ? -4.32 24.125 10.516 1 84.12 52 SER B CA 1
ATOM 3162 C C . SER B 1 52 ? -3.818 23.438 9.242 1 84.12 52 SER B C 1
ATOM 3164 O O . SER B 1 52 ? -2.719 23.734 8.773 1 84.12 52 SER B O 1
ATOM 3166 N N . ASP B 1 53 ? -4.586 22.562 8.672 1 93 53 ASP B N 1
ATOM 3167 C CA . ASP B 1 53 ? -4.152 21.797 7.504 1 93 53 ASP B CA 1
ATOM 3168 C C . ASP B 1 53 ? -3.953 22.703 6.297 1 93 53 ASP B C 1
ATOM 3170 O O . ASP B 1 53 ? -2.92 22.641 5.625 1 93 53 ASP B O 1
ATOM 3174 N N . GLN B 1 54 ? -4.902 23.594 6.105 1 96.75 54 GLN B N 1
ATOM 3175 C CA . GLN B 1 54 ? -4.828 24.516 4.973 1 96.75 54 GLN B CA 1
ATOM 3176 C C . GLN B 1 54 ? -3.709 25.531 5.164 1 96.75 54 GLN B C 1
ATOM 3178 O O . GLN B 1 54 ? -2.947 25.812 4.234 1 96.75 54 GLN B O 1
ATOM 3183 N N . LEU B 1 55 ? -3.594 26.047 6.367 1 97.06 55 LEU B N 1
ATOM 3184 C CA . LEU B 1 55 ? -2.674 27.141 6.637 1 97.06 55 LEU B CA 1
ATOM 3185 C C . LEU B 1 55 ? -1.23 26.656 6.664 1 97.06 55 LEU B C 1
ATOM 3187 O O . LEU B 1 55 ? -0.296 27.453 6.625 1 97.06 55 LEU B O 1
ATOM 3191 N N . SER B 1 56 ? -1.047 25.328 6.637 1 97.94 56 SER B N 1
ATOM 3192 C CA . SER B 1 56 ? 0.29 24.75 6.551 1 97.94 56 SER B CA 1
ATOM 3193 C C . SER B 1 56 ? 0.965 25.125 5.23 1 97.94 56 SER B C 1
ATOM 3195 O O . SER B 1 56 ? 2.186 25.016 5.102 1 97.94 56 SER B O 1
ATOM 3197 N N . THR B 1 57 ? 0.233 25.594 4.254 1 98.25 57 THR B N 1
ATOM 3198 C CA . THR B 1 57 ? 0.774 25.922 2.941 1 98.25 57 THR B CA 1
ATOM 3199 C C . THR B 1 57 ? 1.516 27.266 2.984 1 98.25 57 THR B C 1
ATOM 3201 O O . THR B 1 57 ? 2.311 27.562 2.092 1 98.25 57 THR B O 1
ATOM 3204 N N . ILE B 1 58 ? 1.304 28.078 3.986 1 97.5 58 ILE B N 1
ATOM 3205 C CA . ILE B 1 58 ? 1.76 29.469 4.035 1 97.5 58 ILE B CA 1
ATOM 3206 C C . ILE B 1 58 ? 3.283 29.516 4.129 1 97.5 58 ILE B C 1
ATOM 3208 O O . ILE B 1 58 ? 3.947 30.141 3.311 1 97.5 58 ILE B O 1
ATOM 3212 N N . PRO B 1 59 ? 3.924 28.734 5.062 1 97.94 59 PRO B N 1
ATOM 3213 C CA . PRO B 1 59 ? 5.387 28.812 5.125 1 97.94 59 PRO B CA 1
ATOM 3214 C C . PRO B 1 59 ? 6.059 28.297 3.852 1 97.94 59 PRO B C 1
ATOM 3216 O O . PRO B 1 59 ? 7.258 28.516 3.654 1 97.94 59 PRO B O 1
ATOM 3219 N N . LEU B 1 60 ? 5.281 27.609 3.012 1 98.12 60 LEU B N 1
ATOM 3220 C CA . LEU B 1 60 ? 5.832 27.047 1.779 1 98.12 60 LEU B CA 1
ATOM 3221 C C . LEU B 1 60 ? 5.598 28 0.606 1 98.12 60 LEU B C 1
ATOM 3223 O O . LEU B 1 60 ? 6.551 28.484 -0.005 1 98.12 60 LEU B O 1
ATOM 3227 N N . LEU B 1 61 ? 4.383 28.391 0.313 1 97.38 61 LEU B N 1
ATOM 3228 C CA . LEU B 1 61 ? 3.992 29.141 -0.874 1 97.38 61 LEU B CA 1
ATOM 3229 C C . LEU B 1 61 ? 4.496 30.578 -0.796 1 97.38 61 LEU B C 1
ATOM 3231 O O . LEU B 1 61 ? 4.73 31.219 -1.826 1 97.38 61 LEU B O 1
ATOM 3235 N N . PHE B 1 62 ? 4.656 31.109 0.381 1 96.44 62 PHE B N 1
ATOM 3236 C CA . PHE B 1 62 ? 4.988 32.531 0.543 1 96.44 62 PHE B CA 1
ATOM 3237 C C . PHE B 1 62 ? 6.426 32.688 1.012 1 96.44 62 PHE B C 1
ATOM 3239 O O . PHE B 1 62 ? 6.781 33.719 1.599 1 96.44 62 PHE B O 1
ATOM 3246 N N . ASN B 1 63 ? 7.227 31.688 0.87 1 95.12 63 ASN B N 1
ATOM 3247 C CA . ASN B 1 63 ? 8.672 31.719 1.062 1 95.12 63 ASN B CA 1
ATOM 3248 C C . ASN B 1 63 ? 9.414 31.734 -0.271 1 95.12 63 ASN B C 1
ATOM 3250 O O . ASN B 1 63 ? 9.406 30.75 -1.008 1 95.12 63 ASN B O 1
ATOM 3254 N N . PRO B 1 64 ? 10.078 32.812 -0.578 1 92.25 64 PRO B N 1
ATOM 3255 C CA . PRO B 1 64 ? 10.719 32.938 -1.889 1 92.25 64 PRO B CA 1
ATOM 3256 C C . PRO B 1 64 ? 11.891 31.984 -2.074 1 92.25 64 PRO B C 1
ATOM 3258 O O . PRO B 1 64 ? 12.375 31.812 -3.193 1 92.25 64 PRO B O 1
ATOM 3261 N N . HIS B 1 65 ? 12.289 31.328 -1.073 1 94.38 65 HIS B N 1
ATOM 3262 C CA . HIS B 1 65 ? 13.422 30.422 -1.158 1 94.38 65 HIS B CA 1
ATOM 3263 C C . HIS B 1 65 ? 12.961 28.969 -1.31 1 94.38 65 HIS B C 1
ATOM 3265 O O . HIS B 1 65 ? 13.773 28.047 -1.294 1 94.38 65 HIS B O 1
ATOM 3271 N N . VAL B 1 66 ? 11.672 28.828 -1.438 1 97 66 VAL B N 1
ATOM 3272 C CA . VAL B 1 66 ? 11.094 27.484 -1.524 1 97 66 VAL B CA 1
ATOM 3273 C C . VAL B 1 66 ? 10.367 27.328 -2.855 1 97 66 VAL B C 1
ATOM 3275 O O . VAL B 1 66 ? 9.648 28.234 -3.295 1 97 66 VAL B O 1
ATOM 3278 N N . ARG B 1 67 ? 10.578 26.266 -3.535 1 97.94 67 ARG B N 1
ATOM 3279 C CA . ARG B 1 67 ? 9.766 25.828 -4.664 1 97.94 67 ARG B CA 1
ATOM 3280 C C . ARG B 1 67 ? 8.898 24.641 -4.289 1 97.94 67 ARG B C 1
ATOM 3282 O O . ARG B 1 67 ? 9.422 23.547 -4.023 1 97.94 67 ARG B O 1
ATOM 3289 N N . VAL B 1 68 ? 7.645 24.875 -4.285 1 98.56 68 VAL B N 1
ATOM 3290 C CA . VAL B 1 68 ? 6.703 23.797 -4.027 1 98.56 68 VAL B CA 1
ATOM 3291 C C . VAL B 1 68 ? 6.48 23 -5.309 1 98.56 68 VAL B C 1
ATOM 3293 O O . VAL B 1 68 ? 5.895 23.5 -6.27 1 98.56 68 VAL B O 1
ATOM 3296 N N . LEU B 1 69 ? 6.922 21.734 -5.273 1 98.75 69 LEU B N 1
ATOM 3297 C CA . LEU B 1 69 ? 6.746 20.875 -6.438 1 98.75 69 LEU B CA 1
ATOM 3298 C C . LEU B 1 69 ? 5.293 20.438 -6.582 1 98.75 69 LEU B C 1
ATOM 3300 O O . LEU B 1 69 ? 4.828 20.172 -7.691 1 98.75 69 LEU B O 1
ATOM 3304 N N . GLY B 1 70 ? 4.625 20.344 -5.461 1 98.88 70 GLY B N 1
ATOM 3305 C CA . GLY B 1 70 ? 3.213 20 -5.453 1 98.88 70 GLY B CA 1
ATOM 3306 C C . GLY B 1 70 ? 2.709 19.594 -4.082 1 98.88 70 GLY B C 1
ATOM 3307 O O . GLY B 1 70 ? 3.473 19.562 -3.115 1 98.88 70 GLY B O 1
ATOM 3308 N N . PHE B 1 71 ? 1.413 19.391 -4.031 1 98.94 71 PHE B N 1
ATOM 3309 C CA . PHE B 1 71 ? 0.727 18.891 -2.844 1 98.94 71 PHE B CA 1
ATOM 3310 C C . PHE B 1 71 ? 0.095 17.531 -3.113 1 98.94 71 PHE B C 1
ATOM 3312 O O . PHE B 1 71 ? -0.448 17.297 -4.195 1 98.94 71 PHE B O 1
ATOM 3319 N N . THR B 1 72 ? 0.221 16.641 -2.184 1 98.94 72 THR B N 1
ATOM 3320 C CA . THR B 1 72 ? -0.487 15.359 -2.227 1 98.94 72 THR B CA 1
ATOM 3321 C C . THR B 1 72 ? -1.494 15.258 -1.084 1 98.94 72 THR B C 1
ATOM 3323 O O . THR B 1 72 ? -1.221 15.703 0.032 1 98.94 72 THR B O 1
ATOM 3326 N N . VAL B 1 73 ? -2.67 14.703 -1.398 1 98.88 73 VAL B N 1
ATOM 3327 C CA . VAL B 1 73 ? -3.785 14.742 -0.459 1 98.88 73 VAL B CA 1
ATOM 3328 C C . VAL B 1 73 ? -4.102 13.328 0.026 1 98.88 73 VAL B C 1
ATOM 3330 O O . VAL B 1 73 ? -4.098 12.375 -0.762 1 98.88 73 VAL B O 1
ATOM 3333 N N . VAL B 1 74 ? -4.367 13.156 1.239 1 98.88 74 VAL B N 1
ATOM 3334 C CA . VAL B 1 74 ? -4.723 11.883 1.861 1 98.88 74 VAL B CA 1
ATOM 3335 C C . VAL B 1 74 ? -5.906 12.086 2.807 1 98.88 74 VAL B C 1
ATOM 3337 O O . VAL B 1 74 ? -6.062 13.156 3.4 1 98.88 74 VAL B O 1
ATOM 3340 N N . SER B 1 75 ? -6.754 11.039 2.965 1 98.62 75 SER B N 1
ATOM 3341 C CA . SER B 1 75 ? -7.797 11.102 3.986 1 98.62 75 SER B CA 1
ATOM 3342 C C . SER B 1 75 ? -7.195 11.133 5.387 1 98.62 75 SER B C 1
ATOM 3344 O O . SER B 1 75 ? -6.156 10.516 5.637 1 98.62 75 SER B O 1
ATOM 3346 N N . GLY B 1 76 ? -7.812 11.766 6.262 1 97.88 76 GLY B N 1
ATOM 3347 C CA . GLY B 1 76 ? -7.465 11.883 7.672 1 97.88 76 GLY B CA 1
ATOM 3348 C C . GLY B 1 76 ? -8.461 12.719 8.461 1 97.88 76 GLY B C 1
ATOM 3349 O O . GLY B 1 76 ? -9.531 12.227 8.836 1 97.88 76 GLY B O 1
ATOM 3350 N N . ASP B 1 77 ? -8.102 14 8.633 1 96.94 77 ASP B N 1
ATOM 3351 C CA . ASP B 1 77 ? -9 14.906 9.344 1 96.94 77 ASP B CA 1
ATOM 3352 C C . ASP B 1 77 ? -10.344 15.016 8.625 1 96.94 77 ASP B C 1
ATOM 3354 O O . ASP B 1 77 ? -11.359 15.352 9.242 1 96.94 77 ASP B O 1
ATOM 3358 N N . GLY B 1 78 ? -10.359 14.797 7.406 1 96.94 78 GLY B N 1
ATOM 3359 C CA . GLY B 1 78 ? -11.516 14.672 6.539 1 96.94 78 GLY B CA 1
ATOM 3360 C C . GLY B 1 78 ? -11.32 13.672 5.418 1 96.94 78 GLY B C 1
ATOM 3361 O O . GLY B 1 78 ? -10.328 12.938 5.402 1 96.94 78 GLY B O 1
ATOM 3362 N N . TRP B 1 79 ? -12.305 13.555 4.57 1 98 79 TRP B N 1
ATOM 3363 C CA . TRP B 1 79 ? -12.203 12.664 3.424 1 98 79 TRP B CA 1
ATOM 3364 C C . TRP B 1 79 ? -11.359 13.289 2.318 1 98 79 TRP B C 1
ATOM 3366 O O . TRP B 1 79 ? -11.406 14.5 2.102 1 98 79 TRP B O 1
ATOM 3376 N N . GLU B 1 80 ? -10.703 12.414 1.579 1 98.56 80 GLU B N 1
ATOM 3377 C CA . GLU B 1 80 ? -9.703 12.805 0.593 1 98.56 80 GLU B CA 1
ATOM 3378 C C . GLU B 1 80 ? -10.289 13.758 -0.445 1 98.56 80 GLU B C 1
ATOM 3380 O O . GLU B 1 80 ? -9.695 14.789 -0.751 1 98.56 80 GLU B O 1
ATOM 3385 N N . ASN B 1 81 ? -11.445 13.484 -1.047 1 98.31 81 ASN B N 1
ATOM 3386 C CA . ASN B 1 81 ? -12.023 14.289 -2.115 1 98.31 81 ASN B CA 1
ATOM 3387 C C . ASN B 1 81 ? -12.359 15.703 -1.636 1 98.31 81 ASN B C 1
ATOM 3389 O O . ASN B 1 81 ? -12.055 16.688 -2.318 1 98.31 81 ASN B O 1
ATOM 3393 N N . ALA B 1 82 ? -12.961 15.844 -0.494 1 98.06 82 ALA B N 1
ATOM 3394 C CA . ALA B 1 82 ? -13.289 17.156 0.065 1 98.06 82 ALA B CA 1
ATOM 3395 C C . ALA B 1 82 ? -12.031 17.938 0.397 1 98.06 82 ALA B C 1
ATOM 3397 O O . ALA B 1 82 ? -11.953 19.141 0.126 1 98.06 82 ALA B O 1
ATOM 3398 N N . GLU B 1 83 ? -11.086 17.281 1.001 1 98.44 83 GLU B N 1
ATOM 3399 C CA . GLU B 1 83 ? -9.828 17.922 1.363 1 98.44 83 GLU B CA 1
ATOM 3400 C C . GLU B 1 83 ? -9.102 18.438 0.127 1 98.44 83 GLU B C 1
ATOM 3402 O O . GLU B 1 83 ? -8.562 19.547 0.135 1 98.44 83 GLU B O 1
ATOM 3407 N N . SER B 1 84 ? -9.062 17.625 -0.892 1 98.69 84 SER B N 1
ATOM 3408 C CA . SER B 1 84 ? -8.484 18.047 -2.162 1 98.69 84 SER B CA 1
ATOM 3409 C C . SER B 1 84 ? -9.195 19.281 -2.713 1 98.69 84 SER B C 1
ATOM 3411 O O . SER B 1 84 ? -8.547 20.234 -3.164 1 98.69 84 SER B O 1
ATOM 3413 N N . ALA B 1 85 ? -10.477 19.297 -2.686 1 98.75 85 ALA B N 1
ATOM 3414 C CA . ALA B 1 85 ? -11.266 20.406 -3.188 1 98.75 85 ALA B CA 1
ATOM 3415 C C . ALA B 1 85 ? -10.961 21.688 -2.412 1 98.75 85 ALA B C 1
ATOM 3417 O O . ALA B 1 85 ? -10.789 22.75 -3.006 1 98.75 85 ALA B O 1
ATOM 3418 N N . HIS B 1 86 ? -10.867 21.562 -1.084 1 98.56 86 HIS B N 1
ATOM 3419 C CA . HIS B 1 86 ? -10.562 22.719 -0.254 1 98.56 86 HIS B CA 1
ATOM 3420 C C . HIS B 1 86 ? -9.195 23.297 -0.602 1 98.56 86 HIS B C 1
ATOM 3422 O O . HIS B 1 86 ? -9.039 24.516 -0.704 1 98.56 86 HIS B O 1
ATOM 3428 N N . LEU B 1 87 ? -8.195 22.438 -0.742 1 98.81 87 LEU B N 1
ATOM 3429 C CA . LEU B 1 87 ? -6.844 22.891 -1.062 1 98.81 87 LEU B CA 1
ATOM 3430 C C . LEU B 1 87 ? -6.805 23.562 -2.426 1 98.81 87 LEU B C 1
ATOM 3432 O O . LEU B 1 87 ? -6.207 24.641 -2.578 1 98.81 87 LEU B O 1
ATOM 3436 N N . ARG B 1 88 ? -7.387 22.891 -3.389 1 98.81 88 ARG B N 1
ATOM 3437 C CA . ARG B 1 88 ? -7.406 23.453 -4.734 1 98.81 88 ARG B CA 1
ATOM 3438 C C . ARG B 1 88 ? -8.109 24.812 -4.754 1 98.81 88 ARG B C 1
ATOM 3440 O O . ARG B 1 88 ? -7.68 25.734 -5.449 1 98.81 88 ARG B O 1
ATOM 3447 N N . ARG B 1 89 ? -9.188 24.969 -4 1 98.62 89 ARG B N 1
ATOM 3448 C CA . ARG B 1 89 ? -9.891 26.25 -3.889 1 98.62 89 ARG B CA 1
ATOM 3449 C C . ARG B 1 89 ? -8.992 27.312 -3.248 1 98.62 89 ARG B C 1
ATOM 3451 O O . ARG B 1 89 ? -8.961 28.453 -3.701 1 98.62 89 ARG B O 1
ATOM 3458 N N . LEU B 1 90 ? -8.266 26.953 -2.217 1 98.25 90 LEU B N 1
ATOM 3459 C CA . LEU B 1 90 ? -7.34 27.891 -1.582 1 98.25 90 LEU B CA 1
ATOM 3460 C C . LEU B 1 90 ? -6.273 28.344 -2.566 1 98.25 90 LEU B C 1
ATOM 3462 O O . LEU B 1 90 ? -5.938 29.531 -2.615 1 98.25 90 LEU B O 1
ATOM 3466 N N . LEU B 1 91 ? -5.734 27.391 -3.299 1 98.19 91 LEU B N 1
ATOM 3467 C CA . LEU B 1 91 ? -4.711 27.734 -4.277 1 98.19 91 LEU B CA 1
ATOM 3468 C C . LEU B 1 91 ? -5.238 28.75 -5.289 1 98.19 91 LEU B C 1
ATOM 3470 O O . LEU B 1 91 ? -4.512 29.641 -5.715 1 98.19 91 LEU B O 1
ATOM 3474 N N . GLU B 1 92 ? -6.508 28.625 -5.699 1 97.94 92 GLU B N 1
ATOM 3475 C CA . GLU B 1 92 ? -7.137 29.609 -6.57 1 97.94 92 GLU B CA 1
ATOM 3476 C C . GLU B 1 92 ? -7.238 30.969 -5.887 1 97.94 92 GLU B C 1
ATOM 3478 O O . GLU B 1 92 ? -6.938 32 -6.496 1 97.94 92 GLU B O 1
ATOM 3483 N N . ILE B 1 93 ? -7.656 30.938 -4.684 1 96.62 93 ILE B N 1
ATOM 3484 C CA . ILE B 1 93 ? -7.887 32.156 -3.93 1 96.62 93 ILE B CA 1
ATOM 3485 C C . ILE B 1 93 ? -6.578 32.938 -3.795 1 96.62 93 ILE B C 1
ATOM 3487 O O . ILE B 1 93 ? -6.566 34.188 -3.896 1 96.62 93 ILE B O 1
ATOM 3491 N N . VAL B 1 94 ? -5.473 32.25 -3.641 1 96.19 94 VAL B N 1
ATOM 3492 C CA . VAL B 1 94 ? -4.215 32.938 -3.369 1 96.19 94 VAL B CA 1
ATOM 3493 C C . VAL B 1 94 ? -3.416 33.094 -4.664 1 96.19 94 VAL B C 1
ATOM 3495 O O . VAL B 1 94 ? -2.273 33.562 -4.645 1 96.19 94 VAL B O 1
ATOM 3498 N N . GLY B 1 95 ? -3.936 32.625 -5.773 1 95.69 95 GLY B N 1
ATOM 3499 C CA . GLY B 1 95 ? -3.338 32.812 -7.082 1 95.69 95 GLY B CA 1
ATOM 3500 C C . GLY B 1 95 ? -2.172 31.891 -7.359 1 95.69 95 GLY B C 1
ATOM 3501 O O . GLY B 1 95 ? -1.199 32.281 -8.008 1 95.69 95 GLY B O 1
ATOM 3502 N N . ARG B 1 96 ? -2.191 30.719 -6.852 1 97 96 ARG B N 1
ATOM 3503 C CA . ARG B 1 96 ? -1.121 29.75 -7.062 1 97 96 ARG B CA 1
ATOM 3504 C C . ARG B 1 96 ? -1.65 28.484 -7.727 1 97 96 ARG B C 1
ATOM 3506 O O . ARG B 1 96 ? -1.355 27.375 -7.281 1 97 96 ARG B O 1
ATOM 3513 N N . THR B 1 97 ? -2.379 28.641 -8.805 1 97.25 97 THR B N 1
ATOM 3514 C CA . THR B 1 97 ? -2.963 27.531 -9.555 1 97.25 97 THR B CA 1
ATOM 3515 C C . THR B 1 97 ? -1.886 26.781 -10.328 1 97.25 97 THR B C 1
ATOM 3517 O O . THR B 1 97 ? -2.16 25.734 -10.922 1 97.25 97 THR B O 1
ATOM 3520 N N . ASP B 1 98 ? -0.679 27.266 -10.242 1 96.88 98 ASP B N 1
ATOM 3521 C CA . ASP B 1 98 ? 0.455 26.641 -10.914 1 96.88 98 ASP B CA 1
ATOM 3522 C C . ASP B 1 98 ? 0.944 25.406 -10.141 1 96.88 98 ASP B C 1
ATOM 3524 O O . ASP B 1 98 ? 1.66 24.578 -10.695 1 96.88 98 ASP B O 1
ATOM 3528 N N . VAL B 1 99 ? 0.648 25.312 -8.922 1 98.44 99 VAL B N 1
ATOM 3529 C CA . VAL B 1 99 ? 1.161 24.234 -8.078 1 98.44 99 VAL B CA 1
ATOM 3530 C C . VAL B 1 99 ? 0.267 23 -8.219 1 98.44 99 VAL B C 1
ATOM 3532 O O . VAL B 1 99 ? -0.931 23.062 -7.93 1 98.44 99 VAL B O 1
ATOM 3535 N N . PRO B 1 100 ? 0.799 21.859 -8.633 1 98.75 100 PRO B N 1
ATOM 3536 C CA . PRO B 1 100 ? -0.015 20.641 -8.82 1 98.75 100 PRO B CA 1
ATOM 3537 C C . PRO B 1 100 ? -0.546 20.094 -7.5 1 98.75 100 PRO B C 1
ATOM 3539 O O . PRO B 1 100 ? 0.147 20.141 -6.48 1 98.75 100 PRO B O 1
ATOM 3542 N N . VAL B 1 101 ? -1.758 19.625 -7.547 1 98.94 101 VAL B N 1
ATOM 3543 C CA . VAL B 1 101 ? -2.375 18.875 -6.465 1 98.94 101 VAL B CA 1
ATOM 3544 C C . VAL B 1 101 ? -2.67 17.438 -6.938 1 98.94 101 VAL B C 1
ATOM 3546 O O . VAL B 1 101 ? -3.338 17.25 -7.953 1 98.94 101 VAL B O 1
ATOM 3549 N N . ALA B 1 102 ? -2.115 16.469 -6.277 1 98.88 102 ALA B N 1
ATOM 3550 C CA . ALA B 1 102 ? -2.367 15.062 -6.609 1 98.88 102 ALA B CA 1
ATOM 3551 C C . ALA B 1 102 ? -3.248 14.398 -5.555 1 98.88 102 ALA B C 1
ATOM 3553 O O . ALA B 1 102 ? -2.902 14.383 -4.371 1 98.88 102 ALA B O 1
ATOM 3554 N N . ASP B 1 103 ? -4.352 13.859 -6.023 1 98.75 103 ASP B N 1
ATOM 3555 C CA . ASP B 1 103 ? -5.246 13.117 -5.137 1 98.75 103 ASP B CA 1
ATOM 3556 C C . ASP B 1 103 ? -4.633 11.789 -4.723 1 98.75 103 ASP B C 1
ATOM 3558 O O . ASP B 1 103 ? -3.883 11.18 -5.488 1 98.75 103 ASP B O 1
ATOM 3562 N N . GLY B 1 104 ? -4.906 11.406 -3.482 1 98.69 104 GLY B N 1
ATOM 3563 C CA . GLY B 1 104 ? -4.219 10.234 -2.965 1 98.69 104 GLY B CA 1
ATOM 3564 C C . GLY B 1 104 ? -5.152 9.242 -2.301 1 98.69 104 GLY B C 1
ATOM 3565 O O . GLY B 1 104 ? -6.258 9 -2.787 1 98.69 104 GLY B O 1
ATOM 3566 N N . ALA B 1 105 ? -4.711 8.555 -1.267 1 98.81 105 ALA B N 1
ATOM 3567 C CA . ALA B 1 105 ? -5.379 7.426 -0.631 1 98.81 105 ALA B CA 1
ATOM 3568 C C . ALA B 1 105 ? -6.66 7.871 0.071 1 98.81 105 ALA B C 1
ATOM 3570 O O . ALA B 1 105 ? -6.637 8.797 0.889 1 98.81 105 ALA B O 1
ATOM 3571 N N . VAL B 1 106 ? -7.734 7.168 -0.182 1 98.5 106 VAL B N 1
ATOM 3572 C CA . VAL B 1 106 ? -9.047 7.422 0.405 1 98.5 106 VAL B CA 1
ATOM 3573 C C . VAL B 1 106 ? -9.164 6.691 1.74 1 98.5 106 VAL B C 1
ATOM 3575 O O . VAL B 1 106 ? -9.828 7.176 2.662 1 98.5 106 VAL B O 1
ATOM 3578 N N . TYR B 1 107 ? -8.547 5.566 1.838 1 98.12 107 TYR B N 1
ATOM 3579 C CA . TYR B 1 107 ? -8.648 4.723 3.023 1 98.12 107 TYR B CA 1
ATOM 3580 C C . TYR B 1 107 ? -7.27 4.391 3.584 1 98.12 107 TYR B C 1
ATOM 3582 O O . TYR B 1 107 ? -6.285 4.355 2.844 1 98.12 107 TYR B O 1
ATOM 3590 N N . PRO B 1 108 ? -7.203 4.148 4.934 1 98.38 108 PRO B N 1
ATOM 3591 C CA . PRO B 1 108 ? -5.973 3.588 5.492 1 98.38 108 PRO B CA 1
ATOM 3592 C C . PRO B 1 108 ? -5.637 2.213 4.918 1 98.38 108 PRO B C 1
ATOM 3594 O O . PRO B 1 108 ? -6.465 1.607 4.234 1 98.38 108 PRO B O 1
ATOM 3597 N N . LEU B 1 109 ? -4.41 1.78 5.172 1 98.19 109 LEU B N 1
ATOM 3598 C CA . LEU B 1 109 ? -4.004 0.476 4.66 1 98.19 109 LEU B CA 1
ATOM 3599 C C . LEU B 1 109 ? -4.836 -0.637 5.293 1 98.19 109 LEU B C 1
ATOM 3601 O O . LEU B 1 109 ? -5.535 -1.369 4.59 1 98.19 109 LEU B O 1
ATOM 3605 N N . VAL B 1 110 ? -4.852 -0.73 6.605 1 96.94 110 VAL B N 1
ATOM 3606 C CA . VAL B 1 110 ? -5.492 -1.862 7.27 1 96.94 110 VAL B CA 1
ATOM 3607 C C . VAL B 1 110 ? -6.656 -1.369 8.125 1 96.94 110 VAL B C 1
ATOM 3609 O O . VAL B 1 110 ? -7.734 -1.967 8.117 1 96.94 110 VAL B O 1
ATOM 3612 N N . ASN B 1 111 ? -6.484 -0.243 8.805 1 95.62 111 ASN B N 1
ATOM 3613 C CA . ASN B 1 111 ? -7.492 0.289 9.719 1 95.62 111 ASN B CA 1
ATOM 3614 C C . ASN B 1 111 ? -8.773 0.661 8.977 1 95.62 111 ASN B C 1
ATOM 3616 O O . ASN B 1 111 ? -8.734 1.002 7.793 1 95.62 111 ASN B O 1
ATOM 3620 N N . THR B 1 112 ? -9.906 0.51 9.68 1 94.75 112 THR B N 1
ATOM 3621 C CA . THR B 1 112 ? -11.227 0.866 9.164 1 94.75 112 THR B CA 1
ATOM 3622 C C . THR B 1 112 ? -12.055 1.558 10.242 1 94.75 112 THR B C 1
ATOM 3624 O O . THR B 1 112 ? -11.727 1.486 11.43 1 94.75 112 THR B O 1
ATOM 3627 N N . ARG B 1 113 ? -13.07 2.248 9.75 1 94.94 113 ARG B N 1
ATOM 3628 C CA . ARG B 1 113 ? -14 2.842 10.711 1 94.94 113 ARG B CA 1
ATOM 3629 C C . ARG B 1 113 ? -14.516 1.795 11.695 1 94.94 113 ARG B C 1
ATOM 3631 O O . ARG B 1 113 ? -14.57 2.041 12.898 1 94.94 113 ARG B O 1
ATOM 3638 N N . ALA B 1 114 ? -14.891 0.647 11.195 1 93.12 114 ALA B N 1
ATOM 3639 C CA . ALA B 1 114 ? -15.438 -0.423 12.023 1 93.12 114 ALA B CA 1
ATOM 3640 C C . ALA B 1 114 ? -14.406 -0.894 13.055 1 93.12 114 ALA B C 1
ATOM 3642 O O . ALA B 1 114 ? -14.734 -1.104 14.219 1 93.12 114 ALA B O 1
ATOM 3643 N N . ALA B 1 115 ? -13.203 -1.104 12.625 1 92.88 115 ALA B N 1
ATOM 3644 C CA . ALA B 1 115 ? -12.148 -1.543 13.531 1 92.88 115 ALA B CA 1
ATOM 3645 C C . ALA B 1 115 ? -11.875 -0.494 14.602 1 92.88 115 ALA B C 1
ATOM 3647 O O . ALA B 1 115 ? -11.672 -0.831 15.773 1 92.88 115 ALA B O 1
ATOM 3648 N N . MET B 1 116 ? -11.836 0.752 14.219 1 94.31 116 MET B N 1
ATOM 3649 C CA . MET B 1 116 ? -11.617 1.833 15.18 1 94.31 116 MET B CA 1
ATOM 3650 C C . MET B 1 116 ? -12.758 1.902 16.188 1 94.31 116 MET B C 1
ATOM 3652 O O . MET B 1 116 ? -12.531 2.186 17.359 1 94.31 116 MET B O 1
ATOM 3656 N N . ARG B 1 117 ? -13.961 1.695 15.719 1 93.94 117 ARG B N 1
ATOM 3657 C CA . ARG B 1 117 ? -15.109 1.65 16.625 1 93.94 117 ARG B CA 1
ATOM 3658 C C . ARG B 1 117 ? -14.922 0.583 17.688 1 93.94 117 ARG B C 1
ATOM 3660 O O . ARG B 1 117 ? -15.164 0.836 18.875 1 93.94 117 ARG B O 1
ATOM 3667 N N . VAL B 1 118 ? -14.5 -0.594 17.266 1 92.12 118 VAL B N 1
ATOM 3668 C CA . VAL B 1 118 ? -14.25 -1.687 18.203 1 92.12 118 VAL B CA 1
ATOM 3669 C C . VAL B 1 118 ? -13.133 -1.299 19.156 1 92.12 118 VAL B C 1
ATOM 3671 O O . VAL B 1 118 ? -13.211 -1.596 20.359 1 92.12 118 VAL B O 1
ATOM 3674 N N . HIS B 1 119 ? -12.18 -0.675 18.656 1 93.25 119 HIS B N 1
ATOM 3675 C CA . HIS B 1 119 ? -11.078 -0.217 19.5 1 93.25 119 HIS B CA 1
ATOM 3676 C C . HIS B 1 119 ? -11.57 0.732 20.578 1 93.25 119 HIS B C 1
ATOM 3678 O O . HIS B 1 119 ? -11.188 0.607 21.75 1 93.25 119 HIS B O 1
ATOM 3684 N N . GLU B 1 120 ? -12.406 1.698 20.203 1 92.56 120 GLU B N 1
ATOM 3685 C CA . GLU B 1 120 ? -12.977 2.623 21.188 1 92.56 120 GLU B CA 1
ATOM 3686 C C . GLU B 1 120 ? -13.742 1.876 22.281 1 92.56 120 GLU B C 1
ATOM 3688 O O . GLU B 1 120 ? -13.672 2.236 23.453 1 92.56 120 GLU B O 1
ATOM 3693 N N . GLN B 1 121 ? -14.461 0.901 21.859 1 92 121 GLN B N 1
ATOM 3694 C CA . GLN B 1 121 ? -15.25 0.121 22.797 1 92 121 GLN B CA 1
ATOM 3695 C C . GLN B 1 121 ? -14.352 -0.606 23.797 1 92 121 GLN B C 1
ATOM 3697 O O . GLN B 1 121 ? -14.711 -0.746 24.969 1 92 121 GLN B O 1
ATOM 3702 N N . GLN B 1 122 ? -13.266 -0.998 23.344 1 92.94 122 GLN B N 1
ATOM 3703 C CA . GLN B 1 122 ? -12.391 -1.823 24.172 1 92.94 122 GLN B CA 1
ATOM 3704 C C . GLN B 1 122 ? -11.477 -0.96 25.047 1 92.94 122 GLN B C 1
ATOM 3706 O O . GLN B 1 122 ? -11.188 -1.314 26.188 1 92.94 122 GLN B O 1
ATOM 3711 N N . PHE B 1 123 ? -11.023 0.177 24.484 1 91.31 123 PHE B N 1
ATOM 3712 C CA . PHE B 1 123 ? -9.914 0.85 25.156 1 91.31 123 PHE B CA 1
ATOM 3713 C C . PHE B 1 123 ? -10.258 2.305 25.453 1 91.31 123 PHE B C 1
ATOM 3715 O O . PHE B 1 123 ? -9.438 3.049 25.984 1 91.31 123 PHE B O 1
ATOM 3722 N N . GLY B 1 124 ? -11.352 2.732 25.094 1 88.12 124 GLY B N 1
ATOM 3723 C CA . GLY B 1 124 ? -11.789 4.086 25.406 1 88.12 124 GLY B CA 1
ATOM 3724 C C . GLY B 1 124 ? -11.938 4.957 24.172 1 88.12 124 GLY B C 1
ATOM 3725 O O . GLY B 1 124 ? -11.367 4.652 23.109 1 88.12 124 GLY B O 1
ATOM 3726 N N . ALA B 1 125 ? -12.555 6.012 24.312 1 88.06 125 ALA B N 1
ATOM 3727 C CA . ALA B 1 125 ? -12.914 6.906 23.219 1 88.06 125 ALA B CA 1
ATOM 3728 C C . ALA B 1 125 ? -11.672 7.586 22.641 1 88.06 125 ALA B C 1
ATOM 3730 O O . ALA B 1 125 ? -10.773 7.984 23.391 1 88.06 125 ALA B O 1
ATOM 3731 N N . ILE B 1 126 ? -11.633 7.691 21.391 1 89.31 126 ILE B N 1
ATOM 3732 C CA . ILE B 1 126 ? -10.688 8.523 20.656 1 89.31 126 ILE B CA 1
ATOM 3733 C C . ILE B 1 126 ? -11.273 9.914 20.453 1 89.31 126 ILE B C 1
ATOM 3735 O O . ILE B 1 126 ? -12.328 10.055 19.828 1 89.31 126 ILE B O 1
ATOM 3739 N N . PRO B 1 127 ? -10.641 10.906 20.969 1 87.75 127 PRO B N 1
ATOM 3740 C CA . PRO B 1 127 ? -11.266 12.234 20.984 1 87.75 127 PRO B CA 1
ATOM 3741 C C . PRO B 1 127 ? -11.516 12.789 19.594 1 87.75 127 PRO B C 1
ATOM 3743 O O . PRO B 1 127 ? -12.555 13.414 19.344 1 87.75 127 PRO B O 1
ATOM 3746 N N . TRP B 1 128 ? -10.609 12.672 18.703 1 92.25 128 TRP B N 1
ATOM 3747 C CA . TRP B 1 128 ? -10.711 13.156 17.328 1 92.25 128 TRP B CA 1
ATOM 3748 C C . TRP B 1 128 ? -10.594 12 16.328 1 92.25 128 TRP B C 1
ATOM 3750 O O . TRP B 1 128 ? -9.609 11.266 16.344 1 92.25 128 TRP B O 1
ATOM 3760 N N . LYS B 1 129 ? -11.625 11.891 15.43 1 94.81 129 LYS B N 1
ATOM 3761 C CA . LYS B 1 129 ? -11.672 10.719 14.562 1 94.81 129 LYS B CA 1
ATOM 3762 C C . LYS B 1 129 ? -11.656 11.117 13.094 1 94.81 129 LYS B C 1
ATOM 3764 O O . LYS B 1 129 ? -11.891 10.281 12.211 1 94.81 129 LYS B O 1
ATOM 3769 N N . GLY B 1 130 ? -11.539 12.438 12.797 1 94.94 130 GLY B N 1
ATOM 3770 C CA . GLY B 1 130 ? -11.414 12.914 11.43 1 94.94 130 GLY B CA 1
ATOM 3771 C C . GLY B 1 130 ? -12.578 12.508 10.547 1 94.94 130 GLY B C 1
ATOM 3772 O O . GLY B 1 130 ? -13.742 12.719 10.898 1 94.94 130 GLY B O 1
ATOM 3773 N N . ALA B 1 131 ? -12.336 11.898 9.438 1 97 131 ALA B N 1
ATOM 3774 C CA . ALA B 1 131 ? -13.312 11.477 8.438 1 97 131 ALA B CA 1
ATOM 3775 C C . ALA B 1 131 ? -14.328 10.508 9.047 1 97 131 ALA B C 1
ATOM 3777 O O . ALA B 1 131 ? -15.406 10.305 8.484 1 97 131 ALA B O 1
ATOM 3778 N N . TRP B 1 132 ? -13.984 9.914 10.156 1 96.69 132 TRP B N 1
ATOM 3779 C CA . TRP B 1 132 ? -14.82 8.867 10.734 1 96.69 132 TRP B CA 1
ATOM 3780 C C . TRP B 1 132 ? -15.617 9.398 11.914 1 96.69 132 TRP B C 1
ATOM 3782 O O . TRP B 1 132 ? -15.977 8.648 12.82 1 96.69 132 TRP B O 1
ATOM 3792 N N . GLY B 1 133 ? -15.789 10.742 11.984 1 93.75 133 GLY B N 1
ATOM 3793 C CA . GLY B 1 133 ? -16.734 11.227 12.984 1 93.75 133 GLY B CA 1
ATOM 3794 C C . GLY B 1 133 ? -16.281 12.516 13.648 1 93.75 133 GLY B C 1
ATOM 3795 O O . GLY B 1 133 ? -16.984 13.07 14.484 1 93.75 133 GLY B O 1
ATOM 3796 N N . GLY B 1 134 ? -15.102 13.031 13.25 1 92 134 GLY B N 1
ATOM 3797 C CA . GLY B 1 134 ? -14.625 14.234 13.914 1 92 134 GLY B CA 1
ATOM 3798 C C . GLY B 1 134 ? -14.625 14.125 15.43 1 92 134 GLY B C 1
ATOM 3799 O O . GLY B 1 134 ? -14.094 13.156 15.984 1 92 134 GLY B O 1
ATOM 3800 N N . LEU B 1 135 ? -15.258 15.109 16.078 1 89.19 135 LEU B N 1
ATOM 3801 C CA . LEU B 1 135 ? -15.383 15.102 17.531 1 89.19 135 LEU B CA 1
ATOM 3802 C C . LEU B 1 135 ? -16.578 14.266 17.969 1 89.19 135 LEU B C 1
ATOM 3804 O O . LEU B 1 135 ? -16.734 13.992 19.156 1 89.19 135 LEU B O 1
ATOM 3808 N N . GLY B 1 136 ? -17.375 13.812 16.969 1 90.19 136 GLY B N 1
ATOM 3809 C CA . GLY B 1 136 ? -18.625 13.133 17.281 1 90.19 136 GLY B CA 1
ATOM 3810 C C . GLY B 1 136 ? -18.484 11.617 17.312 1 90.19 136 GLY B C 1
ATOM 3811 O O . GLY B 1 136 ? -17.391 11.094 17.547 1 90.19 136 GLY B O 1
ATOM 3812 N N . SER B 1 137 ? -19.641 10.984 17.156 1 92.62 137 SER B N 1
ATOM 3813 C CA . SER B 1 137 ? -19.703 9.531 17.266 1 92.62 137 SER B CA 1
ATOM 3814 C C . SER B 1 137 ? -19.219 8.867 15.977 1 92.62 137 SER B C 1
ATOM 3816 O O . SER B 1 137 ? -19.562 9.305 14.875 1 92.62 137 SER B O 1
ATOM 3818 N N . ILE B 1 138 ? -18.469 7.867 16.188 1 94 138 ILE B N 1
ATOM 3819 C CA . ILE B 1 138 ? -17.969 7.059 15.086 1 94 138 ILE B CA 1
ATOM 3820 C C . ILE B 1 138 ? -19.109 6.227 14.5 1 94 138 ILE B C 1
ATOM 3822 O O . ILE B 1 138 ? -19.047 5.801 13.344 1 94 138 ILE B O 1
ATOM 3826 N N . ASP B 1 139 ? -20.203 6.043 15.172 1 91.19 139 ASP B N 1
ATOM 3827 C CA . ASP B 1 139 ? -21.297 5.152 14.797 1 91.19 139 ASP B CA 1
ATOM 3828 C C . ASP B 1 139 ? -22.047 5.68 13.578 1 91.19 139 ASP B C 1
ATOM 3830 O O . ASP B 1 139 ? -22.562 4.898 12.781 1 91.19 139 ASP B O 1
ATOM 3834 N N . LYS B 1 140 ? -22.062 6.918 13.43 1 88.62 140 LYS B N 1
ATOM 3835 C CA . LYS B 1 140 ? -22.875 7.516 12.375 1 88.62 140 LYS B CA 1
ATOM 3836 C C . LYS B 1 140 ? -22.016 7.945 11.188 1 88.62 140 LYS B C 1
ATOM 3838 O O . LYS B 1 140 ? -22.531 8.43 10.18 1 88.62 140 LYS B O 1
ATOM 3843 N N . ALA B 1 141 ? -20.781 7.777 11.305 1 92.56 141 ALA B N 1
ATOM 3844 C CA . ALA B 1 141 ? -19.875 8.18 10.227 1 92.56 141 ALA B CA 1
ATOM 3845 C C . ALA B 1 141 ? -19.953 7.215 9.055 1 92.56 141 ALA B C 1
ATOM 3847 O O . ALA B 1 141 ? -20.203 6.023 9.234 1 92.56 141 ALA B O 1
ATOM 3848 N N . PRO B 1 142 ? -19.797 7.734 7.871 1 92.06 142 PRO B N 1
ATOM 3849 C CA . PRO B 1 142 ? -19.828 6.844 6.711 1 92.06 142 PRO B CA 1
ATOM 3850 C C . PRO B 1 142 ? -18.594 5.957 6.613 1 92.06 142 PRO B C 1
ATOM 3852 O O . PRO B 1 142 ? -17.484 6.395 6.941 1 92.06 142 PRO B O 1
ATOM 3855 N N . ASP B 1 143 ? -18.797 4.746 6.051 1 89.31 143 ASP B N 1
ATOM 3856 C CA . ASP B 1 143 ? -17.703 3.809 5.824 1 89.31 143 ASP B CA 1
ATOM 3857 C C . ASP B 1 143 ? -16.969 4.129 4.523 1 89.31 143 ASP B C 1
ATOM 3859 O O . ASP B 1 143 ? -15.805 3.758 4.352 1 89.31 143 ASP B O 1
ATOM 3863 N N . VAL B 1 144 ? -17.734 4.734 3.668 1 93.38 144 VAL B N 1
ATOM 3864 C CA . VAL B 1 144 ? -17.219 5.043 2.34 1 93.38 144 VAL B CA 1
ATOM 3865 C C . VAL B 1 144 ? -17.203 6.555 2.125 1 93.38 144 VAL B C 1
ATOM 3867 O O . VAL B 1 144 ? -18.047 7.273 2.674 1 93.38 144 VAL B O 1
ATOM 3870 N N . GLN B 1 145 ? -16.203 7.016 1.363 1 97.06 145 GLN B N 1
ATOM 3871 C CA . GLN B 1 145 ? -16.078 8.438 1.061 1 97.06 145 GLN B CA 1
ATOM 3872 C C . GLN B 1 145 ? -17.375 8.977 0.447 1 97.06 145 GLN B C 1
ATOM 3874 O O . GLN B 1 145 ? -17.812 8.516 -0.608 1 97.06 145 GLN B O 1
ATOM 3879 N N . PRO B 1 146 ? -17.953 9.977 1.063 1 96.56 146 PRO B N 1
ATOM 3880 C CA . PRO B 1 146 ? -19.172 10.562 0.503 1 96.56 146 PRO B CA 1
ATOM 3881 C C . PRO B 1 146 ? -18.891 11.594 -0.588 1 96.56 146 PRO B C 1
ATOM 3883 O O . PRO B 1 146 ? -17.734 12.008 -0.769 1 96.56 146 PRO B O 1
ATOM 3886 N N . ALA B 1 147 ? -19.938 11.953 -1.29 1 96.25 147 ALA B N 1
ATOM 3887 C CA . ALA B 1 147 ? -19.844 13.07 -2.221 1 96.25 147 ALA B CA 1
ATOM 3888 C C . ALA B 1 147 ? -19.5 14.367 -1.487 1 96.25 147 ALA B C 1
ATOM 3890 O O . ALA B 1 147 ? -19.812 14.516 -0.304 1 96.25 147 ALA B O 1
ATOM 3891 N N . ILE B 1 148 ? -18.891 15.25 -2.197 1 96.69 148 ILE B N 1
ATOM 3892 C CA . ILE B 1 148 ? -18.516 16.531 -1.609 1 96.69 148 ILE B CA 1
ATOM 3893 C C . ILE B 1 148 ? -19.75 17.406 -1.426 1 96.69 148 ILE B C 1
ATOM 3895 O O . ILE B 1 148 ? -20.5 17.641 -2.379 1 96.69 148 ILE B O 1
ATOM 3899 N N . PRO B 1 149 ? -20 17.875 -0.281 1 91.5 149 PRO B N 1
ATOM 3900 C CA . PRO B 1 149 ? -21.094 18.812 -0.121 1 91.5 149 PRO B CA 1
ATOM 3901 C C . PRO B 1 149 ? -20.766 20.203 -0.675 1 91.5 149 PRO B C 1
ATOM 3903 O O . PRO B 1 149 ? -19.656 20.438 -1.153 1 91.5 149 PRO B O 1
ATOM 3906 N N . ALA B 1 150 ? -21.797 21.016 -0.653 1 95.31 150 ALA B N 1
ATOM 3907 C CA . ALA B 1 150 ? -21.531 22.406 -1.028 1 95.31 150 ALA B CA 1
ATOM 3908 C C . ALA B 1 150 ? -20.469 23.031 -0.125 1 95.31 150 ALA B C 1
ATOM 3910 O O . ALA B 1 150 ? -20.547 22.906 1.101 1 95.31 150 ALA B O 1
ATOM 3911 N N . MET B 1 151 ? -19.578 23.703 -0.766 1 96.62 151 MET B N 1
ATOM 3912 C CA . MET B 1 151 ? -18.453 24.281 -0.021 1 96.62 151 MET B CA 1
ATOM 3913 C C . MET B 1 151 ? -18.703 25.75 0.273 1 96.62 151 MET B C 1
ATOM 3915 O O . MET B 1 151 ? -19.078 26.516 -0.617 1 96.62 151 MET B O 1
ATOM 3919 N N . LYS B 1 152 ? -18.359 26.156 1.455 1 95.69 152 LYS B N 1
ATOM 3920 C CA . LYS B 1 152 ? -18.594 27.531 1.881 1 95.69 152 LYS B CA 1
ATOM 3921 C C . LYS B 1 152 ? -17.75 28.5 1.061 1 95.69 152 LYS B C 1
ATOM 3923 O O . LYS B 1 152 ? -18.172 29.625 0.804 1 95.69 152 LYS B O 1
ATOM 3928 N N . GLU B 1 153 ? -16.594 28.109 0.707 1 96.94 153 GLU B N 1
ATOM 3929 C CA . GLU B 1 153 ? -15.672 28.969 -0.028 1 96.94 153 GLU B CA 1
ATOM 3930 C C . GLU B 1 153 ? -15.82 28.781 -1.534 1 96.94 153 GLU B C 1
ATOM 3932 O O . GLU B 1 153 ? -15.07 29.375 -2.316 1 96.94 153 GLU B O 1
ATOM 3937 N N . GLY B 1 154 ? -16.781 27.984 -1.941 1 97.06 154 GLY B N 1
ATOM 3938 C CA . GLY B 1 154 ? -17 27.719 -3.354 1 97.06 154 GLY B CA 1
ATOM 3939 C C . GLY B 1 154 ? -16.188 26.531 -3.857 1 97.06 154 GLY B C 1
ATOM 3940 O O . GLY B 1 154 ? -15.086 26.281 -3.367 1 97.06 154 GLY B O 1
ATOM 3941 N N . ALA B 1 155 ? -16.641 25.906 -4.871 1 97.31 155 ALA B N 1
ATOM 3942 C CA . ALA B 1 155 ? -15.953 24.766 -5.473 1 97.31 155 ALA B CA 1
ATOM 3943 C C . ALA B 1 155 ? -14.758 25.219 -6.309 1 97.31 155 ALA B C 1
ATOM 3945 O O . ALA B 1 155 ? -14.828 26.25 -6.984 1 97.31 155 ALA B O 1
ATOM 3946 N N . PRO B 1 156 ? -13.711 24.422 -6.27 1 98.25 156 PRO B N 1
ATOM 3947 C CA . PRO B 1 156 ? -12.562 24.781 -7.109 1 98.25 156 PRO B CA 1
ATOM 3948 C C . PRO B 1 156 ? -12.805 24.5 -8.586 1 98.25 156 PRO B C 1
ATOM 3950 O O . PRO B 1 156 ? -13.531 23.578 -8.93 1 98.25 156 PRO B O 1
ATOM 3953 N N . HIS B 1 157 ? -12.109 25.312 -9.438 1 98.06 157 HIS B N 1
ATOM 3954 C CA . HIS B 1 157 ? -12.023 25.031 -10.867 1 98.06 157 HIS B CA 1
ATOM 3955 C C . HIS B 1 157 ? -10.75 24.266 -11.203 1 98.06 157 HIS B C 1
ATOM 3957 O O . HIS B 1 157 ? -10.695 23.547 -12.203 1 98.06 157 HIS B O 1
ATOM 3963 N N . LEU B 1 158 ? -9.789 24.484 -10.359 1 98.19 158 LEU B N 1
ATOM 3964 C CA . LEU B 1 158 ? -8.508 23.797 -10.531 1 98.19 158 LEU B CA 1
ATOM 3965 C C . LEU B 1 158 ? -8.672 22.297 -10.398 1 98.19 158 LEU B C 1
ATOM 3967 O O . LEU B 1 158 ? -9.211 21.812 -9.398 1 98.19 158 LEU B O 1
ATOM 3971 N N . ALA B 1 159 ? -8.242 21.547 -11.383 1 98.31 159 ALA B N 1
ATOM 3972 C CA . ALA B 1 159 ? -8.305 20.094 -11.352 1 98.31 159 ALA B CA 1
ATOM 3973 C C . ALA B 1 159 ? -7.043 19.5 -10.727 1 98.31 159 ALA B C 1
ATOM 3975 O O . ALA B 1 159 ? -5.953 20.062 -10.883 1 98.31 159 ALA B O 1
ATOM 3976 N N . PRO B 1 160 ? -7.219 18.438 -9.984 1 98.62 160 PRO B N 1
ATOM 3977 C CA . PRO B 1 160 ? -6 17.703 -9.617 1 98.62 160 PRO B CA 1
ATOM 3978 C C . PRO B 1 160 ? -5.266 17.141 -10.828 1 98.62 160 PRO B C 1
ATOM 3980 O O . PRO B 1 160 ? -5.844 17.031 -11.914 1 98.62 160 PRO B O 1
ATOM 3983 N N . VAL B 1 161 ? -4.016 16.875 -10.656 1 98.44 161 VAL B N 1
ATOM 3984 C CA . VAL B 1 161 ? -3.27 16.234 -11.727 1 98.44 161 VAL B CA 1
ATOM 3985 C C . VAL B 1 161 ? -3.725 14.781 -11.875 1 98.44 161 VAL B C 1
ATOM 3987 O O . VAL B 1 161 ? -4.363 14.234 -10.969 1 98.44 161 VAL B O 1
ATOM 3990 N N . ALA B 1 162 ? -3.361 14.164 -12.961 1 95.38 162 ALA B N 1
ATOM 3991 C CA . ALA B 1 162 ? -3.83 12.82 -13.297 1 95.38 162 ALA B CA 1
ATOM 3992 C C . ALA B 1 162 ? -3.113 11.766 -12.461 1 95.38 162 ALA B C 1
ATOM 3994 O O . ALA B 1 162 ? -3.686 10.719 -12.148 1 95.38 162 ALA B O 1
ATOM 3995 N N . GLN B 1 163 ? -1.943 12.031 -12.062 1 95.06 163 GLN B N 1
ATOM 3996 C CA . GLN B 1 163 ? -1.17 11.094 -11.25 1 95.06 163 GLN B CA 1
ATOM 3997 C C . GLN B 1 163 ? -1.793 10.922 -9.867 1 95.06 163 GLN B C 1
ATOM 3999 O O . GLN B 1 163 ? -2.268 11.891 -9.273 1 95.06 163 GLN B O 1
ATOM 4004 N N . SER B 1 164 ? -1.754 9.711 -9.422 1 97.62 164 SER B N 1
ATOM 4005 C CA . SER B 1 164 ? -2.037 9.539 -8 1 97.62 164 SER B CA 1
ATOM 4006 C C . SER B 1 164 ? -0.971 10.203 -7.137 1 97.62 164 SER B C 1
ATOM 4008 O O . SER B 1 164 ? 0.143 10.453 -7.602 1 97.62 164 SER B O 1
ATOM 4010 N N . ALA B 1 165 ? -1.313 10.477 -5.895 1 98.81 165 ALA B N 1
ATOM 4011 C CA . ALA B 1 165 ? -0.35 11.039 -4.949 1 98.81 165 ALA B CA 1
ATOM 4012 C C . ALA B 1 165 ? 0.912 10.18 -4.879 1 98.81 165 ALA B C 1
ATOM 4014 O O . ALA B 1 165 ? 2.027 10.703 -4.926 1 98.81 165 ALA B O 1
ATOM 4015 N N . ALA B 1 166 ? 0.753 8.852 -4.77 1 98.75 166 ALA B N 1
ATOM 4016 C CA . ALA B 1 166 ? 1.908 7.957 -4.684 1 98.75 166 ALA B CA 1
ATOM 4017 C C . ALA B 1 166 ? 2.785 8.078 -5.926 1 98.75 166 ALA B C 1
ATOM 4019 O O . ALA B 1 166 ? 4.008 8.203 -5.82 1 98.75 166 ALA B O 1
ATOM 4020 N N . GLN B 1 167 ? 2.17 8.062 -7.086 1 97.94 167 GLN B N 1
ATOM 4021 C CA . GLN B 1 167 ? 2.916 8.172 -8.336 1 97.94 167 GLN B CA 1
ATOM 4022 C C . GLN B 1 167 ? 3.594 9.531 -8.453 1 97.94 167 GLN B C 1
ATOM 4024 O O . GLN B 1 167 ? 4.738 9.625 -8.906 1 97.94 167 GLN B O 1
ATOM 4029 N N . PHE B 1 168 ? 2.863 10.586 -8.055 1 98.75 168 PHE B N 1
ATOM 4030 C CA . PHE B 1 168 ? 3.404 11.938 -8.086 1 98.75 168 PHE B CA 1
ATOM 4031 C C . PHE B 1 168 ? 4.652 12.047 -7.223 1 98.75 168 PHE B C 1
ATOM 4033 O O . PHE B 1 168 ? 5.676 12.578 -7.66 1 98.75 168 PHE B O 1
ATOM 4040 N N . LEU B 1 169 ? 4.578 11.492 -6.062 1 98.88 169 LEU B N 1
ATOM 4041 C CA . LEU B 1 169 ? 5.699 11.492 -5.129 1 98.88 169 LEU B CA 1
ATOM 4042 C C . LEU B 1 169 ? 6.91 10.797 -5.73 1 98.88 169 LEU B C 1
ATOM 4044 O O . LEU B 1 169 ? 8.016 11.352 -5.738 1 98.88 169 LEU B O 1
ATOM 4048 N N . ILE B 1 170 ? 6.684 9.625 -6.258 1 98.75 170 ILE B N 1
ATOM 4049 C CA . ILE B 1 170 ? 7.758 8.828 -6.828 1 98.75 170 ILE B CA 1
ATOM 4050 C C . ILE B 1 170 ? 8.398 9.578 -7.992 1 98.75 170 ILE B C 1
ATOM 4052 O O . ILE B 1 170 ? 9.625 9.719 -8.047 1 98.75 170 ILE B O 1
ATOM 4056 N N . GLU B 1 171 ? 7.594 10.094 -8.875 1 98.62 171 GLU B N 1
ATOM 4057 C CA . GLU B 1 171 ? 8.094 10.773 -10.062 1 98.62 171 GLU B CA 1
ATOM 4058 C C . GLU B 1 171 ? 8.906 12.016 -9.688 1 98.62 171 GLU B C 1
ATOM 4060 O O . GLU B 1 171 ? 9.977 12.258 -10.25 1 98.62 171 GLU B O 1
ATOM 4065 N N . GLN B 1 172 ? 8.453 12.789 -8.75 1 98.75 172 GLN B N 1
ATOM 4066 C CA . GLN B 1 172 ? 9.109 14.039 -8.391 1 98.75 172 GLN B CA 1
ATOM 4067 C C . GLN B 1 172 ? 10.461 13.789 -7.719 1 98.75 172 GLN B C 1
ATOM 4069 O O . GLN B 1 172 ? 11.438 14.484 -7.992 1 98.75 172 GLN B O 1
ATOM 4074 N N . VAL B 1 173 ? 10.555 12.797 -6.859 1 98.62 173 VAL B N 1
ATOM 4075 C CA . VAL B 1 173 ? 11.812 12.539 -6.168 1 98.62 173 VAL B CA 1
ATOM 4076 C C . VAL B 1 173 ? 12.844 12.008 -7.156 1 98.62 173 VAL B C 1
ATOM 4078 O O . VAL B 1 173 ? 14.039 12.305 -7.039 1 98.62 173 VAL B O 1
ATOM 4081 N N . HIS B 1 174 ? 12.352 11.195 -8.094 1 98.44 174 HIS B N 1
ATOM 4082 C CA . HIS B 1 174 ? 13.289 10.672 -9.086 1 98.44 174 HIS B CA 1
ATOM 4083 C C . HIS B 1 174 ? 13.711 11.758 -10.07 1 98.44 174 HIS B C 1
ATOM 4085 O O . HIS B 1 174 ? 14.828 11.727 -10.586 1 98.44 174 HIS B O 1
ATOM 4091 N N . ALA B 1 175 ? 12.875 12.711 -10.359 1 98.56 175 ALA B N 1
ATOM 4092 C CA . ALA B 1 175 ? 13.219 13.836 -11.227 1 98.56 175 ALA B CA 1
ATOM 4093 C C . ALA B 1 175 ? 14.203 14.781 -10.547 1 98.56 175 ALA B C 1
ATOM 4095 O O . ALA B 1 175 ? 14.914 15.531 -11.211 1 98.56 175 ALA B O 1
ATOM 4096 N N . HIS B 1 176 ? 14.258 14.797 -9.18 1 98.44 176 HIS B N 1
ATOM 4097 C CA . HIS B 1 176 ? 15.125 15.656 -8.375 1 98.44 176 HIS B CA 1
ATOM 4098 C C . HIS B 1 176 ? 15.836 14.859 -7.289 1 98.44 176 HIS B C 1
ATOM 4100 O O . HIS B 1 176 ? 15.664 15.133 -6.098 1 98.44 176 HIS B O 1
ATOM 4106 N N . PRO B 1 177 ? 16.688 13.953 -7.703 1 98.31 177 PRO B N 1
ATOM 4107 C CA . PRO B 1 177 ? 17.266 13.016 -6.742 1 98.31 177 PRO B CA 1
ATOM 4108 C C . PRO B 1 177 ? 18.016 13.719 -5.613 1 98.31 177 PRO B C 1
ATOM 4110 O O . PRO B 1 177 ? 18.875 14.57 -5.867 1 98.31 177 PRO B O 1
ATOM 4113 N N . HIS B 1 178 ? 17.625 13.422 -4.395 1 98.19 178 HIS B N 1
ATOM 4114 C CA . HIS B 1 178 ? 18.266 13.828 -3.146 1 98.19 178 HIS B CA 1
ATOM 4115 C C . HIS B 1 178 ? 18.047 15.312 -2.875 1 98.19 178 HIS B C 1
ATOM 4117 O O . HIS B 1 178 ? 18.766 15.914 -2.076 1 98.19 178 HIS B O 1
ATOM 4123 N N . GLU B 1 179 ? 17.031 15.867 -3.521 1 98.31 179 GLU B N 1
ATOM 4124 C CA . GLU B 1 179 ? 16.828 17.297 -3.367 1 98.31 179 GLU B CA 1
ATOM 4125 C C . GLU B 1 179 ? 15.461 17.609 -2.76 1 98.31 179 GLU B C 1
ATOM 4127 O O . GLU B 1 179 ? 15.219 18.703 -2.273 1 98.31 179 GLU B O 1
ATOM 4132 N N . VAL B 1 180 ? 14.562 16.672 -2.783 1 98.81 180 VAL B N 1
ATOM 4133 C CA . VAL B 1 180 ? 13.18 16.953 -2.428 1 98.81 180 VAL B CA 1
ATOM 4134 C C . VAL B 1 180 ? 12.961 16.672 -0.942 1 98.81 180 VAL B C 1
ATOM 4136 O O . VAL B 1 180 ? 13.203 15.555 -0.47 1 98.81 180 VAL B O 1
ATOM 4139 N N . THR B 1 181 ? 12.562 17.641 -0.152 1 98.88 181 THR B N 1
ATOM 4140 C CA . THR B 1 181 ? 12.055 17.453 1.203 1 98.88 181 THR B CA 1
ATOM 4141 C C . THR B 1 181 ? 10.578 17.078 1.181 1 98.88 181 THR B C 1
ATOM 4143 O O . THR B 1 181 ? 9.758 17.797 0.616 1 98.88 181 THR B O 1
ATOM 4146 N N . ILE B 1 182 ? 10.312 15.922 1.733 1 98.94 182 ILE B N 1
ATOM 4147 C CA . ILE B 1 182 ? 8.93 15.492 1.902 1 98.94 182 ILE B CA 1
ATOM 4148 C C . ILE B 1 182 ? 8.414 15.938 3.27 1 98.94 182 ILE B C 1
ATOM 4150 O O . ILE B 1 182 ? 9 15.609 4.301 1 98.94 182 ILE B O 1
ATOM 4154 N N . ILE B 1 183 ? 7.363 16.703 3.266 1 98.88 183 ILE B N 1
ATOM 4155 C CA . ILE B 1 183 ? 6.688 17.125 4.492 1 98.88 183 ILE B CA 1
ATOM 4156 C C . ILE B 1 183 ? 5.355 16.406 4.621 1 98.88 183 ILE B C 1
ATOM 4158 O O . ILE B 1 183 ? 4.461 16.578 3.787 1 98.88 183 ILE B O 1
ATOM 4162 N N . ALA B 1 184 ? 5.242 15.578 5.621 1 98.75 184 ALA B N 1
ATOM 4163 C CA . ALA B 1 184 ? 4.012 14.828 5.852 1 98.75 184 ALA B CA 1
ATOM 4164 C C . ALA B 1 184 ? 3.283 15.328 7.094 1 98.75 184 ALA B C 1
ATOM 4166 O O . ALA B 1 184 ? 3.781 15.188 8.211 1 98.75 184 ALA B O 1
ATOM 4167 N N . ALA B 1 185 ? 2.086 15.891 6.879 1 97.88 185 ALA B N 1
ATOM 4168 C CA . ALA B 1 185 ? 1.369 16.469 8.016 1 97.88 185 ALA B CA 1
ATOM 4169 C C . ALA B 1 185 ? -0.003 15.82 8.188 1 97.88 185 ALA B C 1
ATOM 4171 O O . ALA B 1 185 ? -0.819 16.281 8.984 1 97.88 185 ALA B O 1
ATOM 4172 N N . GLY B 1 186 ? -0.37 14.852 7.434 1 98.25 186 GLY B N 1
ATOM 4173 C CA . GLY B 1 186 ? -1.492 13.938 7.59 1 98.25 186 GLY B CA 1
ATOM 4174 C C . GLY B 1 186 ? -1.067 12.5 7.785 1 98.25 186 GLY B C 1
ATOM 4175 O O . GLY B 1 186 ? 0.106 12.219 8.039 1 98.25 186 GLY B O 1
ATOM 4176 N N . PRO B 1 187 ? -2.125 11.562 7.75 1 98.69 187 PRO B N 1
ATOM 4177 C CA . PRO B 1 187 ? -1.758 10.141 7.773 1 98.69 187 PRO B CA 1
ATOM 4178 C C . PRO B 1 187 ? -0.753 9.773 6.684 1 98.69 187 PRO B C 1
ATOM 4180 O O . PRO B 1 187 ? -0.819 10.312 5.57 1 98.69 187 PRO B O 1
ATOM 4183 N N . LEU B 1 188 ? 0.119 8.836 6.887 1 98.88 188 LEU B N 1
ATOM 4184 C CA . LEU B 1 188 ? 1.281 8.602 6.035 1 98.88 188 LEU B CA 1
ATOM 4185 C C . LEU B 1 188 ? 0.975 7.559 4.969 1 98.88 188 LEU B C 1
ATOM 4187 O O . LEU B 1 188 ? 1.884 6.898 4.461 1 98.88 188 LEU B O 1
ATOM 4191 N N . THR B 1 189 ? -0.28 7.41 4.625 1 98.88 189 THR B N 1
ATOM 4192 C CA . THR B 1 189 ? -0.732 6.363 3.713 1 98.88 189 THR B CA 1
ATOM 4193 C C . THR B 1 189 ? -0.112 6.547 2.33 1 98.88 189 THR B C 1
ATOM 4195 O O . THR B 1 189 ? 0.385 5.59 1.734 1 98.88 189 THR B O 1
ATOM 4198 N N . ASN B 1 190 ? -0.127 7.805 1.771 1 98.94 190 ASN B N 1
ATOM 4199 C CA . ASN B 1 190 ? 0.467 8.055 0.46 1 98.94 190 ASN B CA 1
ATOM 4200 C C . ASN B 1 190 ? 1.948 7.688 0.438 1 98.94 190 ASN B C 1
ATOM 4202 O O . ASN B 1 190 ? 2.441 7.141 -0.549 1 98.94 190 ASN B O 1
ATOM 4206 N N . LEU B 1 191 ? 2.639 8.039 1.493 1 98.94 191 LEU B N 1
ATOM 4207 C CA . LEU B 1 191 ? 4.066 7.75 1.569 1 98.94 191 LEU B CA 1
ATOM 4208 C C . LEU B 1 191 ? 4.312 6.246 1.619 1 98.94 191 LEU B C 1
ATOM 4210 O O . LEU B 1 191 ? 5.223 5.742 0.959 1 98.94 191 LEU B O 1
ATOM 4214 N N . ALA B 1 192 ? 3.49 5.547 2.42 1 98.94 192 ALA B N 1
ATOM 4215 C CA . ALA B 1 192 ? 3.617 4.094 2.49 1 98.94 192 ALA B CA 1
ATOM 4216 C C . ALA B 1 192 ? 3.387 3.455 1.124 1 98.94 192 ALA B C 1
ATOM 4218 O O . ALA B 1 192 ? 4.109 2.533 0.734 1 98.94 192 ALA B O 1
ATOM 4219 N N . LEU B 1 193 ? 2.389 3.916 0.447 1 98.88 193 LEU B N 1
ATOM 4220 C CA . LEU B 1 193 ? 2.102 3.412 -0.892 1 98.88 193 LEU B CA 1
ATOM 4221 C C . LEU B 1 193 ? 3.268 3.684 -1.836 1 98.88 193 LEU B C 1
ATOM 4223 O O . LEU B 1 193 ? 3.652 2.814 -2.621 1 98.88 193 LEU B O 1
ATOM 4227 N N . ALA B 1 194 ? 3.863 4.879 -1.782 1 98.88 194 ALA B N 1
ATOM 4228 C CA . ALA B 1 194 ? 5.016 5.215 -2.615 1 98.88 194 ALA B CA 1
ATOM 4229 C C . ALA B 1 194 ? 6.203 4.312 -2.301 1 98.88 194 ALA B C 1
ATOM 4231 O O . ALA B 1 194 ? 6.859 3.797 -3.209 1 98.88 194 ALA B O 1
ATOM 4232 N N . ILE B 1 195 ? 6.438 4.07 -1.054 1 98.81 195 ILE B N 1
ATOM 4233 C CA . ILE B 1 195 ? 7.582 3.305 -0.581 1 98.81 195 ILE B CA 1
ATOM 4234 C C . ILE B 1 195 ? 7.461 1.855 -1.049 1 98.81 195 ILE B C 1
ATOM 4236 O O . ILE B 1 195 ? 8.453 1.244 -1.459 1 98.81 195 ILE B O 1
ATOM 4240 N N . ARG B 1 196 ? 6.27 1.326 -1.021 1 98.62 196 ARG B N 1
ATOM 4241 C CA . ARG B 1 196 ? 6.102 -0.084 -1.357 1 98.62 196 ARG B CA 1
ATOM 4242 C C . ARG B 1 196 ? 5.992 -0.277 -2.867 1 98.62 196 ARG B C 1
ATOM 4244 O O . ARG B 1 196 ? 6.227 -1.376 -3.375 1 98.62 196 ARG B O 1
ATOM 4251 N N . GLN B 1 197 ? 5.684 0.768 -3.572 1 98 197 GLN B N 1
ATOM 4252 C CA . GLN B 1 197 ? 5.695 0.708 -5.031 1 98 197 GLN B CA 1
ATOM 4253 C C . GLN B 1 197 ? 7.105 0.903 -5.582 1 98 197 GLN B C 1
ATOM 4255 O O . GLN B 1 197 ? 7.461 0.33 -6.613 1 98 197 GLN B O 1
ATOM 4260 N N . ASP B 1 198 ? 7.875 1.736 -4.945 1 97.75 198 ASP B N 1
ATOM 4261 C CA . ASP B 1 198 ? 9.258 2.039 -5.305 1 97.75 198 ASP B CA 1
ATOM 4262 C C . ASP B 1 198 ? 10.164 1.991 -4.078 1 97.75 198 ASP B C 1
ATOM 4264 O O . ASP B 1 198 ? 10.281 2.977 -3.348 1 97.75 198 ASP B O 1
ATOM 4268 N N . PRO B 1 199 ? 10.883 0.91 -3.91 1 96.31 199 PRO B N 1
ATOM 4269 C CA . PRO B 1 199 ? 11.695 0.755 -2.697 1 96.31 199 PRO B CA 1
ATOM 4270 C C . PRO B 1 199 ? 12.828 1.774 -2.609 1 96.31 199 PRO B C 1
ATOM 4272 O O . PRO B 1 199 ? 13.461 1.908 -1.561 1 96.31 199 PRO B O 1
ATOM 4275 N N . THR B 1 200 ? 13.117 2.479 -3.674 1 97.75 200 THR B N 1
ATOM 4276 C CA . THR B 1 200 ? 14.195 3.461 -3.652 1 97.75 200 THR B CA 1
ATOM 4277 C C . THR B 1 200 ? 13.656 4.855 -3.344 1 97.75 200 THR B C 1
ATOM 4279 O O . THR B 1 200 ? 14.422 5.805 -3.176 1 97.75 200 THR B O 1
ATOM 4282 N N . PHE B 1 201 ? 12.328 5.012 -3.246 1 98.62 201 PHE B N 1
ATOM 4283 C CA . PHE B 1 201 ? 11.664 6.301 -3.082 1 98.62 201 PHE B CA 1
ATOM 4284 C C . PHE B 1 201 ? 12.258 7.07 -1.906 1 98.62 201 PHE B C 1
ATOM 4286 O O . PHE B 1 201 ? 12.734 8.188 -2.07 1 98.62 201 PHE B O 1
ATOM 4293 N N . ALA B 1 202 ? 12.281 6.469 -0.722 1 98.81 202 ALA B N 1
ATOM 4294 C CA . ALA B 1 202 ? 12.695 7.156 0.5 1 98.81 202 ALA B CA 1
ATOM 4295 C C . ALA B 1 202 ? 14.156 7.578 0.422 1 98.81 202 ALA B C 1
ATOM 4297 O O . ALA B 1 202 ? 14.5 8.727 0.714 1 98.81 202 ALA B O 1
ATOM 4298 N N . ALA B 1 203 ? 14.969 6.668 -0.08 1 98.44 203 ALA B N 1
ATOM 4299 C CA . ALA B 1 203 ? 16.406 6.93 -0.136 1 98.44 203 ALA B CA 1
ATOM 4300 C C . ALA B 1 203 ? 16.719 8.008 -1.166 1 98.44 203 ALA B C 1
ATOM 4302 O O . ALA B 1 203 ? 17.766 8.656 -1.093 1 98.44 203 ALA B O 1
ATOM 4303 N N . THR B 1 204 ? 15.812 8.133 -2.145 1 98.69 204 THR B N 1
ATOM 4304 C CA . THR B 1 204 ? 16.047 9.086 -3.223 1 98.69 204 THR B CA 1
ATOM 4305 C C . THR B 1 204 ? 15.57 10.484 -2.816 1 98.69 204 THR B C 1
ATOM 4307 O O . THR B 1 204 ? 15.938 11.477 -3.447 1 98.69 204 THR B O 1
ATOM 4310 N N . ALA B 1 205 ? 14.812 10.641 -1.779 1 98.81 205 ALA B N 1
ATOM 4311 C CA . ALA B 1 205 ? 14.406 11.938 -1.244 1 98.81 205 ALA B CA 1
ATOM 4312 C C . ALA B 1 205 ? 15.523 12.562 -0.422 1 98.81 205 ALA B C 1
ATOM 4314 O O . ALA B 1 205 ? 16.484 11.883 -0.039 1 98.81 205 ALA B O 1
ATOM 4315 N N . LYS B 1 206 ? 15.461 13.867 -0.212 1 98.56 206 LYS B N 1
ATOM 4316 C CA . LYS B 1 206 ? 16.422 14.555 0.65 1 98.56 206 LYS B CA 1
ATOM 4317 C C . LYS B 1 206 ? 16.172 14.211 2.117 1 98.56 206 LYS B C 1
ATOM 4319 O O . LYS B 1 206 ? 17.125 13.922 2.854 1 98.56 206 LYS B O 1
ATOM 4324 N N . GLN B 1 207 ? 14.914 14.297 2.549 1 98.75 207 GLN B N 1
ATOM 4325 C CA . GLN B 1 207 ? 14.555 14.039 3.939 1 98.75 207 GLN B CA 1
ATOM 4326 C C . GLN B 1 207 ? 13.039 13.984 4.117 1 98.75 207 GLN B C 1
ATOM 4328 O O . GLN B 1 207 ? 12.289 14.375 3.221 1 98.75 207 GLN B O 1
ATOM 4333 N N . LEU B 1 208 ? 12.672 13.398 5.262 1 98.88 208 LEU B N 1
ATOM 4334 C CA . LEU B 1 208 ? 11.289 13.391 5.715 1 98.88 208 LEU B CA 1
ATOM 4335 C C . LEU B 1 208 ? 11.117 14.242 6.969 1 98.88 208 LEU B C 1
ATOM 4337 O O . LEU B 1 208 ? 11.867 14.086 7.934 1 98.88 208 LEU B O 1
ATOM 4341 N N . ILE B 1 209 ? 10.234 15.148 6.949 1 98.69 209 ILE B N 1
ATOM 4342 C CA . ILE B 1 209 ? 9.75 15.875 8.117 1 98.69 209 ILE B CA 1
ATOM 4343 C C . ILE B 1 209 ? 8.258 15.594 8.32 1 98.69 209 ILE B C 1
ATOM 4345 O O . ILE B 1 209 ? 7.453 15.805 7.406 1 98.69 209 ILE B O 1
ATOM 4349 N N . PHE B 1 210 ? 7.895 15.094 9.477 1 98.06 210 PHE B N 1
ATOM 4350 C CA . PHE B 1 210 ? 6.496 14.695 9.594 1 98.06 210 PHE B CA 1
ATOM 4351 C C . PHE B 1 210 ? 5.902 15.203 10.898 1 98.06 210 PHE B C 1
ATOM 4353 O O . PHE B 1 210 ? 6.613 15.359 11.898 1 98.06 210 PHE B O 1
ATOM 4360 N N . MET B 1 211 ? 4.609 15.531 10.812 1 96.69 211 MET B N 1
ATOM 4361 C CA . MET B 1 211 ? 3.816 15.867 11.992 1 96.69 211 MET B CA 1
ATOM 4362 C C . MET B 1 211 ? 3.34 14.609 12.711 1 96.69 211 MET B C 1
ATOM 4364 O O . MET B 1 211 ? 2.43 13.93 12.234 1 96.69 211 MET B O 1
ATOM 4368 N N . GLY B 1 212 ? 3.896 14.305 13.766 1 93.19 212 GLY B N 1
ATOM 4369 C CA . GLY B 1 212 ? 3.545 13.117 14.523 1 93.19 212 GLY B CA 1
ATOM 4370 C C . GLY B 1 212 ? 4.668 12.617 15.414 1 93.19 212 GLY B C 1
ATOM 4371 O O . GLY B 1 212 ? 5.629 13.352 15.672 1 93.19 212 GLY B O 1
ATOM 4372 N N . GLY B 1 213 ? 4.387 11.445 15.961 1 90.12 213 GLY B N 1
ATOM 4373 C CA . GLY B 1 213 ? 5.34 10.859 16.891 1 90.12 213 GLY B CA 1
ATOM 4374 C C . GLY B 1 213 ? 5.203 11.398 18.312 1 90.12 213 GLY B C 1
ATOM 4375 O O . GLY B 1 213 ? 6.203 11.641 18.984 1 90.12 213 GLY B O 1
ATOM 4376 N N . MET B 1 214 ? 4.039 11.656 18.625 1 84.94 214 MET B N 1
ATOM 4377 C CA . MET B 1 214 ? 3.803 12.188 19.953 1 84.94 214 MET B CA 1
ATOM 4378 C C . MET B 1 214 ? 4.121 11.141 21.016 1 84.94 214 MET B C 1
ATOM 4380 O O . MET B 1 214 ? 3.689 9.992 20.922 1 84.94 214 MET B O 1
ATOM 4384 N N . LEU B 1 215 ? 4.914 11.617 21.922 1 79.88 215 LEU B N 1
ATOM 4385 C CA . LEU B 1 215 ? 5.328 10.727 23 1 79.88 215 LEU B CA 1
ATOM 4386 C C . LEU B 1 215 ? 4.656 11.109 24.312 1 79.88 215 LEU B C 1
ATOM 4388 O O . LEU B 1 215 ? 4.32 12.281 24.516 1 79.88 215 LEU B O 1
ATOM 4392 N N . ASP B 1 216 ? 4.523 10.188 25.141 1 71.12 216 ASP B N 1
ATOM 4393 C CA . ASP B 1 216 ? 4.004 10.344 26.5 1 71.12 216 ASP B CA 1
ATOM 4394 C C . ASP B 1 216 ? 2.617 10.984 26.484 1 71.12 216 ASP B C 1
ATOM 4396 O O . ASP B 1 216 ? 2.334 11.891 27.266 1 71.12 216 ASP B O 1
ATOM 4400 N N . THR B 1 217 ? 1.854 10.492 25.578 1 71.31 217 THR B N 1
ATOM 4401 C CA . THR B 1 217 ? 0.53 11.078 25.391 1 71.31 217 THR B CA 1
ATOM 4402 C C . THR B 1 217 ? -0.408 10.664 26.531 1 71.31 217 THR B C 1
ATOM 4404 O O . THR B 1 217 ? -1.396 11.344 26.797 1 71.31 217 THR B O 1
ATOM 4407 N N . SER B 1 218 ? -0.024 9.594 27.125 1 65.25 218 SER B N 1
ATOM 4408 C CA . SER B 1 218 ? -0.899 9.094 28.172 1 65.25 218 SER B CA 1
ATOM 4409 C C . SER B 1 218 ? -1.021 10.109 29.312 1 65.25 218 SER B C 1
ATOM 4411 O O . SER B 1 218 ? -2.129 10.469 29.719 1 65.25 218 SER B O 1
ATOM 4413 N N . MET B 1 219 ? 0.096 10.523 29.766 1 62.16 219 MET B N 1
ATOM 4414 C CA . MET B 1 219 ? 0.077 11.477 30.875 1 62.16 219 MET B CA 1
ATOM 4415 C C . MET B 1 219 ? -0.447 12.836 30.406 1 62.16 219 MET B C 1
ATOM 4417 O O . MET B 1 219 ? -1.173 13.508 31.141 1 62.16 219 MET B O 1
ATOM 4421 N N . MET B 1 220 ? -0.174 13.148 29.188 1 69.25 220 MET B N 1
ATOM 4422 C CA . MET B 1 220 ? -0.633 14.414 28.609 1 69.25 220 MET B CA 1
ATOM 4423 C C . MET B 1 220 ? -2.156 14.453 28.547 1 69.25 220 MET B C 1
ATOM 4425 O O . MET B 1 220 ? -2.762 15.516 28.734 1 69.25 220 MET B O 1
ATOM 4429 N N . SER B 1 221 ? -2.727 13.312 28.312 1 67.56 221 SER B N 1
ATOM 4430 C CA . SER B 1 221 ? -4.176 13.25 28.172 1 67.56 221 SER B CA 1
ATOM 4431 C C . SER B 1 221 ? -4.871 13.477 29.516 1 67.56 221 SER B C 1
ATOM 4433 O O . SER B 1 221 ? -6.031 13.891 29.547 1 67.56 221 SER B O 1
ATOM 4435 N N . ILE B 1 222 ? -4.188 13.172 30.562 1 66.69 222 ILE B N 1
ATOM 4436 C CA . ILE B 1 222 ? -4.75 13.297 31.906 1 66.69 222 ILE B CA 1
ATOM 4437 C C . ILE B 1 222 ? -4.445 14.688 32.469 1 66.69 222 ILE B C 1
ATOM 4439 O O . ILE B 1 222 ? -5.293 15.297 33.125 1 66.69 222 ILE B O 1
ATOM 4443 N N . THR B 1 223 ? -3.301 15.203 32.094 1 65.69 223 THR B N 1
ATOM 4444 C CA . THR B 1 223 ? -2.846 16.438 32.719 1 65.69 223 THR B CA 1
ATOM 4445 C C . THR B 1 223 ? -3.115 17.641 31.828 1 65.69 223 THR B C 1
ATOM 4447 O O . THR B 1 223 ? -3.121 18.781 32.281 1 65.69 223 THR B O 1
ATOM 4450 N N . GLY B 1 224 ? -3.271 17.344 30.547 1 67.06 224 GLY B N 1
ATOM 4451 C CA . GLY B 1 224 ? -3.502 18.406 29.578 1 67.06 224 GLY B CA 1
ATOM 4452 C C . GLY B 1 224 ? -4.82 18.266 28.844 1 67.06 224 GLY B C 1
ATOM 4453 O O . GLY B 1 224 ? -5.824 17.859 29.438 1 67.06 224 GLY B O 1
ATOM 4454 N N . ASN B 1 225 ? -4.809 18.797 27.688 1 67.25 225 ASN B N 1
ATOM 4455 C CA . ASN B 1 225 ? -5.984 18.672 26.828 1 67.25 225 ASN B CA 1
ATOM 4456 C C . ASN B 1 225 ? -6.023 17.328 26.109 1 67.25 225 ASN B C 1
ATOM 4458 O O . ASN B 1 225 ? -5.234 17.094 25.188 1 67.25 225 ASN B O 1
ATOM 4462 N N . ALA B 1 226 ? -6.879 16.547 26.578 1 65.44 226 ALA B N 1
ATOM 4463 C CA . ALA B 1 226 ? -7.004 15.188 26.047 1 65.44 226 ALA B CA 1
ATOM 4464 C C . ALA B 1 226 ? -7.266 15.203 24.547 1 65.44 226 ALA B C 1
ATOM 4466 O O . ALA B 1 226 ? -6.832 14.305 23.828 1 65.44 226 ALA B O 1
ATOM 4467 N N . ASP B 1 227 ? -7.891 16.25 24.141 1 64.19 227 ASP B N 1
ATOM 4468 C CA . ASP B 1 227 ? -8.266 16.328 22.734 1 64.19 227 ASP B CA 1
ATOM 4469 C C . ASP B 1 227 ? -7.039 16.5 21.844 1 64.19 227 ASP B C 1
ATOM 4471 O O . ASP B 1 227 ? -7.059 16.125 20.672 1 64.19 227 ASP B O 1
ATOM 4475 N N . PHE B 1 228 ? -6.047 17.047 22.5 1 66.19 228 PHE B N 1
ATOM 4476 C CA . PHE B 1 228 ? -4.859 17.359 21.719 1 66.19 228 PHE B CA 1
ATOM 4477 C C . PHE B 1 228 ? -3.744 16.359 22.016 1 66.19 228 PHE B C 1
ATOM 4479 O O . PHE B 1 228 ? -2.656 16.438 21.438 1 66.19 228 PHE B O 1
ATOM 4486 N N . ALA B 1 229 ? -4.09 15.375 22.75 1 66.19 229 ALA B N 1
ATOM 4487 C CA . ALA B 1 229 ? -3.064 14.43 23.188 1 66.19 229 ALA B CA 1
ATOM 4488 C C . ALA B 1 229 ? -3.104 13.156 22.344 1 66.19 229 ALA B C 1
ATOM 4490 O O . ALA B 1 229 ? -2.602 12.109 22.75 1 66.19 229 ALA B O 1
ATOM 4491 N N . SER B 1 230 ? -3.746 13.258 21.219 1 78.81 230 SER B N 1
ATOM 4492 C CA . SER B 1 230 ? -3.816 12.07 20.359 1 78.81 230 SER B CA 1
ATOM 4493 C C . SER B 1 230 ? -3.074 12.297 19.047 1 78.81 230 SER B C 1
ATOM 4495 O O . SER B 1 230 ? -3.258 13.32 18.391 1 78.81 230 SER B O 1
ATOM 4497 N N . ASP B 1 231 ? -2.236 11.438 18.781 1 89.75 231 ASP B N 1
ATOM 4498 C CA . ASP B 1 231 ? -1.479 11.453 17.531 1 89.75 231 ASP B CA 1
ATOM 4499 C C . ASP B 1 231 ? -2.301 10.875 16.391 1 89.75 231 ASP B C 1
ATOM 4501 O O . ASP B 1 231 ? -2.006 9.781 15.891 1 89.75 231 ASP B O 1
ATOM 4505 N N . PHE B 1 232 ? -3.215 11.672 15.977 1 92.81 232 PHE B N 1
ATOM 4506 C CA . PHE B 1 232 ? -4.254 11.227 15.062 1 92.81 232 PHE B CA 1
ATOM 4507 C C . PHE B 1 232 ? -3.645 10.664 13.781 1 92.81 232 PHE B C 1
ATOM 4509 O O . PHE B 1 232 ? -4.09 9.633 13.273 1 92.81 232 PHE B O 1
ATOM 4516 N N . ASN B 1 233 ? -2.633 11.328 13.203 1 95.56 233 ASN B N 1
ATOM 4517 C CA . ASN B 1 233 ? -2.021 10.898 11.953 1 95.56 233 ASN B CA 1
ATOM 4518 C C . ASN B 1 233 ? -1.497 9.469 12.047 1 95.56 233 ASN B C 1
ATOM 4520 O O . ASN B 1 233 ? -1.546 8.727 11.062 1 95.56 233 ASN B O 1
ATOM 4524 N N . MET B 1 234 ? -1.031 9.117 13.234 1 96.44 234 MET B N 1
ATOM 4525 C CA . MET B 1 234 ? -0.484 7.781 13.453 1 96.44 234 MET B CA 1
ATOM 4526 C C . MET B 1 234 ? -1.596 6.781 13.758 1 96.44 234 MET B C 1
ATOM 4528 O O . MET B 1 234 ? -1.558 5.645 13.281 1 96.44 234 MET B O 1
ATOM 4532 N N . ILE B 1 235 ? -2.584 7.223 14.516 1 95.69 235 ILE B N 1
ATOM 4533 C CA . ILE B 1 235 ? -3.682 6.363 14.945 1 95.69 235 ILE B CA 1
ATOM 4534 C C . ILE B 1 235 ? -4.559 6.012 13.75 1 95.69 235 ILE B C 1
ATOM 4536 O O . ILE B 1 235 ? -5.07 4.891 13.656 1 95.69 235 ILE B O 1
ATOM 4540 N N . PHE B 1 236 ? -4.719 6.906 12.82 1 97.62 236 PHE B N 1
ATOM 4541 C CA . PHE B 1 236 ? -5.613 6.723 11.68 1 97.62 236 PHE B CA 1
ATOM 4542 C C . PHE B 1 236 ? -5.082 5.648 10.742 1 97.62 236 PHE B C 1
ATOM 4544 O O . PHE B 1 236 ? -5.852 4.855 10.195 1 97.62 236 PHE B O 1
ATOM 4551 N N . ASP B 1 237 ? -3.809 5.566 10.57 1 98.44 237 ASP B N 1
ATOM 4552 C CA . ASP B 1 237 ? -3.193 4.539 9.734 1 98.44 237 ASP B CA 1
ATOM 4553 C C . ASP B 1 237 ? -1.852 4.094 10.312 1 98.44 237 ASP B C 1
ATOM 4555 O O . ASP B 1 237 ? -0.794 4.445 9.781 1 98.44 237 ASP B O 1
ATOM 4559 N N . PRO B 1 238 ? -1.852 3.217 11.297 1 98.19 238 PRO B N 1
ATOM 4560 C CA . PRO B 1 238 ? -0.626 2.805 11.984 1 98.19 238 PRO B CA 1
ATOM 4561 C C . PRO B 1 238 ? 0.338 2.051 11.07 1 98.19 238 PRO B C 1
ATOM 4563 O O . PRO B 1 238 ? 1.555 2.236 11.164 1 98.19 238 PRO B O 1
ATOM 4566 N N . GLU B 1 239 ? -0.175 1.175 10.211 1 98.44 239 GLU B N 1
ATOM 4567 C CA . GLU B 1 239 ? 0.673 0.393 9.32 1 98.44 239 GLU B CA 1
ATOM 4568 C C . GLU B 1 239 ? 1.44 1.295 8.359 1 98.44 239 GLU B C 1
ATOM 4570 O O . GLU B 1 239 ? 2.625 1.073 8.102 1 98.44 239 GLU B O 1
ATOM 4575 N N . ALA B 1 240 ? 0.736 2.309 7.824 1 98.81 240 ALA B N 1
ATOM 4576 C CA . ALA B 1 240 ? 1.406 3.258 6.938 1 98.81 240 ALA B CA 1
ATOM 4577 C C . ALA B 1 240 ? 2.506 4.016 7.676 1 98.81 240 ALA B C 1
ATOM 4579 O O . ALA B 1 240 ? 3.584 4.246 7.125 1 98.81 240 ALA B O 1
ATOM 4580 N N . ALA B 1 241 ? 2.223 4.426 8.914 1 98.69 241 ALA B N 1
ATOM 4581 C CA . ALA B 1 241 ? 3.219 5.121 9.719 1 98.69 241 ALA B CA 1
ATOM 4582 C C . ALA B 1 241 ? 4.445 4.246 9.953 1 98.69 241 ALA B C 1
ATOM 4584 O O . ALA B 1 241 ? 5.582 4.707 9.812 1 98.69 241 ALA B O 1
ATOM 4585 N N . HIS B 1 242 ? 4.227 2.994 10.297 1 98.31 242 HIS B N 1
ATOM 4586 C CA . HIS B 1 242 ? 5.309 2.035 10.484 1 98.31 242 HIS B CA 1
ATOM 4587 C C . HIS B 1 242 ? 6.152 1.896 9.227 1 98.31 242 HIS B C 1
ATOM 4589 O O . HIS B 1 242 ? 7.379 1.996 9.281 1 98.31 242 HIS B O 1
ATOM 4595 N N . ILE B 1 243 ? 5.484 1.637 8.086 1 98.69 243 ILE B N 1
ATOM 4596 C CA . ILE B 1 243 ? 6.172 1.469 6.809 1 98.69 243 ILE B CA 1
ATOM 4597 C C . ILE B 1 243 ? 7.016 2.707 6.512 1 98.69 243 ILE B C 1
ATOM 4599 O O . ILE B 1 243 ? 8.18 2.596 6.117 1 98.69 243 ILE B O 1
ATOM 4603 N N . THR B 1 244 ? 6.465 3.895 6.691 1 98.88 244 THR B N 1
ATOM 4604 C CA . THR B 1 244 ? 7.113 5.152 6.344 1 98.88 244 THR B CA 1
ATOM 4605 C C . THR B 1 244 ? 8.32 5.406 7.246 1 98.88 244 THR B C 1
ATOM 4607 O O . THR B 1 244 ? 9.406 5.73 6.762 1 98.88 244 THR B O 1
ATOM 4610 N N . LEU B 1 245 ? 8.18 5.191 8.547 1 98.38 245 LEU B N 1
ATOM 4611 C CA . LEU B 1 245 ? 9.219 5.582 9.5 1 98.38 245 LEU B CA 1
ATOM 4612 C C . LEU B 1 245 ? 10.367 4.582 9.5 1 98.38 245 LEU B C 1
ATOM 4614 O O . LEU B 1 245 ? 11.445 4.871 10.008 1 98.38 245 LEU B O 1
ATOM 4618 N N . THR B 1 246 ? 10.117 3.414 8.914 1 97.56 246 THR B N 1
ATOM 4619 C CA . THR B 1 246 ? 11.18 2.412 8.891 1 97.56 246 THR B CA 1
ATOM 4620 C C . THR B 1 246 ? 11.852 2.377 7.52 1 97.56 246 THR B C 1
ATOM 4622 O O . THR B 1 246 ? 12.781 1.597 7.301 1 97.56 246 THR B O 1
ATOM 4625 N N . ALA B 1 247 ? 11.406 3.162 6.574 1 98 247 ALA B N 1
ATOM 4626 C CA . ALA B 1 247 ? 12.031 3.244 5.254 1 98 247 ALA B CA 1
ATOM 4627 C C . ALA B 1 247 ? 13.398 3.91 5.332 1 98 247 ALA B C 1
ATOM 4629 O O . ALA B 1 247 ? 13.711 4.598 6.309 1 98 247 ALA B O 1
ATOM 4630 N N . PRO B 1 248 ? 14.234 3.744 4.324 1 97.12 248 PRO B N 1
ATOM 4631 C CA . PRO B 1 248 ? 15.625 4.203 4.395 1 97.12 248 PRO B CA 1
ATOM 4632 C C . PRO B 1 248 ? 15.781 5.672 4.008 1 97.12 248 PRO B C 1
ATOM 4634 O O . PRO B 1 248 ? 16.562 5.996 3.113 1 97.12 248 PRO B O 1
ATOM 4637 N N . TRP B 1 249 ? 15.164 6.574 4.762 1 98.5 249 TRP B N 1
ATOM 4638 C CA . TRP B 1 249 ? 15.375 8.008 4.598 1 98.5 249 TRP B CA 1
ATOM 4639 C C . TRP B 1 249 ? 16.781 8.406 5.012 1 98.5 249 TRP B C 1
ATOM 4641 O O . TRP B 1 249 ? 17.359 7.812 5.926 1 98.5 249 TRP B O 1
ATOM 4651 N N . LYS B 1 250 ? 17.297 9.438 4.359 1 97.88 250 LYS B N 1
ATOM 4652 C CA . LYS B 1 250 ? 18.578 9.984 4.809 1 97.88 250 LYS B CA 1
ATOM 4653 C C . LYS B 1 250 ? 18.438 10.648 6.18 1 97.88 250 LYS B C 1
ATOM 4655 O O . LYS B 1 250 ? 19.359 10.602 6.992 1 97.88 250 LYS B O 1
ATOM 4660 N N . ALA B 1 251 ? 17.297 11.273 6.352 1 98.31 251 ALA B N 1
ATOM 4661 C CA . ALA B 1 251 ? 17.016 11.945 7.613 1 98.31 251 ALA B CA 1
ATOM 4662 C C . ALA B 1 251 ? 15.508 12.023 7.855 1 98.31 251 ALA B C 1
ATOM 4664 O O . ALA B 1 251 ? 14.727 12.242 6.926 1 98.31 251 ALA B O 1
ATOM 4665 N N . ILE B 1 252 ? 15.172 11.828 9.125 1 98.44 252 ILE B N 1
ATOM 4666 C CA . ILE B 1 252 ? 13.781 11.969 9.555 1 98.44 252 ILE B CA 1
ATOM 4667 C C . ILE B 1 252 ? 13.695 12.953 10.711 1 98.44 252 ILE B C 1
ATOM 4669 O O . ILE B 1 252 ? 14.43 12.828 11.695 1 98.44 252 ILE B O 1
ATOM 4673 N N . THR B 1 253 ? 12.805 13.93 10.586 1 98.12 253 THR B N 1
ATOM 4674 C CA . THR B 1 253 ? 12.5 14.844 11.68 1 98.12 253 THR B CA 1
ATOM 4675 C C . THR B 1 253 ? 11.039 14.711 12.102 1 98.12 253 THR B C 1
ATOM 4677 O O . THR B 1 253 ? 10.141 14.734 11.258 1 98.12 253 THR B O 1
ATOM 4680 N N . GLY B 1 254 ? 10.844 14.461 13.359 1 96.25 254 GLY B N 1
ATOM 4681 C CA . GLY B 1 254 ? 9.5 14.375 13.906 1 96.25 254 GLY B CA 1
ATOM 4682 C C . GLY B 1 254 ? 9.086 15.617 14.672 1 96.25 254 GLY B C 1
ATOM 4683 O O . GLY B 1 254 ? 9.805 16.062 15.578 1 96.25 254 GLY B O 1
ATOM 4684 N N . VAL B 1 255 ? 7.895 16.156 14.242 1 92.75 255 VAL B N 1
ATOM 4685 C CA . VAL B 1 255 ? 7.32 17.344 14.883 1 92.75 255 VAL B CA 1
ATOM 4686 C C . VAL B 1 255 ? 6.004 16.969 15.562 1 92.75 255 VAL B C 1
ATOM 4688 O O . VAL B 1 255 ? 5.004 16.703 14.891 1 92.75 255 VAL B O 1
ATOM 4691 N N . GLY B 1 256 ? 5.918 16.609 16.766 1 82.25 256 GLY B N 1
ATOM 4692 C CA . GLY B 1 256 ? 4.691 16.125 17.391 1 82.25 256 GLY B CA 1
ATOM 4693 C C . GLY B 1 256 ? 4.258 16.953 18.578 1 82.25 256 GLY B C 1
ATOM 4694 O O . GLY B 1 256 ? 3.301 17.719 18.5 1 82.25 256 GLY B O 1
ATOM 4695 N N . SER B 1 257 ? 4.969 17.062 19.625 1 74.88 257 SER B N 1
ATOM 4696 C CA . SER B 1 257 ? 4.512 17.531 20.922 1 74.88 257 SER B CA 1
ATOM 4697 C C . SER B 1 257 ? 4.703 19.031 21.078 1 74.88 257 SER B C 1
ATOM 4699 O O . SER B 1 257 ? 4.02 19.672 21.875 1 74.88 257 SER B O 1
ATOM 4701 N N . VAL B 1 258 ? 5.387 19.641 20.25 1 78.75 258 VAL B N 1
ATOM 4702 C CA . VAL B 1 258 ? 5.828 21.016 20.469 1 78.75 258 VAL B CA 1
ATOM 4703 C C . VAL B 1 258 ? 4.758 21.984 19.969 1 78.75 258 VAL B C 1
ATOM 4705 O O . VAL B 1 258 ? 4.738 23.156 20.359 1 78.75 258 VAL B O 1
ATOM 4708 N N . SER B 1 259 ? 3.865 21.516 19.219 1 72.94 259 SER B N 1
ATOM 4709 C CA . SER B 1 259 ? 2.926 22.406 18.531 1 72.94 259 SER B CA 1
ATOM 4710 C C . SER B 1 259 ? 1.709 22.688 19.406 1 72.94 259 SER B C 1
ATOM 4712 O O . SER B 1 259 ? 0.998 23.672 19.172 1 72.94 259 SER B O 1
ATOM 4714 N N . ASN B 1 260 ? 1.492 22 20.406 1 73.12 260 ASN B N 1
ATOM 4715 C CA . ASN B 1 260 ? 0.25 22.062 21.172 1 73.12 260 ASN B CA 1
ATOM 4716 C C . ASN B 1 260 ? 0.103 23.406 21.875 1 73.12 260 ASN B C 1
ATOM 4718 O O . ASN B 1 260 ? -1.014 23.859 22.156 1 73.12 260 ASN B O 1
ATOM 4722 N N . ASP B 1 261 ? 1.157 24.094 22.016 1 74.94 261 ASP B N 1
ATOM 4723 C CA . ASP B 1 261 ? 1.107 25.328 22.797 1 74.94 261 ASP B CA 1
ATOM 4724 C C . ASP B 1 261 ? 1.074 26.547 21.891 1 74.94 261 ASP B C 1
ATOM 4726 O O . ASP B 1 261 ? 0.959 27.672 22.359 1 74.94 261 ASP B O 1
ATOM 4730 N N . LEU B 1 262 ? 1.144 26.328 20.641 1 85.62 262 LEU B N 1
ATOM 4731 C CA . LEU B 1 262 ? 1.151 27.438 19.672 1 85.62 262 LEU B CA 1
ATOM 4732 C C . LEU B 1 262 ? -0.212 27.578 19.016 1 85.62 262 LEU B C 1
ATOM 4734 O O . LEU B 1 262 ? -0.401 27.141 17.875 1 85.62 262 LEU B O 1
ATOM 4738 N N . MET B 1 263 ? -1.045 28.344 19.641 1 87.38 263 MET B N 1
ATOM 4739 C CA . MET B 1 263 ? -2.438 28.484 19.219 1 87.38 263 MET B CA 1
ATOM 4740 C C . MET B 1 263 ? -2.602 29.656 18.25 1 87.38 263 MET B C 1
ATOM 4742 O O . MET B 1 263 ? -1.938 30.688 18.406 1 87.38 263 MET B O 1
ATOM 4746 N N . LEU B 1 264 ? -3.486 29.484 17.312 1 92.06 264 LEU B N 1
ATOM 4747 C CA . LEU B 1 264 ? -3.994 30.641 16.578 1 92.06 264 LEU B CA 1
ATOM 4748 C C . LEU B 1 264 ? -5.043 31.375 17.406 1 92.06 264 LEU B C 1
ATOM 4750 O O . LEU B 1 264 ? -6.242 31.219 17.188 1 92.06 264 LEU B O 1
ATOM 4754 N N . SER B 1 265 ? -4.574 32.25 18.281 1 92.25 265 SER B N 1
ATOM 4755 C CA . SER B 1 265 ? -5.465 33 19.156 1 92.25 265 SER B CA 1
ATOM 4756 C C . SER B 1 265 ? -6.176 34.125 18.391 1 92.25 265 SER B C 1
ATOM 4758 O O . SER B 1 265 ? -5.758 34.5 17.297 1 92.25 265 SER B O 1
ATOM 4760 N N . ARG B 1 266 ? -7.207 34.594 19.016 1 94.75 266 ARG B N 1
ATOM 4761 C CA . ARG B 1 266 ? -7.93 35.719 18.422 1 94.75 266 ARG B CA 1
ATOM 4762 C C . ARG B 1 266 ? -7.027 36.938 18.281 1 94.75 266 ARG B C 1
ATOM 4764 O O . ARG B 1 266 ? -7.09 37.656 17.266 1 94.75 266 ARG B O 1
ATOM 4771 N N . ALA B 1 267 ? -6.242 37.094 19.266 1 95.31 267 ALA B N 1
ATOM 4772 C CA . ALA B 1 267 ? -5.305 38.188 19.234 1 95.31 267 ALA B CA 1
ATOM 4773 C C . ALA B 1 267 ? -4.32 38.062 18.078 1 95.31 267 ALA B C 1
ATOM 4775 O O . ALA B 1 267 ? -4.008 39.031 17.391 1 95.31 267 ALA B O 1
ATOM 4776 N N . TYR B 1 268 ? -3.803 36.906 17.922 1 95.06 268 TYR B N 1
ATOM 4777 C CA . TYR B 1 268 ? -2.867 36.656 16.828 1 95.06 268 TYR B CA 1
ATOM 4778 C C . TYR B 1 268 ? -3.566 36.781 15.484 1 95.06 268 TYR B C 1
ATOM 4780 O O . TYR B 1 268 ? -2.998 37.312 14.531 1 95.06 268 TYR B O 1
ATOM 4788 N N . LEU B 1 269 ? -4.816 36.312 15.406 1 95.94 269 LEU B N 1
ATOM 4789 C CA . LEU B 1 269 ? -5.625 36.469 14.203 1 95.94 269 LEU B CA 1
ATOM 4790 C C . LEU B 1 269 ? -5.777 37.938 13.828 1 95.94 269 LEU B C 1
ATOM 4792 O O . LEU B 1 269 ? -5.68 38.281 12.656 1 95.94 269 LEU B O 1
ATOM 4796 N N . ASP B 1 270 ? -6.023 38.75 14.82 1 97.12 270 ASP B N 1
ATOM 4797 C CA . ASP B 1 270 ? -6.188 40.156 14.586 1 97.12 270 ASP B CA 1
ATOM 4798 C C . ASP B 1 270 ? -4.934 40.781 13.953 1 97.12 270 ASP B C 1
ATOM 4800 O O . ASP B 1 270 ? -5.02 41.625 13.078 1 97.12 270 ASP B O 1
ATOM 4804 N N . ARG B 1 271 ? -3.836 40.312 14.414 1 97.06 271 ARG B N 1
ATOM 4805 C CA . ARG B 1 271 ? -2.582 40.781 13.828 1 97.06 271 ARG B CA 1
ATOM 4806 C C . ARG B 1 271 ? -2.463 40.344 12.375 1 97.06 271 ARG B C 1
ATOM 4808 O O . ARG B 1 271 ? -2.094 41.125 11.5 1 97.06 271 ARG B O 1
ATOM 4815 N N . ILE B 1 272 ? -2.826 39.125 12.117 1 96.56 272 ILE B N 1
ATOM 4816 C CA . ILE B 1 272 ? -2.705 38.562 10.781 1 96.56 272 ILE B CA 1
ATOM 4817 C C . ILE B 1 272 ? -3.635 39.312 9.82 1 96.56 272 ILE B C 1
ATOM 4819 O O . ILE B 1 272 ? -3.234 39.688 8.711 1 96.56 272 ILE B O 1
ATOM 4823 N N . THR B 1 273 ? -4.828 39.594 10.242 1 96.88 273 THR B N 1
ATOM 4824 C CA . THR B 1 273 ? -5.859 40.125 9.352 1 96.88 273 THR B CA 1
ATOM 4825 C C . THR B 1 273 ? -5.785 41.625 9.281 1 96.88 273 THR B C 1
ATOM 4827 O O . THR B 1 273 ? -6.605 42.281 8.617 1 96.88 273 THR B O 1
ATOM 4830 N N . SER B 1 274 ? -4.875 42.219 9.961 1 96.88 274 SER B N 1
ATOM 4831 C CA . SER B 1 274 ? -4.719 43.656 9.914 1 96.88 274 SER B CA 1
ATOM 4832 C C . SER B 1 274 ? -4.344 44.125 8.508 1 96.88 274 SER B C 1
ATOM 4834 O O . SER B 1 274 ? -4.59 45.281 8.156 1 96.88 274 SER B O 1
ATOM 4836 N N . LYS B 1 275 ? -3.67 43.344 7.812 1 95.81 275 LYS B N 1
ATOM 4837 C CA . LYS B 1 275 ? -3.455 43.562 6.387 1 95.81 275 LYS B CA 1
ATOM 4838 C C . LYS B 1 275 ? -4.434 42.75 5.547 1 95.81 275 LYS B C 1
ATOM 4840 O O . LYS B 1 275 ? -4.598 41.531 5.762 1 95.81 275 LYS B O 1
ATOM 4845 N N . LYS B 1 276 ? -4.992 43.438 4.625 1 94 276 LYS B N 1
ATOM 4846 C CA . LYS B 1 276 ? -6.02 42.781 3.832 1 94 276 LYS B CA 1
ATOM 4847 C C . LYS B 1 276 ? -5.441 42.219 2.533 1 94 276 LYS B C 1
ATOM 4849 O O . LYS B 1 276 ? -4.883 42.969 1.728 1 94 276 LYS B O 1
ATOM 4854 N N . THR B 1 277 ? -5.445 41.031 2.387 1 93.81 277 THR B N 1
ATOM 4855 C CA . THR B 1 277 ? -5.137 40.25 1.193 1 93.81 277 THR B CA 1
ATOM 4856 C C . THR B 1 277 ? -6.145 39.125 1.009 1 93.81 277 THR B C 1
ATOM 4858 O O . THR B 1 277 ? -6.93 38.812 1.914 1 93.81 277 THR B O 1
ATOM 4861 N N . PRO B 1 278 ? -6.211 38.531 -0.164 1 94.75 278 PRO B N 1
ATOM 4862 C CA . PRO B 1 278 ? -7.113 37.375 -0.315 1 94.75 278 PRO B CA 1
ATOM 4863 C C . PRO B 1 278 ? -6.875 36.312 0.739 1 94.75 278 PRO B C 1
ATOM 4865 O O . PRO B 1 278 ? -7.832 35.719 1.261 1 94.75 278 PRO B O 1
ATOM 4868 N N . LEU B 1 279 ? -5.625 36.094 1.048 1 96.44 279 LEU B N 1
ATOM 4869 C CA . LEU B 1 279 ? -5.305 35.062 2.029 1 96.44 279 LEU B CA 1
ATOM 4870 C C . LEU B 1 279 ? -5.77 35.469 3.422 1 96.44 279 LEU B C 1
ATOM 4872 O O . LEU B 1 279 ? -6.391 34.688 4.133 1 96.44 279 LEU B O 1
ATOM 4876 N N . THR B 1 280 ? -5.422 36.688 3.857 1 96.69 280 THR B N 1
ATOM 4877 C CA . THR B 1 280 ? -5.805 37.125 5.203 1 96.69 280 THR B CA 1
ATOM 4878 C C . THR B 1 280 ? -7.324 37.188 5.336 1 96.69 280 THR B C 1
ATOM 4880 O O . THR B 1 280 ? -7.871 36.938 6.406 1 96.69 280 THR B O 1
ATOM 4883 N N . ALA B 1 281 ? -8.008 37.562 4.273 1 96.31 281 ALA B N 1
ATOM 4884 C CA . ALA B 1 281 ? -9.469 37.531 4.277 1 96.31 281 ALA B CA 1
ATOM 4885 C C . ALA B 1 281 ? -9.984 36.094 4.461 1 96.31 281 ALA B C 1
ATOM 4887 O O . ALA B 1 281 ? -10.938 35.875 5.211 1 96.31 281 ALA B O 1
ATOM 4888 N N . TYR B 1 282 ? -9.352 35.219 3.719 1 96.69 282 TYR B N 1
ATOM 4889 C CA . TYR B 1 282 ? -9.68 33.812 3.834 1 96.69 282 TYR B CA 1
ATOM 4890 C C . TYR B 1 282 ? -9.492 33.312 5.262 1 96.69 282 TYR B C 1
ATOM 4892 O O . TYR B 1 282 ? -10.367 32.625 5.816 1 96.69 282 TYR B O 1
ATOM 4900 N N . ILE B 1 283 ? -8.359 33.656 5.898 1 96.75 283 ILE B N 1
ATOM 4901 C CA . ILE B 1 283 ? -8.039 33.219 7.254 1 96.75 283 ILE B CA 1
ATOM 4902 C C . ILE B 1 283 ? -9.062 33.781 8.234 1 96.75 283 ILE B C 1
ATOM 4904 O O . ILE B 1 283 ? -9.531 33.094 9.133 1 96.75 283 ILE B O 1
ATOM 4908 N N . GLY B 1 284 ? -9.406 35.031 8.078 1 96.69 284 GLY B N 1
ATOM 4909 C CA . GLY B 1 284 ? -10.383 35.656 8.938 1 96.69 284 GLY B CA 1
ATOM 4910 C C . GLY B 1 284 ? -11.766 35.062 8.836 1 96.69 284 GLY B C 1
ATOM 4911 O O . GLY B 1 284 ? -12.43 34.812 9.844 1 96.69 284 GLY B O 1
ATOM 4912 N N . ARG B 1 285 ? -12.18 34.781 7.648 1 96.56 285 ARG B N 1
ATOM 4913 C CA . ARG B 1 285 ? -13.523 34.281 7.387 1 96.56 285 ARG B CA 1
ATOM 4914 C C . ARG B 1 285 ? -13.688 32.844 7.926 1 96.56 285 ARG B C 1
ATOM 4916 O O . ARG B 1 285 ? -14.758 32.5 8.43 1 96.56 285 ARG B O 1
ATOM 4923 N N . TYR B 1 286 ? -12.648 32.094 7.77 1 96.62 286 TYR B N 1
ATOM 4924 C CA . TYR B 1 286 ? -12.75 30.688 8.125 1 96.62 286 TYR B CA 1
ATOM 4925 C C . TYR B 1 286 ? -11.883 30.359 9.328 1 96.62 286 TYR B C 1
ATOM 4927 O O . TYR B 1 286 ? -11.281 29.281 9.398 1 96.62 286 TYR B O 1
ATOM 4935 N N . TYR B 1 287 ? -11.781 31.219 10.219 1 92.94 287 TYR B N 1
ATOM 4936 C CA . TYR B 1 287 ? -10.977 31.125 11.43 1 92.94 287 TYR B CA 1
ATOM 4937 C C . TYR B 1 287 ? -11.414 29.938 12.289 1 92.94 287 TYR B C 1
ATOM 4939 O O . TYR B 1 287 ? -12.609 29.734 12.508 1 92.94 287 TYR B O 1
ATOM 4947 N N . ASP B 1 288 ? -10.453 29.141 12.641 1 88.06 288 ASP B N 1
ATOM 4948 C CA . ASP B 1 288 ? -10.602 28.047 13.609 1 88.06 288 ASP B CA 1
ATOM 4949 C C . ASP B 1 288 ? -9.516 28.125 14.68 1 88.06 288 ASP B C 1
ATOM 4951 O O . ASP B 1 288 ? -8.32 28.062 14.367 1 88.06 288 ASP B O 1
ATOM 4955 N N . PRO B 1 289 ? -9.891 28.297 15.977 1 87.94 289 PRO B N 1
ATOM 4956 C CA . PRO B 1 289 ? -8.906 28.453 17.047 1 87.94 289 PRO B CA 1
ATOM 4957 C C . PRO B 1 289 ? -8.211 27.125 17.406 1 87.94 289 PRO B C 1
ATOM 4959 O O . PRO B 1 289 ? -8.508 26.531 18.438 1 87.94 289 PRO B O 1
ATOM 4962 N N . LEU B 1 290 ? -7.336 26.688 16.641 1 87 290 LEU B N 1
ATOM 4963 C CA . LEU B 1 290 ? -6.578 25.453 16.812 1 87 290 LEU B CA 1
ATOM 4964 C C . LEU B 1 290 ? -5.086 25.734 16.938 1 87 290 LEU B C 1
ATOM 4966 O O . LEU B 1 290 ? -4.621 26.812 16.547 1 87 290 LEU B O 1
ATOM 4970 N N . PRO B 1 291 ? -4.41 24.766 17.594 1 88 291 PRO B N 1
ATOM 4971 C CA . PRO B 1 291 ? -2.953 24.875 17.531 1 88 291 PRO B CA 1
ATOM 4972 C C . PRO B 1 291 ? -2.414 24.859 16.109 1 88 291 PRO B C 1
ATOM 4974 O O . PRO B 1 291 ? -3.004 24.234 15.219 1 88 291 PRO B O 1
ATOM 4977 N N . LEU B 1 292 ? -1.308 25.562 15.906 1 92.69 292 LEU B N 1
ATOM 4978 C CA . LEU B 1 292 ? -0.646 25.625 14.609 1 92.69 292 LEU B CA 1
ATOM 4979 C C . LEU B 1 292 ? 0.243 24.406 14.391 1 92.69 292 LEU B C 1
ATOM 4981 O O . LEU B 1 292 ? 1.461 24.531 14.258 1 92.69 292 LEU B O 1
ATOM 4985 N N . TRP B 1 293 ? -0.336 23.188 14.25 1 92.19 293 TRP B N 1
ATOM 4986 C CA . TRP B 1 293 ? 0.375 21.922 14.141 1 92.19 293 TRP B CA 1
ATOM 4987 C C . TRP B 1 293 ? 1.146 21.844 12.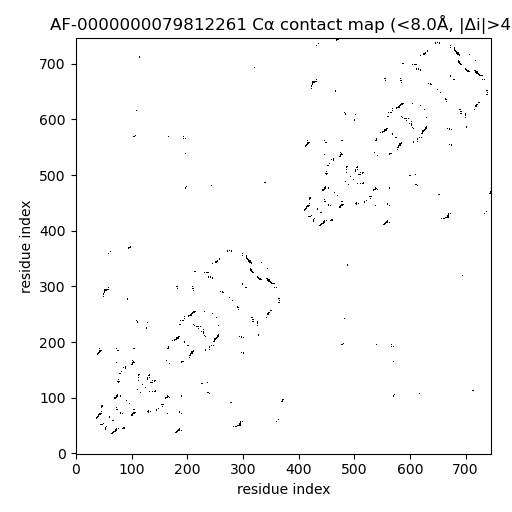828 1 92.19 293 TRP B C 1
ATOM 4989 O O . TRP B 1 293 ? 2.379 21.844 12.82 1 92.19 293 TRP B O 1
ATOM 4999 N N . ASP B 1 294 ? 0.358 21.828 11.836 1 95.94 294 ASP B N 1
ATOM 5000 C CA . ASP B 1 294 ? 0.936 21.578 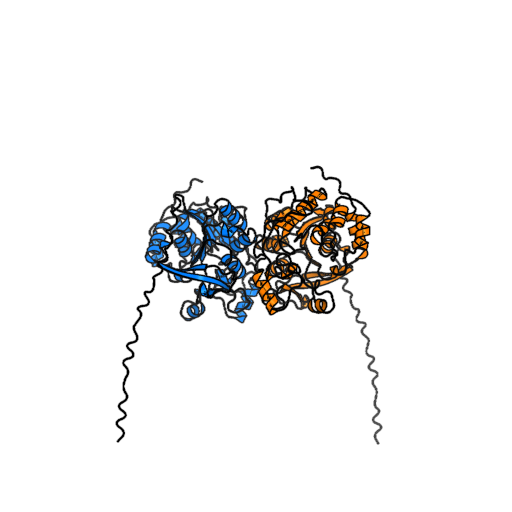10.523 1 95.94 294 ASP B CA 1
ATOM 5001 C C . ASP B 1 294 ? 1.732 22.781 10.023 1 95.94 294 ASP B C 1
ATOM 5003 O O . ASP B 1 294 ? 2.723 22.609 9.305 1 95.94 294 ASP B O 1
ATOM 5007 N N . GLU B 1 295 ? 1.346 24 10.438 1 96.25 295 GLU B N 1
ATOM 5008 C CA . GLU B 1 295 ? 2.066 25.219 10.094 1 96.25 295 GLU B CA 1
ATOM 5009 C C . GLU B 1 295 ? 3.488 25.203 10.648 1 96.25 295 GLU B C 1
ATOM 5011 O O . GLU B 1 295 ? 4.438 25.562 9.945 1 96.25 295 GLU B O 1
ATOM 5016 N N . LEU B 1 296 ? 3.561 24.75 11.852 1 96.12 296 LEU B N 1
ATOM 5017 C CA . LEU B 1 296 ? 4.883 24.656 12.469 1 96.12 296 LEU B CA 1
ATOM 5018 C C . LEU B 1 296 ? 5.746 23.625 11.766 1 96.12 296 LEU B C 1
ATOM 5020 O O . LEU B 1 296 ? 6.941 23.828 11.562 1 96.12 296 LEU B O 1
ATOM 5024 N N . THR B 1 297 ? 5.152 22.516 11.43 1 97.06 297 THR B N 1
ATOM 5025 C CA . THR B 1 297 ? 5.871 21.453 10.734 1 97.06 297 THR B CA 1
ATOM 5026 C C . THR B 1 297 ? 6.449 21.953 9.414 1 97.06 297 THR B C 1
ATOM 5028 O O . THR B 1 297 ? 7.625 21.719 9.117 1 97.06 297 THR B O 1
ATOM 5031 N N . THR B 1 298 ? 5.672 22.672 8.625 1 98.19 298 THR B N 1
ATOM 5032 C CA . THR B 1 298 ? 6.148 23.203 7.348 1 98.19 298 THR B CA 1
ATOM 5033 C C . THR B 1 298 ? 7.156 24.328 7.566 1 98.19 298 THR B C 1
ATOM 5035 O O . THR B 1 298 ? 8.102 24.484 6.793 1 98.19 298 THR B O 1
ATOM 5038 N N . ALA B 1 299 ? 6.973 25.125 8.625 1 97.75 299 ALA B N 1
ATOM 5039 C CA . ALA B 1 299 ? 7.93 26.188 8.945 1 97.75 299 ALA B CA 1
ATOM 5040 C C . ALA B 1 299 ? 9.297 25.594 9.289 1 97.75 299 ALA B C 1
ATOM 5042 O O . ALA B 1 299 ? 10.328 26.094 8.828 1 97.75 299 ALA B O 1
ATOM 5043 N N . ILE B 1 300 ? 9.289 24.5 10.047 1 97.25 300 ILE B N 1
ATOM 5044 C CA . ILE B 1 300 ? 10.531 23.844 10.438 1 97.25 300 ILE B CA 1
ATOM 5045 C C . ILE B 1 300 ? 11.219 23.281 9.203 1 97.25 300 ILE B C 1
ATOM 5047 O O . ILE B 1 300 ? 12.453 23.328 9.094 1 97.25 300 ILE B O 1
ATOM 5051 N N . ALA B 1 301 ? 10.453 22.781 8.297 1 97.44 301 ALA B N 1
ATOM 5052 C CA . ALA B 1 301 ? 11.008 22.219 7.074 1 97.44 301 ALA B CA 1
ATOM 5053 C C . ALA B 1 301 ? 11.758 23.281 6.277 1 97.44 301 ALA B C 1
ATOM 5055 O O . ALA B 1 301 ? 12.773 22.984 5.633 1 97.44 301 ALA B O 1
ATOM 5056 N N . THR B 1 302 ? 11.305 24.516 6.305 1 96.5 302 THR B N 1
ATOM 5057 C CA . THR B 1 302 ? 11.898 25.562 5.492 1 96.5 302 THR B CA 1
ATOM 5058 C C . THR B 1 302 ? 12.961 26.328 6.285 1 96.5 302 THR B C 1
ATOM 5060 O O . THR B 1 302 ? 13.859 26.938 5.699 1 96.5 302 THR B O 1
ATOM 5063 N N . ASP B 1 303 ? 12.859 26.312 7.594 1 96.94 303 ASP B N 1
ATOM 5064 C CA . ASP B 1 303 ? 13.836 26.969 8.461 1 96.94 303 ASP B CA 1
ATOM 5065 C C . ASP B 1 303 ? 14.086 26.141 9.719 1 96.94 303 ASP B C 1
ATOM 5067 O O . ASP B 1 303 ? 13.57 26.453 10.789 1 96.94 303 ASP B O 1
ATOM 5071 N N . PRO B 1 304 ? 14.945 25.188 9.633 1 97 304 PRO B N 1
ATOM 5072 C CA . PRO B 1 304 ? 15.211 24.281 10.758 1 97 304 PRO B CA 1
ATOM 5073 C C . PRO B 1 304 ? 15.805 25.016 11.961 1 97 304 PRO B C 1
ATOM 5075 O O . PRO B 1 304 ? 15.836 24.453 13.07 1 97 304 PRO B O 1
ATOM 5078 N N . THR B 1 305 ? 16.234 26.234 11.805 1 97.5 305 THR B N 1
ATOM 5079 C CA . THR B 1 305 ? 16.828 26.969 12.914 1 97.5 305 THR B CA 1
ATOM 5080 C C . THR B 1 305 ? 15.766 27.391 13.922 1 97.5 305 THR B C 1
ATOM 5082 O O . THR B 1 305 ? 16.094 27.812 15.031 1 97.5 305 THR B O 1
ATOM 5085 N N . LEU B 1 306 ? 14.516 27.172 13.562 1 97.56 306 LEU B N 1
ATOM 5086 C CA . LEU B 1 306 ? 13.438 27.391 14.508 1 97.56 306 LEU B CA 1
ATOM 5087 C C . LEU B 1 306 ? 13.531 26.406 15.68 1 97.56 306 LEU B C 1
ATOM 5089 O O . LEU B 1 306 ? 12.969 26.656 16.75 1 97.56 306 LEU B O 1
ATOM 5093 N N . ILE B 1 307 ? 14.195 25.266 15.43 1 97.19 307 ILE B N 1
ATOM 5094 C CA . ILE B 1 307 ? 14.344 24.25 16.469 1 97.19 307 ILE B CA 1
ATOM 5095 C C . ILE B 1 307 ? 15.344 24.719 17.516 1 97.19 307 ILE B C 1
ATOM 5097 O O . ILE B 1 307 ? 16.5 25.031 17.203 1 97.19 307 ILE B O 1
ATOM 5101 N N . THR B 1 308 ? 14.898 24.812 18.781 1 97.19 308 THR B N 1
ATOM 5102 C CA . THR B 1 308 ? 15.797 25.25 19.844 1 97.19 308 THR B CA 1
ATOM 5103 C C . THR B 1 308 ? 16.297 24.062 20.656 1 97.19 308 THR B C 1
ATOM 5105 O O . THR B 1 308 ? 17.297 24.172 21.359 1 97.19 308 THR B O 1
ATOM 5108 N N . SER B 1 309 ? 15.57 22.984 20.656 1 95.38 309 SER B N 1
ATOM 5109 C CA . SER B 1 309 ? 16.016 21.734 21.281 1 95.38 309 SER B CA 1
ATOM 5110 C C . SER B 1 309 ? 15.453 20.516 20.547 1 95.38 309 SER B C 1
ATOM 5112 O O . SER B 1 309 ? 14.32 20.562 20.062 1 95.38 309 SER B O 1
ATOM 5114 N N . ALA B 1 310 ? 16.234 19.469 20.469 1 95.31 310 ALA B N 1
ATOM 5115 C CA . ALA B 1 310 ? 15.836 18.219 19.844 1 95.31 310 ALA B CA 1
ATOM 5116 C C . ALA B 1 310 ? 16.625 17.047 20.438 1 95.31 310 ALA B C 1
ATOM 5118 O O . ALA B 1 310 ? 17.641 17.25 21.094 1 95.31 310 ALA B O 1
ATOM 5119 N N . VAL B 1 311 ? 16.062 15.875 20.266 1 93.44 311 VAL B N 1
ATOM 5120 C CA . VAL B 1 311 ? 16.766 14.656 20.656 1 93.44 311 VAL B CA 1
ATOM 5121 C C . VAL B 1 311 ? 16.656 13.609 19.562 1 93.44 311 VAL B C 1
ATOM 5123 O O . VAL B 1 311 ? 15.656 13.578 18.828 1 93.44 311 VAL B O 1
ATOM 5126 N N . ASP B 1 312 ? 17.688 12.844 19.469 1 94.75 312 ASP B N 1
ATOM 5127 C CA . ASP B 1 312 ? 17.672 11.734 18.516 1 94.75 312 ASP B CA 1
ATOM 5128 C C . ASP B 1 312 ? 17.328 10.422 19.203 1 94.75 312 ASP B C 1
ATOM 5130 O O . ASP B 1 312 ? 17.844 10.133 20.297 1 94.75 312 ASP B O 1
ATOM 5134 N N . ALA B 1 313 ? 16.438 9.695 18.609 1 93.88 313 ALA B N 1
ATOM 5135 C CA . ALA B 1 313 ? 16.062 8.375 19.125 1 93.88 313 ALA B CA 1
ATOM 5136 C C . ALA B 1 313 ? 15.555 7.477 17.984 1 93.88 313 ALA B C 1
ATOM 5138 O O . ALA B 1 313 ? 15.156 7.965 16.938 1 93.88 313 ALA B O 1
ATOM 5139 N N . ARG B 1 314 ? 15.672 6.176 18.266 1 94.56 314 ARG B N 1
ATOM 5140 C CA . ARG B 1 314 ? 15 5.242 17.359 1 94.56 314 ARG B CA 1
ATOM 5141 C C . ARG B 1 314 ? 13.492 5.234 17.609 1 94.56 314 ARG B C 1
ATOM 5143 O O . ARG B 1 314 ? 13.047 5.145 18.766 1 94.56 314 ARG B O 1
ATOM 5150 N N . MET B 1 315 ? 12.758 5.395 16.594 1 94.38 315 MET B N 1
ATOM 5151 C CA . MET B 1 315 ? 11.312 5.523 16.766 1 94.38 315 MET B CA 1
ATOM 5152 C C . MET B 1 315 ? 10.57 4.598 15.812 1 94.38 315 MET B C 1
ATOM 5154 O O . MET B 1 315 ? 11.008 4.387 14.68 1 94.38 315 MET B O 1
ATOM 5158 N N . ASP B 1 316 ? 9.5 4.02 16.281 1 95.44 316 ASP B N 1
ATOM 5159 C CA . ASP B 1 316 ? 8.555 3.307 15.422 1 95.44 316 ASP B CA 1
ATOM 5160 C C . ASP B 1 316 ? 7.133 3.414 15.969 1 95.44 316 ASP B C 1
ATOM 5162 O O . ASP B 1 316 ? 6.898 4.082 16.984 1 95.44 316 ASP B O 1
ATOM 5166 N N . ILE B 1 317 ? 6.195 2.949 15.203 1 96.69 317 ILE B N 1
ATOM 5167 C CA . ILE B 1 317 ? 4.785 2.961 15.562 1 96.69 317 ILE B CA 1
ATOM 5168 C C . ILE B 1 317 ? 4.328 1.546 15.906 1 96.69 317 ILE B C 1
ATOM 5170 O O . ILE B 1 317 ? 4.656 0.591 15.203 1 96.69 317 ILE B O 1
ATOM 5174 N N . ASP B 1 318 ? 3.598 1.388 16.969 1 95.19 318 ASP B N 1
ATOM 5175 C CA . ASP B 1 318 ? 3.039 0.097 17.359 1 95.19 318 ASP B CA 1
ATOM 5176 C C . ASP B 1 318 ? 1.886 -0.303 16.438 1 95.19 318 ASP B C 1
ATOM 5178 O O . ASP B 1 318 ? 0.866 0.386 16.375 1 95.19 318 ASP B O 1
ATOM 5182 N N . THR B 1 319 ? 2.02 -1.44 15.758 1 95.06 319 THR B N 1
ATOM 5183 C CA . THR B 1 319 ? 0.969 -1.928 14.867 1 95.06 319 THR B CA 1
ATOM 5184 C C . THR B 1 319 ? 0.289 -3.158 15.461 1 95.06 319 THR B C 1
ATOM 5186 O O . THR B 1 319 ? -0.493 -3.828 14.781 1 95.06 319 THR B O 1
ATOM 5189 N N . SER B 1 320 ? 0.636 -3.51 16.641 1 90.25 320 SER B N 1
ATOM 5190 C CA . SER B 1 320 ? -0.025 -4.625 17.312 1 90.25 320 SER B CA 1
ATOM 5191 C C . SER B 1 320 ? -1.425 -4.238 17.781 1 90.25 320 SER B C 1
ATOM 5193 O O . SER B 1 320 ? -1.646 -3.111 18.234 1 90.25 320 SER B O 1
ATOM 5195 N N . ARG B 1 321 ? -2.234 -5.254 17.641 1 87.56 321 ARG B N 1
ATOM 5196 C CA . ARG B 1 321 ? -3.578 -4.988 18.141 1 87.56 321 ARG B CA 1
ATOM 5197 C C . ARG B 1 321 ? -3.584 -4.875 19.656 1 87.56 321 ARG B C 1
ATOM 5199 O O . ARG B 1 321 ? -3.023 -5.727 20.344 1 87.56 321 ARG B O 1
ATOM 5206 N N . GLY B 1 322 ? -4.02 -3.668 20.219 1 89.06 322 GLY B N 1
ATOM 5207 C CA . GLY B 1 322 ? -4.027 -3.354 21.641 1 89.06 322 GLY B CA 1
ATOM 5208 C C . GLY B 1 322 ? -4.184 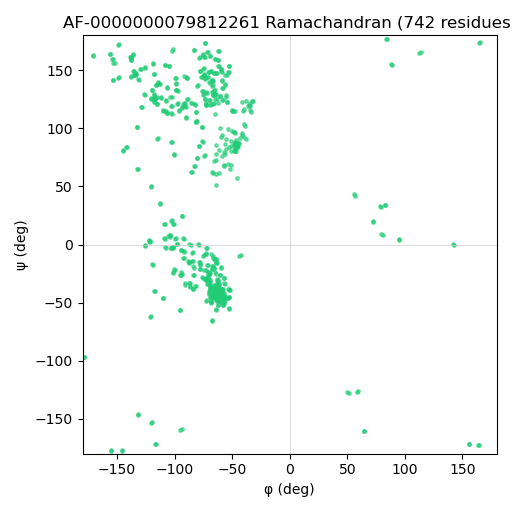-1.872 21.922 1 89.06 322 GLY B C 1
ATOM 5209 O O . GLY B 1 322 ? -4.441 -1.084 21 1 89.06 322 GLY B O 1
ATOM 5210 N N . PRO B 1 323 ? -4.031 -1.519 23.203 1 88.31 323 PRO B N 1
ATOM 5211 C CA . PRO B 1 323 ? -4.312 -0.133 23.594 1 88.31 323 PRO B CA 1
ATOM 5212 C C . PRO B 1 323 ? -3.336 0.861 22.969 1 88.31 323 PRO B C 1
ATOM 5214 O O . PRO B 1 323 ? -3.646 2.051 22.859 1 88.31 323 PRO B O 1
ATOM 5217 N N . HIS B 1 324 ? -2.176 0.361 22.531 1 90.88 324 HIS B N 1
ATOM 5218 C CA . HIS B 1 324 ? -1.163 1.279 22.031 1 90.88 324 HIS B CA 1
ATOM 5219 C C . HIS B 1 324 ? -1.099 1.243 20.5 1 90.88 324 HIS B C 1
ATOM 5221 O O . HIS B 1 324 ? -0.174 1.796 19.906 1 90.88 324 HIS B O 1
ATOM 5227 N N . TYR B 1 325 ? -2.086 0.513 19.906 1 94.19 325 TYR B N 1
ATOM 5228 C CA . TYR B 1 325 ? -2.178 0.507 18.453 1 94.19 325 TYR B CA 1
ATOM 5229 C C . TYR B 1 325 ? -2.154 1.928 17.891 1 94.19 325 TYR B C 1
ATOM 5231 O O . TYR B 1 325 ? -2.998 2.754 18.25 1 94.19 325 TYR B O 1
ATOM 5239 N N . GLY B 1 326 ? -1.104 2.289 17.109 1 95.06 326 GLY B N 1
ATOM 5240 C CA . GLY B 1 326 ? -0.997 3.594 16.469 1 95.06 326 GLY B CA 1
ATOM 5241 C C . GLY B 1 326 ? -0.19 4.59 17.281 1 95.06 326 GLY B C 1
ATOM 5242 O O . GLY B 1 326 ? -0.061 5.754 16.906 1 95.06 326 GLY B O 1
ATOM 5243 N N . HIS B 1 327 ? 0.375 4.137 18.406 1 93.75 327 HIS B N 1
ATOM 5244 C CA . HIS B 1 327 ? 1.167 5.039 19.234 1 93.75 327 HIS B CA 1
ATOM 5245 C C . HIS B 1 327 ? 2.658 4.863 18.969 1 93.75 327 HIS B C 1
ATOM 5247 O O . HIS B 1 327 ? 3.129 3.746 18.75 1 93.75 327 HIS B O 1
ATOM 5253 N N . ALA B 1 328 ? 3.322 5.969 19.016 1 94.06 328 ALA B N 1
ATOM 5254 C CA . ALA B 1 328 ? 4.773 5.949 18.828 1 94.06 328 ALA B CA 1
ATOM 5255 C C . ALA B 1 328 ? 5.465 5.395 20.078 1 94.06 328 ALA B C 1
ATOM 5257 O O . ALA B 1 328 ? 4.98 5.57 21.203 1 94.06 328 ALA B O 1
ATOM 5258 N N . PHE B 1 329 ? 6.527 4.723 19.859 1 91.31 329 PHE B N 1
ATOM 5259 C CA . PHE B 1 329 ? 7.465 4.344 20.906 1 91.31 329 PHE B CA 1
ATOM 5260 C C . PHE B 1 329 ? 8.906 4.605 20.469 1 91.31 329 PHE B C 1
ATOM 5262 O O . PHE B 1 329 ? 9.203 4.594 19.281 1 91.31 329 PHE B O 1
ATOM 5269 N N . VAL B 1 330 ? 9.734 4.938 21.422 1 91.75 330 VAL B N 1
ATOM 5270 C CA . VAL B 1 330 ? 11.125 5.289 21.125 1 91.75 330 VAL B CA 1
ATOM 5271 C C . VAL B 1 330 ? 12.062 4.5 22.031 1 91.75 330 VAL B C 1
ATOM 5273 O O . VAL B 1 330 ? 11.672 4.094 23.141 1 91.75 330 VAL B O 1
ATOM 5276 N N . VAL B 1 331 ? 13.242 4.27 21.484 1 90.94 331 VAL B N 1
ATOM 5277 C CA . VAL B 1 331 ? 14.328 3.697 22.281 1 90.94 331 VAL B CA 1
ATOM 5278 C C . VAL B 1 331 ? 15.641 4.406 21.953 1 90.94 331 VAL B C 1
ATOM 5280 O O . VAL B 1 331 ? 15.844 4.855 20.812 1 90.94 331 VAL B O 1
ATOM 5283 N N . PRO B 1 332 ? 16.484 4.562 22.969 1 90.5 332 PRO B N 1
ATOM 5284 C CA . PRO B 1 332 ? 17.828 5.059 22.625 1 90.5 332 PRO B CA 1
ATOM 5285 C C . PRO B 1 332 ? 18.562 4.141 21.656 1 90.5 332 PRO B C 1
ATOM 5287 O O . PRO B 1 332 ? 18.359 2.926 21.672 1 90.5 332 PRO B O 1
ATOM 5290 N N . ASP B 1 333 ? 19.359 4.746 20.938 1 86.81 333 ASP B N 1
ATOM 5291 C CA . ASP B 1 333 ? 20.094 3.994 19.922 1 86.81 333 ASP B CA 1
ATOM 5292 C C . ASP B 1 333 ? 20.797 2.781 20.531 1 86.81 333 A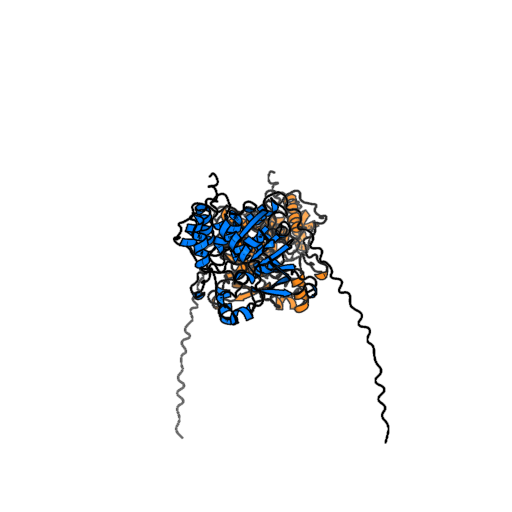SP B C 1
ATOM 5294 O O . ASP B 1 333 ? 20.766 1.693 19.953 1 86.81 333 ASP B O 1
ATOM 5298 N N . ALA B 1 334 ? 21.312 2.926 21.672 1 85.88 334 ALA B N 1
ATOM 5299 C CA . ALA B 1 334 ? 22.094 1.892 22.344 1 85.88 334 ALA B CA 1
ATOM 5300 C C . ALA B 1 334 ? 21.234 0.7 22.734 1 85.88 334 ALA B C 1
ATOM 5302 O O . ALA B 1 334 ? 21.734 -0.407 22.938 1 85.88 334 ALA B O 1
ATOM 5303 N N . LEU B 1 335 ? 19.953 0.901 22.828 1 87.44 335 LEU B N 1
ATOM 5304 C CA . LEU B 1 335 ? 19.047 -0.145 23.297 1 87.44 335 LEU B CA 1
ATOM 5305 C C . LEU B 1 335 ? 18.219 -0.701 22.141 1 87.44 335 LEU B C 1
ATOM 5307 O O . LEU B 1 335 ? 17.391 -1.601 22.344 1 87.44 335 LEU B O 1
ATOM 5311 N N . ALA B 1 336 ? 18.375 -0.164 21 1 85.5 336 ALA B N 1
ATOM 5312 C CA . ALA B 1 336 ? 17.609 -0.688 19.859 1 85.5 336 ALA B CA 1
ATOM 5313 C C . ALA B 1 336 ? 18.047 -2.113 19.531 1 85.5 336 ALA B C 1
ATOM 5315 O O . ALA B 1 336 ? 19.234 -2.422 19.516 1 85.5 336 ALA B O 1
ATOM 5316 N N . PRO B 1 337 ? 16.969 -3.055 19.406 1 81.19 337 PRO B N 1
ATOM 5317 C CA . PRO B 1 337 ? 17.344 -4.422 19.047 1 81.19 337 PRO B CA 1
ATOM 5318 C C . PRO B 1 337 ? 18.203 -4.48 17.797 1 81.19 337 PRO B C 1
ATOM 5320 O O . PRO B 1 337 ? 18.078 -3.633 16.906 1 81.19 337 PRO B O 1
ATOM 5323 N N . HIS B 1 338 ? 19 -5.625 17.828 1 78.44 338 HIS B N 1
ATOM 5324 C CA . HIS B 1 338 ? 19.812 -5.863 16.641 1 78.44 338 HIS B CA 1
ATOM 5325 C C . HIS B 1 338 ? 18.938 -6.129 15.422 1 78.44 338 HIS B C 1
ATOM 5327 O O . HIS B 1 338 ? 17.906 -6.805 15.531 1 78.44 338 HIS B O 1
ATOM 5333 N N . ASP B 1 339 ? 19.078 -5.504 14.32 1 77.62 339 ASP B N 1
ATOM 5334 C CA . ASP B 1 339 ? 18.391 -5.727 13.047 1 77.62 339 ASP B CA 1
ATOM 5335 C C . ASP B 1 339 ? 17.016 -5.07 13.039 1 77.62 339 ASP B C 1
ATOM 5337 O O . ASP B 1 339 ? 16.156 -5.422 12.219 1 77.62 339 ASP B O 1
ATOM 5341 N N . SER B 1 340 ? 16.828 -4.293 14.125 1 82.25 340 SER B N 1
ATOM 5342 C CA . SER B 1 340 ? 15.57 -3.564 14.156 1 82.25 340 SER B CA 1
ATOM 5343 C C . SER B 1 340 ? 15.43 -2.65 12.938 1 82.25 340 SER B C 1
ATOM 5345 O O . SER B 1 340 ? 16.406 -2.016 12.523 1 82.25 340 SER B O 1
ATOM 5347 N N . PRO B 1 341 ? 14.203 -2.646 12.5 1 87.12 341 PRO B N 1
ATOM 5348 C CA . PRO B 1 341 ? 13.992 -1.744 11.359 1 87.12 341 PRO B CA 1
ATOM 5349 C C . PRO B 1 341 ? 13.852 -0.285 11.789 1 87.12 341 PRO B C 1
ATOM 5351 O O . PRO B 1 341 ? 13.742 0.604 10.938 1 87.12 341 PRO B O 1
ATOM 5354 N N . MET B 1 342 ? 13.938 -0.03 13.047 1 92.62 342 MET B N 1
ATOM 5355 C CA . MET B 1 342 ? 13.727 1.328 13.539 1 92.62 342 MET B CA 1
ATOM 5356 C C . MET B 1 342 ? 14.844 2.256 13.07 1 92.62 342 MET B C 1
ATOM 5358 O O . MET B 1 342 ? 16.016 1.891 13.109 1 92.62 342 MET B O 1
ATOM 5362 N N . ARG B 1 343 ? 14.445 3.436 12.633 1 94.44 343 ARG B N 1
ATOM 5363 C CA . ARG B 1 343 ? 15.391 4.441 12.164 1 94.44 343 ARG B CA 1
ATOM 5364 C C . ARG B 1 343 ? 15.562 5.555 13.195 1 94.44 343 ARG B C 1
ATOM 5366 O O . ARG B 1 343 ? 14.672 5.789 14.016 1 94.44 343 ARG B O 1
ATOM 5373 N N . PRO B 1 344 ? 16.734 6.195 13.148 1 94.88 344 PRO B N 1
ATOM 5374 C CA . PRO B 1 344 ? 16.844 7.402 13.969 1 94.88 344 PRO B CA 1
ATOM 5375 C C . PRO B 1 344 ? 15.906 8.516 13.516 1 94.88 344 PRO B C 1
ATOM 5377 O O . PRO B 1 344 ? 15.773 8.766 12.312 1 94.88 344 PRO B O 1
ATOM 5380 N N . VAL B 1 345 ? 15.242 9.086 14.445 1 96.5 345 VAL B N 1
ATOM 5381 C CA . VAL B 1 345 ? 14.375 10.242 14.219 1 96.5 345 VAL B CA 1
ATOM 5382 C C . VAL B 1 345 ? 14.844 11.422 15.07 1 96.5 345 VAL B C 1
ATOM 5384 O O . VAL B 1 345 ? 15.125 11.258 16.266 1 96.5 345 VAL B O 1
ATOM 5387 N N . HIS B 1 346 ? 15.055 12.516 14.367 1 97 346 HIS B N 1
ATOM 5388 C CA . HIS B 1 346 ? 15.312 13.781 15.047 1 97 346 HIS B CA 1
ATOM 5389 C C . HIS B 1 346 ? 14.031 14.375 15.609 1 97 346 HIS B C 1
ATOM 5391 O O . HIS B 1 346 ? 13.25 15 14.883 1 97 346 HIS B O 1
ATOM 5397 N N . ILE B 1 347 ? 13.82 14.211 16.938 1 95.31 347 ILE B N 1
ATOM 5398 C CA . ILE B 1 347 ? 12.562 14.57 17.578 1 95.31 347 ILE B CA 1
ATOM 5399 C C . ILE B 1 347 ? 12.648 15.992 18.125 1 95.31 347 ILE B C 1
ATOM 5401 O O . ILE B 1 347 ? 13.445 16.266 19.031 1 95.31 347 ILE B O 1
ATOM 5405 N N . VAL B 1 348 ? 11.844 16.891 17.672 1 95.31 348 VAL B N 1
ATOM 5406 C CA . VAL B 1 348 ? 11.836 18.281 18.094 1 95.31 348 VAL B CA 1
ATOM 5407 C C . VAL B 1 348 ? 11.172 18.391 19.469 1 95.31 348 VAL B C 1
ATOM 5409 O O . VAL B 1 348 ? 10.062 17.891 19.672 1 95.31 348 VAL B O 1
ATOM 5412 N N . ARG B 1 349 ? 11.805 19.094 20.344 1 92.06 349 ARG B N 1
ATOM 5413 C CA . ARG B 1 349 ? 11.281 19.234 21.703 1 92.06 349 ARG B CA 1
ATOM 5414 C C . ARG B 1 349 ? 10.773 20.656 21.953 1 92.06 349 ARG B C 1
ATOM 5416 O O . ARG B 1 349 ? 9.742 20.844 22.594 1 92.06 349 ARG B O 1
ATOM 5423 N N . THR B 1 350 ? 11.609 21.641 21.531 1 93.5 350 THR B N 1
ATOM 5424 C CA . THR B 1 350 ? 11.195 23.047 21.672 1 93.5 350 THR B CA 1
ATOM 5425 C C . THR B 1 350 ? 11.562 23.828 20.422 1 93.5 350 THR B C 1
ATOM 5427 O O . THR B 1 350 ? 12.406 23.406 19.641 1 93.5 350 THR B O 1
ATOM 5430 N N . VAL B 1 351 ? 10.867 24.938 20.25 1 96 351 VAL B N 1
ATOM 5431 C CA . VAL B 1 351 ? 11.094 25.797 19.094 1 96 351 VAL B CA 1
ATOM 5432 C C . VAL B 1 351 ? 11.078 27.266 19.531 1 96 351 VAL B C 1
ATOM 5434 O O . VAL B 1 351 ? 10.617 27.578 20.625 1 96 351 VAL B O 1
ATOM 5437 N N . ASP B 1 352 ? 11.633 28.109 18.734 1 96.69 352 ASP B N 1
ATOM 5438 C CA . ASP B 1 352 ? 11.5 29.547 18.891 1 96.69 352 ASP B CA 1
ATOM 5439 C C . ASP B 1 352 ? 10.117 30.031 18.453 1 96.69 352 ASP B C 1
ATOM 5441 O O . ASP B 1 352 ? 9.938 30.484 17.328 1 96.69 352 ASP B O 1
ATOM 5445 N N . SER B 1 353 ? 9.203 30 19.406 1 95.25 353 SER B N 1
ATOM 5446 C CA . SER B 1 353 ? 7.797 30.25 19.125 1 95.25 353 SER B CA 1
ATOM 5447 C C . SER B 1 353 ? 7.574 31.688 18.656 1 95.25 353 SER B C 1
ATOM 5449 O O . SER B 1 353 ? 6.742 31.938 17.766 1 95.25 353 SER B O 1
ATOM 5451 N N . ASP B 1 354 ? 8.273 32.594 19.25 1 95.44 354 ASP B N 1
ATOM 5452 C CA . ASP B 1 354 ? 8.125 34 18.875 1 95.44 354 ASP B CA 1
ATOM 5453 C C . ASP B 1 354 ? 8.578 34.25 17.438 1 95.44 354 ASP B C 1
ATOM 5455 O O . ASP B 1 354 ? 7.887 34.906 16.656 1 95.44 354 ASP B O 1
ATOM 5459 N N . ARG B 1 355 ? 9.703 33.719 17.156 1 97.06 355 ARG B N 1
ATOM 5460 C CA . ARG B 1 355 ? 10.219 33.875 15.789 1 97.06 355 ARG B CA 1
ATOM 5461 C C . ARG B 1 355 ? 9.289 33.219 14.781 1 97.06 355 ARG B C 1
ATOM 5463 O O . ARG B 1 355 ? 9.062 33.75 13.688 1 97.06 355 ARG B O 1
ATOM 5470 N N . PHE B 1 356 ? 8.828 32.094 15.133 1 96.88 356 PHE B N 1
ATOM 5471 C CA . PHE B 1 356 ? 7.871 31.406 14.266 1 96.88 356 PHE B CA 1
ATOM 5472 C C . PHE B 1 356 ? 6.656 32.281 14 1 96.88 356 PHE B C 1
ATOM 5474 O O . PHE B 1 356 ? 6.254 32.469 12.852 1 96.88 356 PHE B O 1
ATOM 5481 N N . ARG B 1 357 ? 6.031 32.844 15.023 1 96.19 357 ARG B N 1
ATOM 5482 C CA . ARG B 1 357 ? 4.828 33.656 14.891 1 96.19 357 ARG B CA 1
ATOM 5483 C C . ARG B 1 357 ? 5.078 34.875 14.008 1 96.19 357 ARG B C 1
ATOM 5485 O O . ARG B 1 357 ? 4.227 35.219 13.195 1 96.19 357 ARG B O 1
ATOM 5492 N N . GLU B 1 358 ? 6.219 35.406 14.195 1 96.88 358 GLU B N 1
ATOM 5493 C CA . GLU B 1 358 ? 6.555 36.594 13.398 1 96.88 358 GLU B CA 1
ATOM 5494 C C . GLU B 1 358 ? 6.746 36.219 11.93 1 96.88 358 GLU B C 1
ATOM 5496 O O . GLU B 1 358 ? 6.289 36.938 11.039 1 96.88 358 GLU B O 1
ATOM 5501 N N . MET B 1 359 ? 7.445 35.188 11.719 1 96.38 359 MET B N 1
ATOM 5502 C CA . MET B 1 359 ? 7.672 34.719 10.359 1 96.38 359 MET B CA 1
ATOM 5503 C C . MET B 1 359 ? 6.348 34.375 9.672 1 96.38 359 MET B C 1
ATOM 5505 O O . MET B 1 359 ? 6.113 34.781 8.531 1 96.38 359 MET B O 1
ATOM 5509 N N . PHE B 1 360 ? 5.531 33.656 10.375 1 96.5 360 PHE B N 1
ATOM 5510 C CA . PHE B 1 360 ? 4.234 33.219 9.859 1 96.5 360 PHE B CA 1
ATOM 5511 C C . PHE B 1 360 ? 3.359 34.438 9.547 1 96.5 360 PHE B C 1
ATOM 5513 O O . PHE B 1 360 ? 2.701 34.469 8.508 1 96.5 360 PHE B O 1
ATOM 5520 N N . LEU B 1 361 ? 3.379 35.406 10.43 1 96.69 361 LEU B N 1
ATOM 5521 C CA . LEU B 1 361 ? 2.625 36.656 10.242 1 96.69 361 LEU B CA 1
ATOM 5522 C C . LEU B 1 361 ? 3.061 37.375 8.977 1 96.69 361 LEU B C 1
ATOM 5524 O O . LEU B 1 361 ? 2.221 37.781 8.164 1 96.69 361 LEU B O 1
ATOM 5528 N N . ARG B 1 362 ? 4.312 37.531 8.789 1 96.38 362 ARG B N 1
ATOM 5529 C CA . ARG B 1 362 ? 4.848 38.219 7.621 1 96.38 362 ARG B CA 1
ATOM 5530 C C . ARG B 1 362 ? 4.477 37.469 6.336 1 96.38 362 ARG B C 1
ATOM 5532 O O . ARG B 1 362 ? 4.086 38.094 5.348 1 96.38 362 ARG B O 1
ATOM 5539 N N . GLN B 1 363 ? 4.594 36.219 6.387 1 96.44 363 GLN B N 1
ATOM 5540 C CA . GLN B 1 363 ? 4.281 35.406 5.219 1 96.44 363 GLN B CA 1
ATOM 5541 C C . GLN B 1 363 ? 2.793 35.469 4.887 1 96.44 363 GLN B C 1
ATOM 5543 O O . GLN B 1 363 ? 2.416 35.625 3.723 1 96.44 363 GLN B O 1
ATOM 5548 N N . ALA B 1 364 ? 1.958 35.406 5.863 1 95.62 364 ALA B N 1
ATOM 5549 C CA . ALA B 1 364 ? 0.511 35.469 5.672 1 95.62 364 ALA B CA 1
ATOM 5550 C C . ALA B 1 364 ? 0.08 36.781 5.062 1 95.62 364 ALA B C 1
ATOM 5552 O O . ALA B 1 364 ? -0.896 36.844 4.312 1 95.62 364 ALA B O 1
ATOM 5553 N N . GLN B 1 365 ? 0.828 37.812 5.379 1 95.81 365 GLN B N 1
ATOM 5554 C CA . GLN B 1 365 ? 0.442 39.156 4.941 1 95.81 365 GLN B CA 1
ATOM 5555 C C . GLN B 1 365 ? 1.079 39.5 3.596 1 95.81 365 GLN B C 1
ATOM 5557 O O . GLN B 1 365 ? 0.797 40.562 3.021 1 95.81 365 GLN B O 1
ATOM 5562 N N . THR B 1 366 ? 1.938 38.594 3.152 1 90.81 366 THR B N 1
ATOM 5563 C CA . THR B 1 366 ? 2.584 38.844 1.867 1 90.81 366 THR B CA 1
ATOM 5564 C C . THR B 1 366 ? 1.594 38.656 0.721 1 90.81 366 THR B C 1
ATOM 5566 O O . THR B 1 366 ? 0.8 37.719 0.722 1 90.81 366 THR B O 1
ATOM 5569 N N . ASP B 1 367 ? 1.559 39.625 -0.182 1 80.62 367 ASP B N 1
ATOM 5570 C CA . ASP B 1 367 ? 0.714 39.5 -1.365 1 80.62 367 ASP B CA 1
ATOM 5571 C C . ASP B 1 367 ? 1.474 38.844 -2.514 1 80.62 367 ASP B C 1
ATOM 5573 O O . ASP B 1 367 ? 2.506 39.344 -2.955 1 80.62 367 ASP B O 1
ATOM 5577 N N . LEU B 1 368 ? 1.088 37.625 -2.816 1 72.69 368 LEU B N 1
ATOM 5578 C CA . LEU B 1 368 ? 1.755 36.969 -3.926 1 72.69 368 LEU B CA 1
ATOM 5579 C C . LEU B 1 368 ? 1.383 37.594 -5.254 1 72.69 368 LEU B C 1
ATOM 5581 O O . LEU B 1 368 ? 0.236 38.031 -5.453 1 72.69 368 LEU B O 1
ATOM 5585 N N . PRO B 1 369 ? 2.518 38.031 -5.98 1 63.38 369 PRO B N 1
ATOM 5586 C CA . PRO B 1 369 ? 2.141 38.531 -7.312 1 63.38 369 PRO B CA 1
ATOM 5587 C C . PRO B 1 369 ? 1.344 37.469 -8.109 1 63.38 369 PRO B C 1
ATOM 5589 O O . PRO B 1 369 ? 1.527 36.281 -7.914 1 63.38 369 PRO B O 1
ATOM 5592 N N . ALA B 1 370 ? 0.171 37.969 -8.617 1 51.97 370 ALA B N 1
ATOM 5593 C CA . ALA B 1 370 ? -0.623 37.062 -9.445 1 51.97 370 ALA B CA 1
ATOM 5594 C C . ALA B 1 370 ? 0.268 36.25 -10.391 1 51.97 370 ALA B C 1
ATOM 5596 O O . ALA B 1 370 ? 1.143 36.812 -11.055 1 51.97 370 ALA B O 1
ATOM 5597 N N . HIS B 1 371 ? 0.718 35.094 -10.133 1 51.31 371 HIS B N 1
ATOM 5598 C CA . HIS B 1 371 ? 1.444 34.281 -11.102 1 51.31 371 HIS B CA 1
ATOM 5599 C C . HIS B 1 371 ? 0.728 34.25 -12.453 1 51.31 371 HIS B C 1
ATOM 5601 O O . HIS B 1 371 ? -0.502 34.188 -12.5 1 51.31 371 HIS B O 1
ATOM 5607 N N . ALA B 1 372 ? 1.397 34.844 -13.547 1 41 372 ALA B N 1
ATOM 5608 C CA . ALA B 1 372 ? 0.871 34.844 -14.906 1 41 372 ALA B CA 1
ATOM 5609 C C . ALA B 1 372 ? 0.225 33.5 -15.242 1 41 372 ALA B C 1
ATOM 5611 O O . ALA B 1 372 ? 0.829 32.469 -15.039 1 41 372 ALA B O 1
ATOM 5612 N N . GLN B 1 373 ? -1.229 33.438 -15.234 1 32.66 373 GLN B N 1
ATOM 5613 C CA . GLN B 1 373 ? -1.861 32.312 -15.93 1 32.66 373 GLN B CA 1
ATOM 5614 C C . GLN B 1 373 ? -1.162 32 -17.25 1 32.66 373 GLN B C 1
ATOM 5616 O O . GLN B 1 373 ? -0.769 32.938 -17.969 1 32.66 373 GLN B O 1
#

Sequence (746 aa):
MLSSILSLPARLATCAAALTLMASTAFAAPAPASDGPELVIEDNDFLGPGGSDQLSTIPLLFNPHVRVLGFTVVSGDGWENAESAHLRRLLEIVGRTDVPVADGAVYPLVNTRAAMRVHEQQFGAIPWKGAWGGLGSIDKAPDVQPAIPAMKEGAPHLAPVAQSAAQFLIEQVHAHPHEVTIIAAGPLTNLALAIRQDPTFAATAKQLIFMGGMLDTSMMSITGNADFASDFNMIFDPEAAHITLTAPWKAITGVGSVSNDLMLSRAYLDRITSKKTPLTAYIGRYYDPLPLWDELTTAIATDPTLITSAVDARMDIDTSRGPHYGHAFVVPDALAPHDSPMRPVHIVRTVDSDRFREMFLRQAQTDLPAHAQMLSSILSLPARLATCAAALTLMASTAFAAPAPASDGPELVIEDNDFLGPGGSDQLSTIPLLFNPHVRVLGFTVVSGDGWENAESAHLRRLLEIVGRTDVPVADGAVYPLVNTRAAMRVHEQQFGAIPWKGAWGGLGSIDKAPDVQPAIPAMKEGAPHLAPVAQSAAQFLIEQVHAHPHEVTIIAAGPLTNLALAIRQDPTFAATAKQLIFMGGMLDTSMMSITGNADFASDFNMIFDPEAAHITLTAPWKAITGVGSVSNDLMLSRAYLDRITSKKTPLTAYIGRYYDPLPLWDELTTAIATDPTLITSAVDARMDIDTSRGPHYGHAFVVPDALAPHDSPMRPVHIVRTVDSDRFREMFLRQAQTDLPAHAQ

Organism: NCBI:txid265959

Solvent-accessible surface area (backbone atoms only — not comparable to full-atom values): 39559 Å² total; per-residue (Å²): 139,83,82,77,77,79,78,80,78,80,78,78,75,80,78,75,76,75,76,72,72,71,74,70,71,70,68,70,69,76,69,76,74,66,91,61,62,48,36,32,35,43,36,27,21,26,32,60,74,34,39,38,48,46,51,22,46,41,55,45,78,55,28,93,59,39,41,68,70,28,37,28,26,22,27,35,60,25,44,26,71,49,16,44,40,38,46,37,26,48,29,53,62,55,40,44,74,82,49,45,35,19,53,35,20,65,56,43,73,80,54,43,66,64,56,50,48,51,45,26,72,75,68,44,80,68,57,61,44,23,47,34,26,31,77,58,58,55,84,78,33,62,90,59,88,72,82,70,69,92,51,94,86,47,80,44,84,64,71,61,48,90,46,42,19,28,55,44,52,44,53,52,24,67,77,35,64,51,50,27,36,40,34,35,53,22,31,32,42,35,55,24,50,25,37,44,62,34,81,56,42,43,54,29,22,38,30,41,37,32,42,30,70,38,65,69,32,68,62,35,35,73,75,50,56,45,70,73,36,54,46,49,34,30,49,58,15,22,62,18,36,30,43,47,50,42,43,63,46,75,38,38,35,30,42,35,68,53,28,72,78,44,57,49,39,71,70,56,47,52,62,37,44,68,42,86,41,65,52,19,48,46,44,62,75,33,64,52,84,40,44,34,46,35,30,48,41,38,35,37,72,74,39,59,79,40,53,72,36,67,48,76,28,24,34,47,43,34,69,51,88,58,90,51,45,18,36,45,49,72,38,52,69,90,68,51,60,88,85,50,62,57,31,69,27,43,34,46,61,39,58,44,61,68,60,48,52,50,53,51,40,53,31,50,54,53,77,65,69,73,56,84,127,139,80,83,79,80,80,79,77,79,82,80,78,76,79,77,75,76,75,75,74,73,72,75,70,72,72,68,72,68,75,68,75,72,64,93,62,60,47,36,31,35,43,35,29,21,26,31,62,72,34,39,38,49,46,52,22,46,40,56,45,79,55,28,92,57,42,41,66,72,28,37,28,29,22,26,36,60,25,44,26,71,50,18,44,40,38,48,37,27,49,28,52,62,55,40,43,73,82,48,47,37,18,52,35,22,66,57,42,74,80,54,44,65,66,57,51,48,53,44,27,73,74,67,45,81,66,56,60,44,23,48,35,26,31,78,56,60,54,86,78,32,61,90,58,87,70,82,70,70,90,50,93,88,47,79,44,84,63,71,62,48,90,47,42,19,28,55,45,52,45,51,52,24,68,76,36,66,53,51,27,34,39,36,34,52,24,32,34,42,37,54,24,50,23,37,46,64,34,82,57,42,43,53,29,22,38,29,40,39,33,42,29,70,38,64,70,32,70,61,35,33,74,76,49,56,44,68,73,36,56,45,48,34,30,49,59,15,21,62,20,35,31,43,46,49,43,43,64,45,74,37,38,35,31,42,34,68,55,28,71,79,42,57,49,40,70,70,56,46,51,62,39,43,69,43,85,42,65,52,20,49,46,45,64,74,33,64,52,86,40,42,35,46,36,31,48,43,38,36,36,73,74,39,60,79,38,54,72,38,68,48,76,27,24,35,47,40,34,69,50,89,60,90,52,44,20,36,44,49,73,38,52,68,90,69,51,61,89,83,50,62,57,30,69,28,43,33,45,61,38,57,44,61,66,60,49,53,52,52,51,40,54,31,52,54,52,77,65,72,72,56,84,127

Foldseek 3Di:
DDPPVPPPPPPPPPPPPPPPPPPPPPPPDDDPDPPAAQEEEEEEAQDDDADLSQLLCLLAPLDPRHDYQAYEHEAFLAFQVQSQFNNLLVCVLQQNLVHAYAGEYRAADPDFLVNVLVLCVVQNDQCAGRQQAGNHDNVPHDRGHDDHDADPSGTHPRDHDPDHLLRSLQVVLVVPFLRYEYEYEAAQRSVLSNCVVPVCSQVRYNEYQYEFQQPPLVVCCVPHPVNLSDRRSLQRHVPSQQSNQLRDHPAAAYQYDAQQVAWPDPVLLCLLLVADDSLNVSCVVTPDTGTNRSNVSSNCVNPVLQFPDWDKWFKGQDCDPDNRHRHMDTDHPVPDDDPDSTDIYTYGDYGNSVVSSVSSSVSSNDRDDNPDD/DDPPPPPPPPPPPPPPPPPPPPPPPPPPDPDPDPPAAFEEEEEEAQDDDADLSLLLCLLAPLDPRHDYQAYEHEAFLAFQVQSQFNNLLVCVLQQNLVHAYAGEYRAADPDFLVNVLVLCVVQNDQCAGRQQAGNHDNVPHDRGHDDHDADPSGTHPRDHDPDHLLRSLQVVLVVPFLRYEYEYEAAQRSVLSNCVVPVCSQVRYVEYQYEFQQPPLVVCCVVHPVNLSDRRSLQRHVPSQQSNQLRDHPAAAYQYDAQQVAWPDPVLLCLLLVADDSLNVSCVVTPDTGTNRSNVSSNCVNPVQQFPDWDKWFKGQDCDPDNRHRHMDTDHPVPDDDPDSTDIYTYGDYGNSVVSSVSSSVSSNDRDDNPDD

InterPro domains:
  IPR001910 Inosine/uridine-preferring nucleoside hydrolase domain [PF01156] (49-358)
  IPR023186 Inosine/uridine-preferring nucleoside hydrolase [PTHR12304] (49-365)
  IPR036452 Ribonucleoside hydrolase-like [G3DSA:3.90.245.10] (38-366)
  IPR036452 Ribonucleoside hydrolase-like [SSF53590] (40-364)

Secondary structure (DSSP, 8-state):
----------------------------------SSPEEEEEEE---SSSHHHHHTTHHHHT-TTEEEEEEEE-SSSS-HHHHHHHHHHHHHHTT-TTS-EE---SS-SS--HHHHHHHHHHH---S--GGGTTTS-GGGS-SSPPPPPPPTT----PPPPSS-HHHHHHHHHHHSTTTEEEEE-S-THHHHHHHHH-TTHHHHSSEEEEE-----HHHHHHHS-GGGS--HHHHH-HHHHHHHHTS--S-EEEE-GGGGG-B--HHHHHHHTTS--HHHHHHHHT----B-HHHHHHHHHH-GGGEEEEEEEEEEE--SSSTTTT-EEEE-GGGSPTT---EEEEEEEEE-HHHHHHHHHHHHH--------/----------------------------------SSPEEEEEEE---SSSHHHHHTTHHHHT-TTEEEEEEEE-SSSS-HHHHHHHHHHHHHHTT-TTS-EE---SS-SS--HHHHHHHHHHH---S--GGGTTTS-GGGS-SSPPPPPPPTT----PPPPSS-HHHHHHHHHHHSTTTEEEEE-S-THHHHHHHHH-TTHHHHSSEEEEE----SHHHHHHHS-GGGS--HHHHH-HHHHHHHHTS--S-EEEE-GGGGG-B--HHHHHHHTTS--HHHHHHHHT----B-HHHHHHHHHH-GGGEEEEEEEEEEE--SSSTTTT-EEEE-GGGSPTT---EEEEEEEEE-HHHHHHHHHHHHH--------

Nearest PDB structures (foldseek):
  6zk1-assembly2_C  TM=7.981E-01  e=5.303E-22  Zea mays
  6zk5-assembly1_B  TM=8.072E-01  e=4.589E-21  Zea mays
  4kpn-assembly1_B  TM=7.686E-01  e=5.156E-21  Physcomitrium patens
  2c40-assembly1_B  TM=7.672E-01  e=1.710E-17  Bacillus anthracis str. Ames
  8db8-assembly1_C  TM=7.834E-01  e=1.105E-16  Trichomonas vaginalis

pLDDT: mean 87.37, std 19.91, range [23.84, 98.94]